Protein AF-A0A9D6YK12-F1 (afdb_monomer)

pLDDT: mean 76.56, std 19.09, range [24.64, 98.06]

Mean predicted aligned error: 16.53 Å

Foldseek 3Di:
DPPDQDEDWPDDLWDFQQPFQGQYKYKAAWVQNPAKFWQAQVQKTKDADDDVLRWDFPWWPFKAANPFDFPLQPLPTQTDDDDSDGQQVCWDWDDDPNMIITHGRHGDHTRGMIITITMIRSRDTGGNRDTPDLAQDQDPPPNVDPDRDGRDQLLCLVLVLVVLVVVCVVVVHDCPVVSVVSCVVNPVCVVSNQPFLPWFQQFPVRSNRTDDLKDKDKPVDDPQCPDQDQAQDPVGRGGKGKGKGFDPDQFMKMKIWHFRWDFCQDPLNVPFFKKKWWWAFQADFFDKDDKDKDDDAFKDKDKDFTQQDQDKWKKKKFWAAWAAQQATWIWMDRHNPPDTPDGRHGAAAPVGWDDDPRGMTMHIDHGPDGHHHGGMMIIIITGDLQADDFKWKKKWFQADPPDPCSPALVGIWTDIDTNNHNDTGMDMGGLQQTFRFQFFQFFQGNDDFDKDKDWDFPDDDDKDKGKHWDQPWDDDPNYTRGTWIKIKIAADPRIFKMKMKTWGPCVGYWCPPFFKKKKKKAKAAPPDQKDWKKKWWQAPVRWIWIDTDIGGHPDIDMDMDGQQPTHTPDDDDHGHDDITMMMIMDNGDDHNIIMMTIGRIGTDDTDGRSPRSTTGMIMTMGGDSVDRMGIMMMGTIGTDSPRPPNRPPNPSHDDDDD

Nearest PDB structures (foldseek):
  4bq2-assembly4_D  TM=6.285E-01  e=3.920E-05  Saccharophagus degradans 2-40
  4bq2-assembly1_A  TM=5.735E-01  e=1.706E-04  Saccharophagus degradans 2-40
  8qpq-assembly1_TA  TM=4.045E-01  e=2.200E-05  Haloferax tailed virus 1
  6xj9-assembly1_B  TM=3.819E-01  e=1.798E-04  Pseudoalteromonas fuliginea
  1ulp-assembly1_A  TM=3.702E-01  e=1.830E-02  Cellulomonas fimi

Solvent-accessible surface area (backbone atoms only — not comparable to full-atom values): 35768 Å² total; per-residue (Å²): 131,79,88,84,75,65,65,66,47,60,66,59,78,67,51,55,32,46,74,31,70,51,60,38,23,44,76,38,39,16,70,84,64,66,34,59,42,51,25,35,91,87,36,29,38,62,46,71,59,69,38,82,76,66,24,52,78,78,44,76,79,36,30,31,47,58,74,35,36,60,53,92,69,49,75,82,44,62,65,72,41,73,60,75,61,53,30,32,59,87,37,53,73,46,80,56,92,71,30,37,43,34,41,44,40,47,86,54,62,58,70,43,56,27,18,36,26,37,31,25,29,30,74,47,62,45,52,60,62,34,58,75,61,84,52,83,44,83,51,82,63,88,72,92,54,98,64,88,61,76,58,58,48,51,54,54,46,56,56,51,41,54,49,46,54,52,51,18,67,75,68,75,44,89,45,63,73,58,43,51,52,46,46,70,60,30,65,90,38,56,84,59,42,58,74,55,89,43,61,45,47,60,39,54,93,57,66,77,64,44,54,67,69,61,47,71,54,47,72,86,44,93,82,58,70,87,45,77,48,75,44,50,33,93,92,42,69,44,36,29,42,29,45,39,44,57,41,94,43,82,78,32,32,42,36,38,29,42,73,48,52,39,50,30,78,37,85,45,40,52,64,59,55,36,42,34,33,27,41,22,22,83,37,77,75,36,52,72,44,78,76,41,80,49,69,82,33,42,38,46,78,48,80,42,70,51,29,72,54,86,63,72,30,38,32,26,42,34,29,68,37,57,34,48,74,62,68,14,24,25,30,32,14,65,54,69,60,79,52,72,81,47,70,77,42,62,36,16,36,87,93,50,50,39,76,54,80,45,60,26,28,35,23,41,46,76,37,89,67,63,16,38,33,52,70,21,31,37,37,30,29,38,21,58,64,65,78,58,68,59,48,46,33,40,34,39,24,45,43,53,96,82,48,92,54,48,83,32,50,94,23,32,20,41,33,47,46,67,24,64,36,63,53,80,38,80,48,79,46,47,27,70,60,19,30,42,45,34,45,47,50,31,34,44,48,77,37,92,46,57,71,49,70,52,72,42,55,86,51,96,73,81,54,47,72,47,56,29,53,35,92,46,80,45,77,57,98,92,38,81,38,53,25,33,32,36,38,38,39,45,42,42,97,49,44,39,21,38,35,40,34,39,38,41,58,61,91,61,27,62,48,67,93,58,58,32,36,28,31,34,37,29,40,41,49,83,99,46,70,60,45,75,36,37,38,32,35,28,24,60,82,73,48,52,29,38,38,79,43,81,38,56,40,77,38,79,45,80,47,80,47,54,57,86,74,41,43,50,78,78,77,85,74,79,90,49,64,46,46,42,33,45,33,47,25,30,79,59,79,49,73,50,47,40,39,38,37,39,26,54,29,25,43,55,74,90,54,43,47,66,78,47,54,28,42,28,35,43,34,46,30,42,60,42,74,92,49,80,70,46,61,40,33,42,27,50,38,25,44,60,76,84,34,67,63,89,54,84,77,60,72,79,88,79,80,87,89,126

Secondary structure (DSSP, 8-state):
------B--TT-S--B-SSSSPEEEEEEEGGGGT-EEEBPTTSEEEEPSPPGGGPEEEEEEEEEETTPBPPSS-TTPPP-BS----TTTT-EEEEETTEEEEEPSS---TT-EEEEEEEEEEEEE--TT-BS--S-B-----SSSS----B--HHHHHHHHHHHHHHHHHHT---HHHHHHHHHHHGGGGGGGS--SSEE---HHHHTT----EEEEETT-TT--S-----EETTEEEEEEEEEE---STT-EEEEEEEEEEETTSTTGGG--EEEEEEE-----BPEEEEEEESS---EEEEES-B--SS-EEEEEEEEE-BSTTTSEEEEESSTTSS-SEEEEEPP-TTS-EE-STT-EEEEE--SS-SB-TT-EEEEEES--S----EEEEEEE---TT-S-TTSGGGEEEEEEETT--S-EEEEEEGGG-EESTTEEE-SSS--PPEEEEEEESS----EEEEEE----EEETTEEES--EEEEEE--TTEEEEEEEEE--TTT---TT--EEEEEEEEE-TT-SEEEEEEEEE-TTS-EEEEEEEEETTS-EEEEEEGGGPEESSSSPPP-SS--EEEEEE-SS--SEEEEEEEEEEESS--BGGG-SEEEEEEEEEE--S-S-EEEEEEEEEE-S--S-S-TTSPP------

Structure (mmCIF, N/CA/C/O backbone):
data_AF-A0A9D6YK12-F1
#
_entry.id   AF-A0A9D6YK12-F1
#
loop_
_atom_site.group_PDB
_atom_site.id
_atom_site.type_symbol
_atom_site.label_atom_id
_atom_site.label_alt_id
_atom_site.label_comp_id
_atom_site.label_asym_id
_atom_site.label_entity_id
_atom_site.label_seq_id
_atom_site.pdbx_PDB_ins_code
_atom_site.Cartn_x
_atom_site.Cartn_y
_atom_site.Cartn_z
_atom_site.occupancy
_atom_site.B_iso_or_equiv
_atom_site.auth_seq_id
_atom_site.auth_comp_id
_atom_site.auth_asym_id
_atom_site.auth_atom_id
_atom_site.pdbx_PDB_model_num
ATOM 1 N N . MET A 1 1 ? -0.469 12.431 16.548 1.00 29.58 1 MET A N 1
ATOM 2 C CA . MET A 1 1 ? -1.567 11.568 17.033 1.00 29.58 1 MET A CA 1
ATOM 3 C C . MET A 1 1 ? -1.994 12.020 18.420 1.00 29.58 1 MET A C 1
ATOM 5 O O . MET A 1 1 ? -1.176 12.006 19.334 1.00 29.58 1 MET A O 1
ATOM 9 N N . ALA A 1 2 ? -3.231 12.498 18.579 1.00 24.64 2 ALA A N 1
ATOM 10 C CA . ALA A 1 2 ? -3.793 12.741 19.907 1.00 24.64 2 ALA A CA 1
ATOM 11 C C . ALA A 1 2 ? -3.896 11.399 20.652 1.00 24.64 2 ALA A C 1
ATOM 13 O O . ALA A 1 2 ? -4.091 10.366 20.019 1.00 24.64 2 ALA A O 1
ATOM 14 N N . ARG A 1 3 ? -3.715 11.398 21.976 1.00 31.45 3 ARG A N 1
ATOM 15 C CA . ARG A 1 3 ? -3.809 10.194 22.817 1.00 31.45 3 ARG A CA 1
ATOM 16 C C . ARG A 1 3 ? -5.212 9.589 22.694 1.00 31.45 3 ARG A C 1
ATOM 18 O O . ARG A 1 3 ? -6.118 10.011 23.404 1.00 31.45 3 ARG A O 1
ATOM 25 N N . ILE A 1 4 ? -5.382 8.631 21.786 1.00 36.81 4 ILE A N 1
ATOM 26 C CA . ILE A 1 4 ? -6.613 7.857 21.637 1.00 36.81 4 ILE A CA 1
ATOM 27 C C . ILE A 1 4 ? -6.776 7.040 22.921 1.00 36.81 4 ILE A C 1
ATOM 29 O O . ILE A 1 4 ? -5.951 6.185 23.241 1.00 36.81 4 ILE A O 1
ATOM 33 N N . GLN A 1 5 ? -7.807 7.363 23.694 1.00 36.50 5 GLN A N 1
ATOM 34 C CA . GLN A 1 5 ? -8.308 6.538 24.783 1.00 36.50 5 GLN A CA 1
ATOM 35 C C . GLN A 1 5 ? -9.713 6.074 24.362 1.00 36.50 5 GLN A C 1
ATOM 37 O O . GLN A 1 5 ? -10.472 6.851 23.795 1.00 36.50 5 GLN A O 1
ATOM 42 N N . TRP A 1 6 ? -9.985 4.789 24.557 1.00 42.12 6 TRP A N 1
ATOM 43 C CA . TRP A 1 6 ? -10.970 3.967 23.848 1.00 42.12 6 TRP A CA 1
ATOM 44 C C . TRP A 1 6 ? -12.419 4.179 24.307 1.00 42.12 6 TRP A C 1
ATOM 46 O O . TRP A 1 6 ? -12.655 4.403 25.493 1.00 42.12 6 TRP A O 1
ATOM 56 N N . ALA A 1 7 ? -13.387 4.027 23.393 1.00 34.97 7 ALA A N 1
ATOM 57 C CA . ALA A 1 7 ? -14.826 4.108 23.673 1.00 34.97 7 ALA A CA 1
ATOM 58 C C . ALA A 1 7 ? -15.528 2.758 23.454 1.00 34.97 7 ALA A C 1
ATOM 60 O O . ALA A 1 7 ? -15.208 2.037 22.509 1.00 34.97 7 ALA A O 1
ATOM 61 N N . ARG A 1 8 ? -16.505 2.426 24.313 1.00 38.97 8 ARG A N 1
ATOM 62 C CA . ARG A 1 8 ? -17.417 1.290 24.108 1.00 38.97 8 ARG A CA 1
ATOM 63 C C . ARG A 1 8 ? -18.300 1.594 22.892 1.00 38.97 8 ARG A C 1
ATOM 65 O O . ARG A 1 8 ? -19.131 2.494 22.963 1.00 38.97 8 ARG A O 1
ATOM 72 N N . ALA A 1 9 ? -18.145 0.854 21.797 1.00 32.97 9 ALA A N 1
ATOM 73 C CA . ALA A 1 9 ? -19.077 0.918 20.673 1.00 32.97 9 ALA A CA 1
ATOM 74 C C . ALA A 1 9 ? -20.147 -0.176 20.839 1.00 32.97 9 ALA A C 1
ATOM 76 O O . ALA A 1 9 ? -19.844 -1.361 20.986 1.00 32.97 9 ALA A O 1
ATOM 77 N N . SER A 1 10 ? -21.407 0.239 20.891 1.00 32.28 10 SER A N 1
ATOM 78 C CA . SER A 1 10 ? -22.558 -0.557 21.308 1.00 32.28 10 SER A CA 1
ATOM 79 C C . SER A 1 10 ? -23.075 -1.500 20.224 1.00 32.28 10 SER A C 1
ATOM 81 O O . SER A 1 10 ? -24.170 -1.285 19.727 1.00 32.28 10 SER A O 1
ATOM 83 N N . GLN A 1 11 ? -22.349 -2.566 19.874 1.00 31.11 11 GLN A N 1
ATOM 84 C CA . GLN A 1 11 ? -22.971 -3.682 19.138 1.00 31.11 11 GLN A CA 1
ATOM 85 C C . GLN A 1 11 ? -22.209 -5.009 19.096 1.00 31.11 11 GLN A C 1
ATOM 87 O O . GLN A 1 11 ? -22.703 -5.965 18.502 1.00 31.11 11 GLN A O 1
ATOM 92 N N . PHE A 1 12 ? -21.068 -5.132 19.770 1.00 32.78 12 PHE A N 1
ATOM 93 C CA . PHE A 1 12 ? -20.567 -6.468 20.062 1.00 32.78 12 PHE A CA 1
ATOM 94 C C . PHE A 1 12 ? -21.344 -7.030 21.253 1.00 32.78 12 PHE A C 1
ATOM 96 O O . PHE A 1 12 ? -21.359 -6.435 22.332 1.00 32.78 12 PHE A O 1
ATOM 103 N N . ASN A 1 13 ? -21.930 -8.219 21.080 1.00 37.03 13 ASN A N 1
ATOM 104 C CA . ASN A 1 13 ? -22.461 -9.040 22.181 1.00 37.03 13 ASN A CA 1
ATOM 105 C C . ASN A 1 13 ? -21.385 -9.359 23.249 1.00 37.03 13 ASN A C 1
ATOM 107 O O . ASN A 1 13 ? -21.700 -9.887 24.314 1.00 37.03 13 ASN A O 1
ATOM 111 N N . TRP A 1 14 ? -20.133 -8.963 22.995 1.00 43.56 14 TRP A N 1
ATOM 112 C CA . TRP A 1 14 ? -18.979 -9.048 23.871 1.00 43.56 14 TRP A CA 1
ATOM 113 C C . TRP A 1 14 ? -18.119 -7.785 23.747 1.00 43.56 14 TRP A C 1
ATOM 115 O O . TRP A 1 14 ? -17.421 -7.604 22.756 1.00 43.56 14 TRP A O 1
ATOM 125 N N . VAL A 1 15 ? -18.135 -6.900 24.742 1.00 46.38 15 VAL A N 1
ATOM 126 C CA . VAL A 1 15 ? -17.105 -5.855 24.837 1.00 46.38 15 VAL A CA 1
ATOM 127 C C . VAL A 1 15 ? -16.047 -6.373 25.806 1.00 46.38 15 VAL A C 1
ATOM 129 O O . VAL A 1 15 ? -16.381 -6.660 26.953 1.00 46.38 15 VAL A O 1
ATOM 132 N N . PHE A 1 16 ? -14.804 -6.535 25.361 1.00 45.59 16 PHE A N 1
ATOM 133 C CA . PHE A 1 16 ? -13.657 -6.805 26.234 1.00 45.59 16 PHE A CA 1
ATOM 134 C C . PHE A 1 16 ? -12.919 -5.495 26.497 1.00 45.59 16 PHE A C 1
ATOM 136 O O . PHE A 1 16 ? -12.827 -4.641 25.611 1.00 45.59 16 PHE A O 1
ATOM 143 N N . ASP A 1 17 ? -12.376 -5.320 27.701 1.00 47.84 17 ASP A N 1
ATOM 144 C CA . ASP A 1 17 ? -11.367 -4.279 27.905 1.00 47.84 17 ASP A CA 1
ATOM 145 C C . ASP A 1 17 ? -10.024 -4.782 27.376 1.00 47.84 17 ASP A C 1
ATOM 147 O O . ASP A 1 17 ? -9.232 -5.403 28.084 1.00 47.84 17 ASP A O 1
ATOM 151 N N . ASN A 1 18 ? -9.774 -4.523 26.096 1.00 47.06 18 ASN A N 1
ATOM 152 C CA . ASN A 1 18 ? -8.549 -4.935 25.421 1.00 47.06 18 ASN A CA 1
ATOM 153 C C . ASN A 1 18 ? -7.291 -4.217 25.927 1.00 47.06 18 ASN A C 1
ATOM 155 O O . ASN A 1 18 ? -6.197 -4.628 25.568 1.00 47.06 18 ASN A O 1
ATOM 159 N N . MET A 1 19 ? -7.416 -3.176 26.756 1.00 44.97 19 MET A N 1
ATOM 160 C CA . MET A 1 19 ? -6.285 -2.404 27.283 1.00 44.97 19 MET A CA 1
ATOM 161 C C . MET A 1 19 ? -5.972 -2.762 28.734 1.00 44.97 19 MET A C 1
ATOM 163 O O . MET A 1 19 ? -4.806 -2.804 29.126 1.00 44.97 19 MET A O 1
ATOM 167 N N . GLY A 1 20 ? -7.011 -3.037 29.523 1.00 44.72 20 GLY A N 1
ATOM 168 C CA . GLY A 1 20 ? -6.938 -3.294 30.952 1.00 44.72 20 GLY A CA 1
ATOM 169 C C . GLY A 1 20 ? -6.571 -2.065 31.772 1.00 44.72 20 GLY A C 1
ATOM 170 O O . GLY A 1 20 ? -5.570 -1.387 31.545 1.00 44.72 20 GLY A O 1
ATOM 171 N N . GLY A 1 21 ? -7.380 -1.768 32.783 1.00 49.62 21 GLY A N 1
ATOM 172 C CA . GLY A 1 21 ? -7.169 -0.650 33.701 1.00 49.62 21 GLY A CA 1
ATOM 173 C C . GLY A 1 21 ? -7.408 0.730 33.076 1.00 49.62 21 GLY A C 1
ATOM 174 O O . GLY A 1 21 ? -7.301 1.739 33.789 1.00 49.62 21 GLY A O 1
ATOM 175 N N . ALA A 1 22 ? -7.755 0.785 31.785 1.00 53.00 22 ALA A N 1
ATOM 176 C CA . ALA A 1 22 ? -8.178 1.993 31.097 1.00 53.00 22 ALA A CA 1
ATOM 177 C C . ALA A 1 22 ? -9.596 2.373 31.565 1.00 53.00 22 ALA A C 1
ATOM 179 O O . ALA A 1 22 ? -10.474 1.514 31.623 1.00 53.00 22 ALA A O 1
ATOM 180 N N . PRO A 1 23 ? -9.850 3.643 31.931 1.00 54.91 23 PRO A N 1
ATOM 181 C CA . PRO A 1 23 ? -11.208 4.084 32.217 1.00 54.91 23 PRO A CA 1
ATOM 182 C C . PRO A 1 23 ? -12.066 3.966 30.955 1.00 54.91 23 PRO A C 1
ATOM 184 O O . PRO A 1 23 ? -11.736 4.546 29.920 1.00 54.91 23 PRO A O 1
ATOM 187 N N . LEU A 1 24 ? -13.162 3.222 31.056 1.00 55.78 24 LEU A N 1
ATOM 188 C CA . LEU A 1 24 ? -14.095 2.986 29.961 1.00 55.78 24 LEU A CA 1
ATOM 189 C C . LEU A 1 24 ? -14.798 4.284 29.573 1.00 55.78 24 LEU A C 1
ATOM 191 O O . LEU A 1 24 ? -15.174 5.053 30.459 1.00 55.78 24 LEU A O 1
ATOM 195 N N . GLN A 1 25 ? -15.013 4.512 28.276 1.00 58.50 25 GLN A N 1
ATOM 196 C CA . GLN A 1 25 ? -15.675 5.718 27.772 1.00 58.50 25 GLN A CA 1
ATOM 197 C C . GLN A 1 25 ? -16.979 5.409 27.050 1.00 58.50 25 GLN A C 1
ATOM 199 O O . GLN A 1 25 ? -17.134 4.337 26.461 1.00 58.50 25 GLN A O 1
ATOM 204 N N . GLU A 1 26 ? -17.885 6.378 27.058 1.00 62.81 26 GLU A N 1
ATOM 205 C CA . GLU A 1 26 ? -19.175 6.317 26.383 1.00 62.81 26 GLU A CA 1
ATOM 206 C C . GLU A 1 26 ? -19.390 7.572 25.535 1.00 62.81 26 GLU A C 1
ATOM 208 O O . GLU A 1 26 ? -18.975 8.674 25.907 1.00 62.81 26 GLU A O 1
ATOM 213 N N . ALA A 1 27 ? -19.992 7.370 24.362 1.00 63.69 27 ALA A N 1
ATOM 214 C CA . ALA A 1 27 ? -20.261 8.418 23.394 1.00 63.69 27 ALA A CA 1
ATOM 215 C C . ALA A 1 27 ? -21.690 8.937 23.524 1.00 63.69 27 ALA A C 1
ATOM 217 O O . ALA A 1 27 ? -22.638 8.163 23.631 1.00 63.69 27 ALA A O 1
ATOM 218 N N . VAL A 1 28 ? -21.837 10.256 23.454 1.00 73.88 28 VAL A N 1
ATOM 219 C CA . VAL A 1 28 ? -23.120 10.953 23.535 1.00 73.88 28 VAL A CA 1
ATOM 220 C C . VAL A 1 28 ? -23.333 11.724 22.238 1.00 73.88 28 VAL A C 1
ATOM 222 O O . VAL A 1 28 ? -22.513 12.572 21.893 1.00 73.88 28 VAL A O 1
ATOM 225 N N . ALA A 1 29 ? -24.403 11.414 21.503 1.00 72.62 29 ALA A N 1
ATOM 226 C CA . ALA A 1 29 ? -24.634 11.872 20.132 1.00 72.62 29 ALA A CA 1
ATOM 227 C C . ALA A 1 29 ? -25.850 12.810 20.022 1.00 72.62 29 ALA A C 1
ATOM 229 O O . ALA A 1 29 ? -26.904 12.435 19.506 1.00 72.62 29 ALA A O 1
ATOM 230 N N . GLY A 1 30 ? -25.714 14.039 20.525 1.00 81.19 30 GLY A N 1
ATOM 231 C CA . GLY A 1 30 ? -26.694 15.111 20.333 1.00 81.19 30 GLY A CA 1
ATOM 232 C C . GLY A 1 30 ? -28.115 14.741 20.762 1.00 81.19 30 GLY A C 1
ATOM 233 O O . GLY A 1 30 ? -28.326 14.074 21.780 1.00 81.19 30 GLY A O 1
ATOM 234 N N . ASN A 1 31 ? -29.102 15.153 19.960 1.00 78.62 31 ASN A N 1
ATOM 235 C CA . ASN A 1 31 ? -30.530 14.937 20.237 1.00 78.62 31 ASN A CA 1
ATOM 236 C C . ASN A 1 31 ? -30.894 13.466 20.466 1.00 78.62 31 ASN A C 1
ATOM 238 O O . ASN A 1 31 ? -31.799 13.161 21.239 1.00 78.62 31 ASN A O 1
ATOM 242 N N . TRP A 1 32 ? -30.194 12.550 19.803 1.00 65.00 32 TRP A N 1
ATOM 243 C CA . TRP A 1 32 ? -30.478 11.120 19.866 1.00 65.00 32 TRP A CA 1
ATOM 244 C C . TRP A 1 32 ? -30.169 10.512 21.227 1.00 65.00 32 TRP A C 1
ATOM 246 O O . TRP A 1 32 ? -30.885 9.630 21.695 1.00 65.00 32 TRP A O 1
ATOM 256 N N . SER A 1 33 ? -29.128 11.023 21.878 1.00 63.38 33 SER A N 1
ATOM 257 C CA . SER A 1 33 ? -28.775 10.671 23.251 1.00 63.38 33 SER A CA 1
ATOM 258 C C . SER A 1 33 ? -29.434 11.600 24.278 1.00 63.38 33 SER A C 1
ATOM 260 O O . SER A 1 33 ? -29.091 11.543 25.455 1.00 63.38 33 SER A O 1
ATOM 262 N N . GLY A 1 34 ? -30.352 12.479 23.850 1.00 76.44 34 GLY A N 1
ATOM 263 C CA . GLY A 1 34 ? -30.977 13.495 24.703 1.00 76.44 34 GLY A CA 1
ATOM 264 C C . GLY A 1 34 ? -30.015 14.590 25.179 1.00 76.44 34 GLY A C 1
ATOM 265 O O . GLY A 1 34 ? -30.321 15.304 26.131 1.00 76.44 34 GLY A O 1
ATOM 266 N N . ALA A 1 35 ? -28.850 14.728 24.543 1.00 84.06 35 ALA A N 1
ATOM 267 C CA . ALA A 1 35 ? -27.808 15.664 24.937 1.00 84.06 35 ALA A CA 1
ATOM 268 C C . ALA A 1 35 ? -28.025 17.033 24.300 1.00 84.06 35 ALA A C 1
ATOM 270 O O . ALA A 1 35 ? -27.365 17.421 23.333 1.00 84.06 35 ALA A O 1
ATOM 271 N N . THR A 1 36 ? -28.980 17.756 24.868 1.00 90.12 36 THR A N 1
ATOM 272 C CA . THR A 1 36 ? -29.317 19.130 24.501 1.00 90.12 36 THR A CA 1
ATOM 273 C C . THR A 1 36 ? -29.036 20.074 25.655 1.00 90.12 36 THR A C 1
ATOM 275 O O . THR A 1 36 ? -29.279 19.723 26.808 1.00 90.12 36 THR A O 1
ATOM 278 N N . ALA A 1 37 ? -28.591 21.285 25.347 1.00 92.44 37 ALA A N 1
ATOM 279 C CA . ALA A 1 37 ? -28.349 22.333 26.328 1.00 92.44 37 ALA A CA 1
ATOM 280 C C . ALA A 1 37 ? -28.780 23.702 25.793 1.00 92.44 37 ALA A C 1
ATOM 282 O O . ALA A 1 37 ? -29.033 23.881 24.601 1.00 92.44 37 ALA A O 1
ATOM 283 N N . LEU A 1 38 ? -28.855 24.679 26.691 1.00 95.75 38 LEU A N 1
ATOM 284 C CA . LEU A 1 38 ? -28.997 26.086 26.335 1.00 95.75 38 LEU A CA 1
ATOM 285 C C . LEU A 1 38 ? -27.644 26.775 26.496 1.00 95.75 38 LEU A C 1
ATOM 287 O O . LEU A 1 38 ? -26.885 26.452 27.407 1.00 95.75 38 LEU A O 1
ATOM 291 N N . VAL A 1 39 ? -27.356 27.734 25.620 1.00 95.81 39 VAL A N 1
ATOM 292 C CA . VAL A 1 39 ? -26.191 28.611 25.780 1.00 95.81 39 VAL A CA 1
ATOM 293 C C . VAL A 1 39 ? -26.413 29.530 26.984 1.00 95.81 39 VAL A C 1
ATOM 295 O O . VAL A 1 39 ? -27.423 30.234 27.065 1.00 95.81 39 VAL A O 1
ATOM 298 N N . ASP A 1 40 ? -25.461 29.534 27.908 1.00 94.00 40 ASP A N 1
ATOM 299 C CA . ASP A 1 40 ? -25.462 30.330 29.129 1.00 94.00 40 ASP A CA 1
ATOM 300 C C . ASP A 1 40 ? -25.305 31.834 28.833 1.00 94.00 40 ASP A C 1
ATOM 302 O O . ASP A 1 40 ? -24.919 32.262 27.742 1.00 94.00 40 ASP A O 1
ATOM 306 N N . ALA A 1 41 ? -25.592 32.676 29.830 1.00 91.25 41 ALA A N 1
ATOM 307 C CA . ALA A 1 41 ? -25.510 34.135 29.694 1.00 91.25 41 ALA A CA 1
ATOM 308 C C . ALA A 1 41 ? -24.098 34.650 29.346 1.00 91.25 41 ALA A C 1
ATOM 310 O O . ALA A 1 41 ? -23.963 35.736 28.783 1.00 91.25 41 ALA A O 1
ATOM 311 N N . ASP A 1 42 ? -23.056 33.887 29.677 1.00 89.88 42 ASP A N 1
ATOM 312 C CA . ASP A 1 42 ? -21.657 34.182 29.359 1.00 89.88 42 ASP A CA 1
ATOM 313 C C . ASP A 1 42 ? -21.188 33.549 28.032 1.00 89.88 42 ASP A C 1
ATOM 315 O O . ASP A 1 42 ? -19.999 33.606 27.714 1.00 89.88 42 ASP A O 1
ATOM 319 N N . GLY A 1 43 ? -22.108 32.978 27.245 1.00 88.00 43 GLY A N 1
ATOM 320 C CA . GLY A 1 43 ? -21.832 32.381 25.936 1.00 88.00 43 GLY A CA 1
ATOM 321 C C . GLY A 1 43 ? -21.233 30.973 25.997 1.00 88.00 43 GLY A C 1
ATOM 322 O O . GLY A 1 43 ? -20.729 30.480 24.985 1.00 88.00 43 GLY A O 1
ATOM 323 N N . ARG A 1 44 ? -21.245 30.332 27.170 1.00 94.00 44 ARG A N 1
ATOM 324 C CA . ARG A 1 44 ? -20.766 28.959 27.368 1.00 94.00 44 ARG A CA 1
ATOM 325 C C . ARG A 1 44 ? -21.903 27.949 27.305 1.00 94.00 44 ARG A C 1
ATOM 327 O O . ARG A 1 44 ? -23.070 28.313 27.253 1.00 94.00 44 ARG A O 1
ATOM 334 N N . VAL A 1 45 ? -21.548 26.671 27.277 1.00 94.56 45 VAL A N 1
ATOM 335 C CA . VAL A 1 45 ? -22.504 25.570 27.361 1.00 94.56 45 VAL A CA 1
ATOM 336 C C . VAL A 1 45 ? -22.087 24.635 28.479 1.00 94.56 45 VAL A C 1
ATOM 338 O O . VAL A 1 45 ? -20.927 24.228 28.554 1.00 94.56 45 VAL A O 1
ATOM 341 N N . THR A 1 46 ? -23.037 24.282 29.332 1.00 91.25 46 THR A N 1
ATOM 342 C CA . THR A 1 46 ? -22.800 23.413 30.480 1.00 91.25 46 THR A CA 1
ATOM 343 C C . THR A 1 46 ? -23.365 22.018 30.222 1.00 91.25 46 THR A C 1
ATOM 345 O O . THR A 1 46 ? -24.514 21.867 29.815 1.00 91.25 46 THR A O 1
ATOM 348 N N . ILE A 1 47 ? -22.550 20.989 30.461 1.00 88.25 47 ILE A N 1
ATOM 349 C CA . ILE A 1 47 ? -22.998 19.600 30.601 1.00 88.25 47 ILE A CA 1
ATOM 350 C C . ILE A 1 47 ? -23.153 19.330 32.095 1.00 88.25 47 ILE A C 1
ATOM 352 O O . ILE A 1 47 ? -22.168 19.354 32.846 1.00 88.25 47 ILE A O 1
ATOM 356 N N . ASP A 1 48 ? -24.391 19.083 32.513 1.00 78.56 48 ASP A N 1
ATOM 357 C CA . ASP A 1 48 ? -24.738 18.821 33.905 1.00 78.56 48 ASP A CA 1
ATOM 358 C C . ASP A 1 48 ? -24.397 17.393 34.343 1.00 78.56 48 ASP A C 1
ATOM 360 O O . ASP A 1 48 ? -24.463 16.431 33.580 1.00 78.56 48 ASP A O 1
ATOM 364 N N . SER A 1 49 ? -24.045 17.256 35.621 1.00 66.31 49 SER A N 1
ATOM 365 C CA . SER A 1 49 ? -23.728 15.977 36.253 1.00 66.31 49 SER A CA 1
ATOM 366 C C . SER A 1 49 ? -24.903 15.268 36.923 1.00 66.31 49 SER A C 1
ATOM 368 O O . SER A 1 49 ? -25.793 15.943 37.445 1.00 66.31 49 SER A O 1
ATOM 370 N N . PRO A 1 50 ? -24.776 13.946 37.146 1.00 58.44 50 PRO A N 1
ATOM 371 C CA . PRO A 1 50 ? -23.731 13.088 36.588 1.00 58.44 50 PRO A CA 1
ATOM 372 C C . PRO A 1 50 ? -24.036 12.766 35.123 1.00 58.44 50 PRO A C 1
ATOM 374 O O . PRO A 1 50 ? -25.186 12.497 34.782 1.00 58.44 50 PRO A O 1
ATOM 377 N N . ASN A 1 51 ? -22.996 12.703 34.282 1.00 64.06 51 ASN A N 1
ATOM 378 C CA . ASN A 1 51 ? -23.110 11.923 33.048 1.00 64.06 51 ASN A CA 1
ATOM 379 C C . ASN A 1 51 ? -23.581 10.506 33.423 1.00 64.06 51 ASN A C 1
ATOM 381 O O . ASN A 1 51 ? -23.247 10.050 34.527 1.00 64.06 51 ASN A O 1
ATOM 385 N N . PRO A 1 52 ? -24.339 9.798 32.571 1.00 53.94 52 PRO A N 1
ATOM 386 C CA . PRO A 1 52 ? -24.773 8.441 32.887 1.00 53.94 52 PRO A CA 1
ATOM 387 C C . PRO A 1 52 ? -23.583 7.585 33.375 1.00 53.94 52 PRO A C 1
ATOM 389 O O . PRO A 1 52 ? -22.500 7.616 32.803 1.00 53.94 52 PRO A O 1
ATOM 392 N N . GLY A 1 53 ? -23.719 6.922 34.528 1.00 51.81 53 GLY A N 1
ATOM 393 C CA . GLY A 1 53 ? -22.614 6.176 35.161 1.00 51.81 53 GLY A CA 1
ATOM 394 C C . GLY A 1 53 ? -21.619 6.986 36.020 1.00 51.81 53 GLY A C 1
ATOM 395 O O . GLY A 1 53 ? -20.765 6.382 36.656 1.00 51.81 53 GLY A O 1
ATOM 396 N N . GLY A 1 54 ? -21.744 8.315 36.135 1.00 61.44 54 GLY A N 1
ATOM 397 C CA . GLY A 1 54 ? -20.914 9.149 37.028 1.00 61.44 54 GLY A CA 1
ATOM 398 C C . GLY A 1 54 ? -19.650 9.741 36.393 1.00 61.44 54 GLY A C 1
ATOM 399 O O . GLY A 1 54 ? -18.727 10.129 37.109 1.00 61.44 54 GLY A O 1
ATOM 400 N N . GLY A 1 55 ? -19.594 9.792 35.062 1.00 66.75 55 GLY A N 1
ATOM 401 C CA . GLY A 1 55 ? -18.355 10.001 34.323 1.00 66.75 55 GLY A CA 1
ATOM 402 C C . GLY A 1 55 ? -17.907 11.436 34.005 1.00 66.75 55 GLY A C 1
ATOM 403 O O . GLY A 1 55 ? -18.719 12.359 33.970 1.00 66.75 55 GLY A O 1
ATOM 404 N N . GLN A 1 56 ? -16.609 11.624 33.719 1.00 77.25 56 GLN A N 1
ATOM 405 C CA . GLN A 1 56 ? -15.994 12.917 33.340 1.00 77.25 56 GLN A CA 1
ATOM 406 C C . GLN A 1 56 ? -15.798 13.048 31.827 1.00 77.25 56 GLN A C 1
ATOM 408 O O . GLN A 1 56 ? -15.328 12.105 31.198 1.00 77.25 56 GLN A O 1
ATOM 413 N N . VAL A 1 57 ? -16.073 14.214 31.236 1.00 80.81 57 VAL A N 1
ATOM 414 C CA . VAL A 1 57 ? -15.900 14.430 29.788 1.00 80.81 57 VAL A CA 1
ATOM 415 C C . VAL A 1 57 ? -14.413 14.409 29.422 1.00 80.81 57 VAL A C 1
ATOM 417 O O . VAL A 1 57 ? -13.608 15.126 30.018 1.00 80.81 57 VAL A O 1
ATOM 420 N N . CYS A 1 58 ? -14.041 13.589 28.440 1.00 72.50 58 CYS A N 1
ATOM 421 C CA . CYS A 1 58 ? -12.667 13.454 27.938 1.00 72.50 58 CYS A CA 1
ATOM 422 C C . CYS A 1 58 ? -12.496 13.929 26.489 1.00 72.50 58 CYS A C 1
ATOM 424 O O . CYS A 1 58 ? -11.367 14.131 26.036 1.00 72.50 58 CYS A O 1
ATOM 426 N N . LEU A 1 59 ? -13.593 14.141 25.760 1.00 77.94 59 LEU A N 1
ATOM 427 C CA . LEU A 1 59 ? -13.581 14.710 24.417 1.00 77.94 59 LEU A CA 1
ATOM 428 C C . LEU A 1 59 ? -14.888 15.459 24.169 1.00 77.94 59 LEU A C 1
ATOM 430 O O . LEU A 1 59 ? -15.955 14.920 24.429 1.00 77.94 59 LEU A O 1
ATOM 434 N N . VAL A 1 60 ? -14.818 16.648 23.578 1.00 80.50 60 VAL A N 1
ATOM 435 C CA . VAL A 1 60 ? -15.970 17.292 22.937 1.00 80.50 60 VAL A CA 1
ATOM 436 C C . VAL A 1 60 ? -15.712 17.261 21.436 1.00 80.50 60 VAL A C 1
ATOM 438 O O . VAL A 1 60 ? -14.718 17.818 20.972 1.00 80.50 60 VAL A O 1
ATOM 441 N N . ARG A 1 61 ? -16.571 16.569 20.681 1.00 82.31 61 ARG A N 1
ATOM 442 C CA . ARG A 1 61 ? -16.523 16.553 19.213 1.00 82.31 61 ARG A CA 1
ATOM 443 C C . ARG A 1 61 ? -17.046 17.877 18.669 1.00 82.31 61 ARG A C 1
ATOM 445 O O . ARG A 1 61 ? -16.422 18.487 17.802 1.00 82.31 61 ARG A O 1
ATOM 452 N N . GLY A 1 62 ? -18.193 18.319 19.171 1.00 83.75 62 GLY A N 1
ATOM 453 C CA . GLY A 1 62 ? -18.795 19.540 18.673 1.00 83.75 62 GLY A CA 1
ATOM 454 C C . GLY A 1 62 ? -20.082 19.953 19.359 1.00 83.75 62 GLY A C 1
ATOM 455 O O . GLY A 1 62 ? -20.666 19.209 20.153 1.00 83.75 62 GLY A O 1
ATOM 456 N N . VAL A 1 63 ? -20.492 21.172 19.020 1.00 93.38 63 VAL A N 1
ATOM 457 C CA . VAL A 1 63 ? -21.735 21.808 19.452 1.00 93.38 63 VAL A CA 1
ATOM 458 C C . VAL A 1 63 ? -22.412 22.373 18.211 1.00 93.38 63 VAL A C 1
ATOM 460 O O . VAL A 1 63 ? -21.817 23.184 17.502 1.00 93.38 63 VAL A O 1
ATOM 463 N N . TRP A 1 64 ? -23.650 21.958 17.965 1.00 95.69 64 TRP A N 1
ATOM 464 C CA . TRP A 1 64 ? -24.468 22.420 16.841 1.00 95.69 64 TRP A CA 1
ATOM 465 C C . TRP A 1 64 ? -25.806 22.943 17.341 1.00 95.69 64 TRP A C 1
ATOM 467 O O . TRP A 1 64 ? -26.213 22.638 18.464 1.00 95.69 64 TRP A O 1
ATOM 477 N N . LEU A 1 65 ? -26.518 23.705 16.512 1.00 95.00 65 LEU A N 1
ATOM 478 C CA . LEU A 1 65 ? -27.897 24.067 16.824 1.00 95.00 65 LEU A CA 1
ATOM 479 C C . LEU A 1 65 ? -28.760 22.803 16.906 1.00 95.00 65 LEU A C 1
ATOM 481 O O . LEU A 1 65 ? -28.523 21.806 16.226 1.00 95.00 65 LEU A O 1
ATOM 485 N N . THR A 1 66 ? -29.779 22.833 17.759 1.00 93.44 66 THR A N 1
ATOM 486 C CA . THR A 1 66 ? -30.656 21.662 17.984 1.00 93.44 66 THR A CA 1
ATOM 487 C C . THR A 1 66 ? -31.417 21.253 16.718 1.00 93.44 66 THR A C 1
ATOM 489 O O . THR A 1 66 ? -31.784 20.094 16.558 1.00 93.44 66 THR A O 1
ATOM 492 N N . GLU A 1 67 ? -31.642 22.202 15.810 1.00 90.38 67 GLU A N 1
ATOM 493 C CA . GLU A 1 67 ? -32.305 22.008 14.516 1.00 90.38 67 GLU A CA 1
ATOM 494 C C . GLU A 1 67 ? -31.402 21.416 13.428 1.00 90.38 67 GLU A C 1
ATOM 496 O O . GLU A 1 67 ? -31.910 20.984 12.393 1.00 90.38 67 GLU A O 1
ATOM 501 N N . THR A 1 68 ? -30.085 21.366 13.651 1.00 88.81 68 THR A N 1
ATOM 502 C CA . THR A 1 68 ? -29.150 20.707 12.739 1.00 88.81 68 THR A CA 1
ATOM 503 C C . THR A 1 68 ? -29.487 19.221 12.66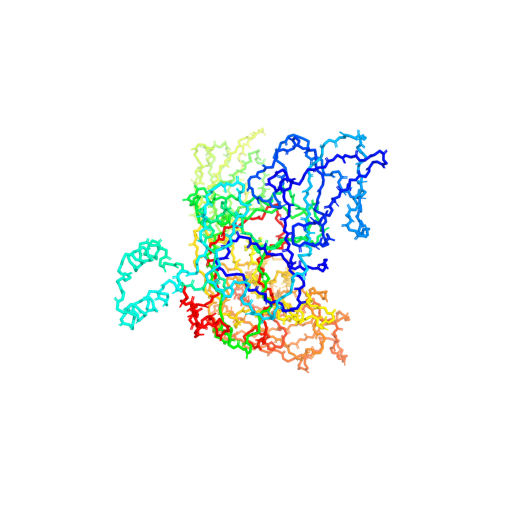7 1.00 88.81 68 THR A C 1
ATOM 505 O O . THR A 1 68 ? -29.475 18.507 13.674 1.00 88.81 68 THR A O 1
ATOM 508 N N . ALA A 1 69 ? -29.817 18.744 11.472 1.00 81.62 69 ALA A N 1
ATOM 509 C CA . ALA A 1 69 ? -30.161 17.352 11.257 1.00 81.62 69 ALA A CA 1
ATOM 510 C C . ALA A 1 69 ? -28.888 16.547 11.016 1.00 81.62 69 ALA A C 1
ATOM 512 O O . ALA A 1 69 ? -28.090 16.881 10.139 1.00 81.62 69 ALA A O 1
ATOM 513 N N . PHE A 1 70 ? -28.739 15.462 11.763 1.00 74.56 70 PHE A N 1
ATOM 514 C CA . PHE A 1 70 ? -27.671 14.496 11.565 1.00 74.56 70 PHE A CA 1
ATOM 515 C C . PHE A 1 70 ? -28.215 13.247 10.872 1.00 74.56 70 PHE A C 1
ATOM 517 O O . PHE A 1 70 ? -29.378 12.882 11.098 1.00 74.56 70 PHE A O 1
ATOM 524 N N . PRO A 1 71 ? -27.394 12.587 10.039 1.00 57.09 71 PRO A N 1
ATOM 525 C CA . PRO A 1 71 ? -27.696 11.256 9.582 1.00 57.09 71 PRO A CA 1
ATOM 526 C C . PRO A 1 71 ? -27.731 10.335 10.783 1.00 57.09 71 PRO A C 1
ATOM 528 O O . PRO A 1 71 ? -27.235 10.614 11.876 1.00 57.09 71 PRO A O 1
ATOM 531 N N . TRP A 1 72 ? -28.289 9.172 10.531 1.00 47.09 72 TRP A N 1
ATOM 532 C CA . TRP A 1 72 ? -28.486 8.168 11.545 1.00 47.09 72 TRP A CA 1
ATOM 533 C C . TRP A 1 72 ? -27.195 7.429 11.978 1.00 47.09 72 TRP A C 1
ATOM 535 O O . TRP A 1 72 ? -27.226 6.493 12.772 1.00 47.09 72 TRP A O 1
ATOM 545 N N . GLU A 1 73 ? -26.055 7.881 11.455 1.00 46.62 73 GLU A N 1
ATOM 546 C CA . GLU A 1 73 ? -24.719 7.273 11.471 1.00 46.62 73 GLU A CA 1
ATOM 547 C C . GLU A 1 73 ? -23.958 7.468 12.802 1.00 46.62 73 GLU A C 1
ATOM 549 O O . GLU A 1 73 ? -22.772 7.159 12.919 1.00 46.62 73 GLU A O 1
ATOM 554 N N . GLY A 1 74 ? -24.633 7.962 13.845 1.00 52.22 74 GLY A N 1
ATOM 555 C CA . GLY A 1 74 ? -24.113 7.993 15.213 1.00 52.22 74 GLY A CA 1
ATOM 556 C C . GLY A 1 74 ? -23.159 9.153 15.527 1.00 52.22 74 GLY A C 1
ATOM 557 O O . GLY A 1 74 ? -23.284 10.261 15.015 1.00 52.22 74 GLY A O 1
ATOM 558 N N . PHE A 1 75 ? -22.222 8.923 16.454 1.00 57.03 75 PHE A N 1
ATOM 559 C CA . PHE A 1 75 ? -21.422 9.983 17.087 1.00 57.03 75 PHE A CA 1
ATOM 560 C C . PHE A 1 75 ? -20.533 10.781 16.119 1.00 57.03 75 PHE A C 1
ATOM 562 O O . PHE A 1 75 ? -20.331 11.979 16.323 1.00 57.03 75 PHE A O 1
ATOM 569 N N . TRP A 1 76 ? -20.007 10.132 15.077 1.00 58.97 76 TRP A N 1
ATOM 570 C CA . TRP A 1 76 ? -19.080 10.734 14.110 1.00 58.97 76 TRP A CA 1
ATOM 571 C C . TRP A 1 76 ? -19.755 11.245 12.833 1.00 58.97 76 TRP A C 1
ATOM 573 O O . TRP A 1 76 ? -19.063 11.774 11.970 1.00 58.97 76 TRP A O 1
ATOM 583 N N . ALA A 1 77 ? -21.080 11.125 12.739 1.00 59.38 77 ALA A N 1
ATOM 584 C CA . ALA A 1 77 ? -21.875 11.550 11.597 1.00 59.38 77 ALA A CA 1
ATOM 585 C C . ALA A 1 77 ? -21.738 13.058 11.343 1.00 59.38 77 ALA A C 1
ATOM 587 O O . ALA A 1 77 ? -21.889 13.858 12.276 1.00 59.38 77 ALA A O 1
ATOM 588 N N . ASP A 1 78 ? -21.451 13.465 10.111 1.00 70.75 78 ASP A N 1
ATOM 589 C CA . ASP A 1 78 ? -21.425 14.881 9.737 1.00 70.75 78 ASP A CA 1
ATOM 590 C C . ASP A 1 78 ? -22.852 15.413 9.550 1.00 70.75 78 ASP A C 1
ATOM 592 O O . ASP A 1 78 ? -23.746 14.648 9.194 1.00 70.75 78 ASP A O 1
ATOM 596 N N . PRO A 1 79 ? -23.127 16.691 9.858 1.00 78.06 79 PRO A N 1
ATOM 597 C CA . PRO A 1 79 ? -24.481 17.226 9.761 1.00 78.06 79 PRO A CA 1
ATOM 598 C C . PRO A 1 79 ? -24.968 17.218 8.302 1.00 78.06 79 PRO A C 1
ATOM 600 O O . PRO A 1 79 ? -24.261 17.664 7.404 1.00 78.06 79 PRO A O 1
ATOM 603 N N . LEU A 1 80 ? -26.195 16.744 8.069 1.00 76.06 80 LEU A N 1
ATOM 604 C CA . LEU A 1 80 ? -26.804 16.652 6.733 1.00 76.06 80 LEU A CA 1
ATOM 605 C C . LEU A 1 80 ? -27.469 17.953 6.291 1.00 76.06 80 LEU A C 1
ATOM 607 O O . LEU A 1 80 ? -27.466 18.293 5.111 1.00 76.06 80 LEU A O 1
ATOM 611 N N . SER A 1 81 ? -28.159 18.630 7.209 1.00 76.81 81 SER A N 1
ATOM 612 C CA . SER A 1 81 ? -28.962 19.809 6.872 1.00 76.81 81 SER A CA 1
ATOM 613 C C . SER A 1 81 ? -29.222 20.704 8.085 1.00 76.81 81 SER A C 1
ATOM 615 O O . SER A 1 81 ? -28.961 20.319 9.225 1.00 76.81 81 SER A O 1
ATOM 617 N N . GLY A 1 82 ? -29.738 21.908 7.832 1.00 89.00 82 GLY A N 1
ATOM 618 C CA . GLY A 1 82 ? -29.857 22.969 8.835 1.00 89.00 82 GLY A CA 1
ATOM 619 C C . GLY A 1 82 ? -28.585 23.815 8.894 1.00 89.00 82 GLY A C 1
ATOM 620 O O . GLY A 1 82 ? -27.941 24.032 7.867 1.00 89.00 82 GLY A O 1
ATOM 621 N N . ASP A 1 83 ? -28.227 24.297 10.083 1.00 89.81 83 ASP A N 1
ATOM 622 C CA . ASP A 1 83 ? -26.956 24.993 10.291 1.00 89.81 83 ASP A CA 1
ATOM 623 C C . ASP A 1 83 ? -25.823 23.984 10.508 1.00 89.81 83 ASP A C 1
ATOM 625 O O . ASP A 1 83 ? -25.763 23.292 11.527 1.00 89.81 83 ASP A O 1
ATOM 629 N N . LEU A 1 84 ? -24.923 23.891 9.532 1.00 88.75 84 LEU A N 1
ATOM 630 C CA . LEU A 1 84 ? -23.816 22.932 9.539 1.00 88.75 84 LEU A CA 1
ATOM 631 C C . LEU A 1 84 ? -22.628 23.398 10.404 1.00 88.75 84 LEU A C 1
ATOM 633 O O . LEU A 1 84 ? -21.643 22.673 10.558 1.00 88.75 84 LEU A O 1
ATOM 637 N N . THR A 1 85 ? -22.702 24.598 10.986 1.00 87.69 85 THR A N 1
ATOM 638 C CA . THR A 1 85 ? -21.619 25.199 11.768 1.00 87.69 85 THR A CA 1
ATOM 639 C C . THR A 1 85 ? -21.381 24.438 13.072 1.00 87.69 85 THR A C 1
ATOM 641 O O . THR A 1 85 ? -22.252 24.369 13.937 1.00 87.69 85 THR A O 1
ATOM 644 N N . ASN A 1 86 ? -20.162 23.923 13.262 1.00 90.81 86 ASN A N 1
ATOM 645 C CA . ASN A 1 86 ? -19.714 23.422 14.562 1.00 90.81 86 ASN A CA 1
ATOM 646 C C . ASN A 1 86 ? -19.218 24.592 15.427 1.00 90.81 86 ASN A C 1
ATOM 648 O O . ASN A 1 86 ? -18.071 25.030 15.312 1.00 90.81 86 ASN A O 1
ATOM 652 N N . TYR A 1 87 ? -20.060 25.073 16.336 1.00 93.69 87 TYR A N 1
ATOM 653 C CA . TYR A 1 87 ? -19.782 26.226 17.199 1.00 93.69 87 TYR A CA 1
ATOM 654 C C . TYR A 1 87 ? -18.677 25.980 18.232 1.00 93.69 87 TYR A C 1
ATOM 656 O O . TYR A 1 87 ? -18.154 26.926 18.824 1.00 93.69 87 TYR A O 1
ATOM 664 N N . TYR A 1 88 ? -18.277 24.726 18.434 1.00 93.50 88 TYR A N 1
ATOM 665 C CA . TYR A 1 88 ? -17.144 24.373 19.283 1.00 93.50 88 TYR A CA 1
ATOM 666 C C . TYR A 1 88 ? -15.787 24.495 18.575 1.00 93.50 88 TYR A C 1
ATOM 668 O O . TYR A 1 88 ? -14.764 24.546 19.253 1.00 93.50 88 TYR A O 1
ATOM 676 N N . LEU A 1 89 ? -15.728 24.556 17.240 1.00 82.50 89 LEU A N 1
ATOM 677 C CA . LEU A 1 89 ? -14.453 24.629 16.520 1.00 82.50 89 LEU A CA 1
ATOM 678 C C . LEU A 1 89 ? -13.659 25.882 16.937 1.00 82.50 89 LEU A C 1
ATOM 680 O O . LEU A 1 89 ? -14.164 26.997 16.851 1.00 82.50 89 LEU A O 1
ATOM 684 N N . GLY A 1 90 ? -12.421 25.695 17.409 1.00 72.38 90 GLY A N 1
ATOM 685 C CA . GLY A 1 90 ? -11.595 26.765 17.997 1.00 72.38 90 GLY A CA 1
ATOM 686 C C . GLY A 1 90 ? -11.919 27.103 19.463 1.00 72.38 90 GLY A C 1
ATOM 687 O O . GLY A 1 90 ? -11.292 27.989 20.039 1.00 72.38 90 GLY A O 1
ATOM 688 N N . GLY A 1 91 ? -12.881 26.403 20.065 1.00 87.69 91 GLY A N 1
ATOM 689 C CA . GLY A 1 91 ? -13.270 26.495 21.468 1.00 87.69 91 GLY A CA 1
ATOM 690 C C . GLY A 1 91 ? -12.432 25.614 22.401 1.00 87.69 91 GLY A C 1
ATOM 691 O O . GLY A 1 91 ? -11.371 25.100 22.046 1.00 87.69 91 GLY A O 1
ATOM 692 N N . SER A 1 92 ? -12.907 25.454 23.635 1.00 87.88 92 SER A N 1
ATOM 693 C CA . SER A 1 92 ? -12.260 24.634 24.673 1.00 87.88 92 SER A CA 1
ATOM 694 C C . SER A 1 92 ? -13.281 24.107 25.679 1.00 87.88 92 SER A C 1
ATOM 696 O O . SER A 1 92 ? -14.406 24.599 25.729 1.00 87.88 92 SER A O 1
ATOM 698 N N . TYR A 1 93 ? -12.916 23.123 26.499 1.00 91.25 93 TYR A N 1
ATOM 699 C CA . TYR A 1 93 ? -13.763 22.664 27.601 1.00 91.25 93 TYR A CA 1
ATOM 700 C C . TYR A 1 93 ? -12.951 22.430 28.877 1.00 91.25 93 TYR A C 1
ATOM 702 O O . TYR A 1 93 ? -11.741 22.199 28.827 1.00 91.25 93 TYR A O 1
ATOM 710 N N . ALA A 1 94 ? -13.624 22.485 30.025 1.00 88.00 94 ALA A N 1
ATOM 711 C CA . ALA A 1 94 ? -13.048 22.185 31.329 1.00 88.00 94 ALA A CA 1
ATOM 712 C C . ALA A 1 94 ? -14.041 21.408 32.200 1.00 88.00 94 ALA A C 1
ATOM 714 O O . ALA A 1 94 ? -15.196 21.806 32.349 1.00 88.00 94 ALA A O 1
ATOM 715 N N . ASN A 1 95 ? -13.571 20.328 32.825 1.00 84.25 95 ASN A N 1
ATOM 716 C CA . ASN A 1 95 ? -14.305 19.652 33.894 1.00 84.25 95 ASN A CA 1
ATOM 717 C C . ASN A 1 95 ? -14.154 20.476 35.186 1.00 84.25 95 ASN A C 1
ATOM 719 O O . ASN A 1 95 ? -13.043 20.608 35.703 1.00 84.25 95 ASN A O 1
ATOM 723 N N . LEU A 1 96 ? -15.246 21.044 35.701 1.00 84.12 96 LEU A N 1
ATOM 724 C CA . LEU A 1 96 ? -15.272 21.877 36.906 1.00 84.12 96 LEU A CA 1
ATOM 725 C C . LEU A 1 96 ? -16.190 21.258 37.962 1.00 84.12 96 LEU A C 1
ATOM 727 O O . LEU A 1 96 ? -17.413 21.392 37.923 1.00 84.12 96 LEU A O 1
ATOM 731 N N . GLY A 1 97 ? -15.582 20.596 38.948 1.00 77.75 97 GLY A N 1
ATOM 732 C CA . GLY A 1 97 ? -16.332 19.848 39.952 1.00 77.75 97 GLY A CA 1
ATOM 733 C C . GLY A 1 97 ? -17.085 18.703 39.285 1.00 77.75 97 GLY A C 1
ATOM 734 O O . GLY A 1 97 ? -16.453 17.796 38.746 1.00 77.75 97 GLY A O 1
ATOM 735 N N . ASN A 1 98 ? -18.416 18.764 39.309 1.00 74.94 98 ASN A N 1
ATOM 736 C CA . ASN A 1 98 ? -19.238 17.746 38.669 1.00 74.94 98 ASN A CA 1
ATOM 737 C C . ASN A 1 98 ? -19.629 18.121 37.225 1.00 74.94 98 ASN A C 1
ATOM 739 O O . ASN A 1 98 ? -19.851 17.227 36.421 1.00 74.94 98 ASN A O 1
ATOM 743 N N . SER A 1 99 ? -19.652 19.400 36.849 1.00 84.38 99 SER A N 1
ATOM 744 C CA . SER A 1 99 ? -20.104 19.821 35.515 1.00 84.38 99 SER A CA 1
ATOM 745 C C . SER A 1 99 ? -18.949 19.934 34.519 1.00 84.38 99 SER A C 1
ATOM 747 O O . SER A 1 99 ? -17.801 20.179 34.897 1.00 84.38 99 SER A O 1
ATOM 749 N N . THR A 1 100 ? -19.248 19.813 33.226 1.00 89.31 100 THR A N 1
ATOM 750 C CA . THR A 1 100 ? -18.301 20.187 32.162 1.00 89.31 100 THR A CA 1
ATOM 751 C C . THR A 1 100 ? -18.739 21.494 31.536 1.00 89.31 100 THR A C 1
ATOM 753 O O . THR A 1 100 ? -19.868 21.609 31.071 1.00 89.31 100 THR A O 1
ATOM 756 N N . ILE A 1 101 ? -17.840 22.471 31.503 1.00 92.56 101 ILE A N 1
ATOM 757 C CA . ILE A 1 101 ? -18.087 23.772 30.893 1.00 92.56 101 ILE A CA 1
ATOM 758 C C . ILE A 1 101 ? -17.390 23.824 29.540 1.00 92.56 101 ILE A C 1
ATOM 760 O O . ILE A 1 101 ? -16.169 23.692 29.461 1.00 92.56 101 ILE A O 1
ATOM 764 N N . ILE A 1 102 ? -18.161 24.051 28.484 1.00 94.06 102 ILE A N 1
ATOM 765 C CA . ILE A 1 102 ? -17.699 24.208 27.109 1.00 94.06 102 ILE A CA 1
ATOM 766 C C . ILE A 1 102 ? -17.704 25.697 26.766 1.00 94.06 102 ILE A C 1
ATOM 768 O O . ILE A 1 102 ? -18.722 26.378 26.859 1.00 94.06 102 ILE A O 1
ATOM 772 N N . THR A 1 103 ? -16.555 26.212 26.345 1.00 94.38 103 THR A N 1
ATOM 773 C CA . THR A 1 103 ? -16.422 27.537 25.736 1.00 94.38 103 THR A CA 1
ATOM 774 C C . THR A 1 103 ? -16.473 27.378 24.222 1.00 94.38 103 THR A C 1
ATOM 776 O O . THR A 1 103 ? -15.625 26.696 23.644 1.00 94.38 103 THR A O 1
ATOM 779 N N . LEU A 1 104 ? -17.465 28.000 23.588 1.00 94.25 104 LEU A N 1
ATOM 780 C CA . LEU A 1 104 ? -17.644 27.966 22.138 1.00 94.25 104 LEU A CA 1
ATOM 781 C C . LEU A 1 104 ? -16.534 28.760 21.434 1.00 94.25 104 LEU A C 1
ATOM 783 O O . LEU A 1 104 ? -16.100 29.800 21.928 1.00 94.25 104 LEU A O 1
ATOM 787 N N . GLY A 1 105 ? -16.080 28.273 20.280 1.00 87.06 105 GLY A N 1
ATOM 788 C CA . GLY A 1 105 ? -15.139 29.003 19.428 1.00 87.06 105 GLY A CA 1
ATOM 789 C C . GLY A 1 105 ? -15.838 30.055 18.567 1.00 87.06 105 GLY A C 1
ATOM 790 O O . GLY A 1 105 ? -15.280 31.121 18.313 1.00 87.06 105 GLY A O 1
ATOM 791 N N . THR A 1 106 ? -17.094 29.795 18.189 1.00 92.31 106 THR A N 1
ATOM 792 C CA . THR A 1 106 ? -17.980 30.779 17.553 1.00 92.31 106 THR A CA 1
ATOM 793 C C . THR A 1 106 ? -19.078 31.187 18.542 1.00 92.31 106 THR A C 1
ATOM 795 O O . THR A 1 106 ? -19.813 30.313 19.004 1.00 92.31 106 THR A O 1
ATOM 798 N N . PRO A 1 107 ? -19.212 32.480 18.899 1.00 92.69 107 PRO A N 1
ATOM 799 C CA . PRO A 1 107 ? -20.202 32.921 19.879 1.00 92.69 107 PRO A CA 1
ATOM 800 C C . PRO A 1 107 ? -21.646 32.663 19.438 1.00 92.69 107 PRO A C 1
ATOM 802 O O . PRO A 1 107 ? -22.011 32.940 18.296 1.00 92.69 107 PRO A O 1
ATOM 805 N N . LEU A 1 108 ? -22.479 32.227 20.384 1.00 95.88 108 LEU A N 1
ATOM 806 C CA . LEU A 1 108 ? -23.931 32.127 20.236 1.00 95.88 108 LEU A CA 1
ATOM 807 C C . LEU A 1 108 ? -24.643 33.000 21.283 1.00 95.88 108 LEU A C 1
ATOM 809 O O . LEU A 1 108 ? -24.122 33.171 22.388 1.00 95.88 108 LEU A O 1
ATOM 813 N N . PRO A 1 109 ? -25.832 33.555 20.976 1.00 95.81 109 PRO A N 1
ATOM 814 C CA . PRO A 1 109 ? -26.636 34.272 21.960 1.00 95.81 109 PRO A CA 1
ATOM 815 C C . PRO A 1 109 ? -27.059 33.377 23.130 1.00 95.81 109 PRO A C 1
ATOM 817 O O . PRO A 1 109 ? -27.325 32.187 22.952 1.00 95.81 109 PRO A O 1
ATOM 820 N N . ALA A 1 110 ? -27.211 33.970 24.312 1.00 95.69 110 ALA A N 1
ATOM 821 C CA . ALA A 1 110 ? -27.767 33.276 25.470 1.00 95.69 110 ALA A CA 1
ATOM 822 C C . ALA A 1 110 ? -29.174 32.721 25.177 1.00 95.69 110 ALA A C 1
ATOM 824 O O . ALA A 1 110 ? -29.971 33.356 24.481 1.00 95.69 110 ALA A O 1
ATOM 825 N N . ASN A 1 111 ? -29.497 31.571 25.767 1.00 95.38 111 ASN A N 1
ATOM 826 C CA . ASN A 1 111 ? -30.714 30.780 25.549 1.00 95.38 111 ASN A CA 1
ATOM 827 C C . ASN A 1 111 ? -30.856 30.177 24.142 1.00 95.38 111 ASN A C 1
ATOM 829 O O . ASN A 1 111 ? -31.937 29.699 23.797 1.00 95.38 111 ASN A O 1
ATOM 833 N N . THR A 1 112 ? -29.795 30.167 23.331 1.00 97.25 112 THR A N 1
ATOM 834 C CA . THR A 1 112 ? -29.812 29.426 22.062 1.00 97.25 112 THR A CA 1
ATOM 835 C C . THR A 1 112 ? -29.780 27.921 22.356 1.00 97.25 112 THR A C 1
ATOM 837 O O . THR A 1 112 ? -28.891 27.483 23.091 1.00 97.25 112 THR A O 1
ATOM 840 N N . PRO A 1 113 ? -30.719 27.118 21.824 1.00 96.06 113 PRO A N 1
ATOM 841 C CA . PRO A 1 113 ? -30.745 25.679 22.048 1.00 96.06 113 PRO A CA 1
ATOM 842 C C . PRO A 1 113 ? -29.735 24.963 21.152 1.00 96.06 113 PRO A C 1
ATOM 844 O O . PRO A 1 113 ? -29.789 25.040 19.921 1.00 96.06 113 PRO A O 1
ATOM 847 N N . VAL A 1 114 ? -28.856 24.185 21.771 1.00 96.19 114 VAL A N 1
ATOM 848 C CA . VAL A 1 114 ? -27.799 23.423 21.104 1.00 96.19 114 VAL A CA 1
ATOM 849 C C . VAL A 1 114 ? -27.876 21.937 21.441 1.00 96.19 114 VAL A C 1
ATOM 851 O O . VAL A 1 114 ? -28.361 21.546 22.502 1.00 96.19 114 VAL A O 1
ATOM 854 N N . GLN A 1 115 ? -27.341 21.108 20.553 1.00 93.38 115 GLN A N 1
ATOM 855 C CA . GLN A 1 115 ? -27.105 19.686 20.776 1.00 93.38 115 GLN A CA 1
ATOM 856 C C . GLN A 1 115 ? -25.602 19.401 20.868 1.00 93.38 115 GLN A C 1
ATOM 858 O O . GLN A 1 115 ? -24.787 20.053 20.205 1.00 93.38 115 GLN A O 1
ATOM 863 N N . LEU A 1 116 ? -25.235 18.441 21.715 1.00 90.88 116 LEU A N 1
ATOM 864 C CA . LEU A 1 116 ? -23.860 18.215 22.156 1.00 90.88 116 LEU A CA 1
ATOM 865 C C . LEU A 1 116 ? -23.363 16.832 21.754 1.00 90.88 116 LEU A C 1
ATOM 867 O O . LEU A 1 116 ? -24.016 15.827 22.026 1.00 90.88 116 LEU A O 1
ATOM 871 N N . PHE A 1 117 ? -22.165 16.785 21.176 1.00 86.12 117 PHE A N 1
ATOM 872 C CA . PHE A 1 117 ? -21.471 15.535 20.885 1.00 86.12 117 PHE A CA 1
ATOM 873 C C . PHE A 1 117 ? -20.182 15.476 21.702 1.00 86.12 117 PHE A C 1
ATOM 875 O O . PHE A 1 117 ? -19.237 16.226 21.442 1.00 86.12 117 PHE A O 1
ATOM 882 N N . TYR A 1 118 ? -20.131 14.593 22.697 1.00 78.94 118 TYR A N 1
ATOM 883 C CA . TYR A 1 118 ? -18.967 14.397 23.562 1.00 78.94 118 TYR A CA 1
ATOM 884 C C . TYR A 1 118 ? -18.745 12.928 23.971 1.00 78.94 118 TYR A C 1
ATOM 886 O O . TYR A 1 118 ? -19.654 12.103 23.901 1.00 78.94 118 TYR A O 1
ATOM 894 N N . LEU A 1 119 ? -17.521 12.612 24.403 1.00 71.19 119 LEU A N 1
ATOM 895 C CA . LEU A 1 119 ? -17.163 11.363 25.078 1.00 71.19 119 LEU A CA 1
ATOM 896 C C . LEU A 1 119 ? -16.929 11.637 26.562 1.00 71.19 119 LEU A C 1
ATOM 898 O O . LEU A 1 119 ? -16.295 12.638 26.916 1.00 71.19 119 LEU A O 1
ATOM 902 N N . TYR A 1 120 ? -17.371 10.729 27.427 1.00 69.94 120 TYR A N 1
ATOM 903 C CA . TYR A 1 120 ? -17.049 10.772 28.852 1.00 69.94 120 TYR A CA 1
ATOM 904 C C . TYR A 1 120 ? -16.497 9.442 29.364 1.00 69.94 120 TYR A C 1
ATOM 906 O O . TYR A 1 120 ? -16.894 8.372 28.919 1.00 69.94 120 TYR A O 1
ATOM 914 N N . LEU A 1 121 ? -15.591 9.518 30.338 1.00 66.12 121 LEU A N 1
ATOM 915 C CA . LEU A 1 121 ? -15.056 8.400 31.107 1.00 66.12 121 LEU A CA 1
ATOM 916 C C . LEU A 1 121 ? -16.118 7.939 32.099 1.00 66.12 121 LEU A C 1
ATOM 918 O O . LEU A 1 121 ? -16.340 8.633 33.077 1.00 66.12 121 LEU A O 1
ATOM 922 N N . THR A 1 122 ? -16.722 6.774 31.909 1.00 63.06 122 THR A N 1
ATOM 923 C CA . THR A 1 122 ? -17.754 6.179 32.786 1.00 63.06 122 THR A CA 1
ATOM 924 C C . THR A 1 122 ? -17.314 5.987 34.246 1.00 63.06 122 THR A C 1
ATOM 926 O O . THR A 1 122 ? -18.149 5.764 35.111 1.00 63.06 122 THR A O 1
ATOM 929 N N . GLY A 1 123 ? -16.010 6.040 34.538 1.00 61.19 123 GLY A N 1
ATOM 930 C CA . GLY A 1 123 ? -15.449 5.723 35.857 1.00 61.19 123 GLY A CA 1
ATOM 931 C C . GLY A 1 123 ? -15.267 4.221 36.103 1.00 61.19 123 GLY A C 1
ATOM 932 O O . GLY A 1 123 ? -14.549 3.840 37.029 1.00 61.19 123 GLY A O 1
ATOM 933 N N . GLU A 1 124 ? -15.837 3.371 35.245 1.00 58.81 124 GLU A N 1
ATOM 934 C CA . GLU A 1 124 ? -15.584 1.934 35.230 1.00 58.81 124 GLU A CA 1
ATOM 935 C C . GLU A 1 124 ? -14.184 1.643 34.666 1.00 58.81 124 GLU A C 1
ATOM 937 O O . GLU A 1 124 ? -13.709 2.297 33.734 1.00 58.81 124 GLU A O 1
ATOM 942 N N . LYS A 1 125 ? -13.525 0.632 35.229 1.00 55.56 125 LYS A N 1
ATOM 943 C CA . LYS A 1 125 ? -12.303 0.011 34.707 1.00 55.56 125 LYS A CA 1
ATOM 944 C C . LYS A 1 125 ? -12.520 -1.492 34.725 1.00 55.56 125 LYS A C 1
ATOM 946 O O . LYS A 1 125 ? -13.149 -1.980 35.663 1.00 55.56 125 LYS A O 1
ATOM 951 N N . ALA A 1 126 ? -11.965 -2.205 33.760 1.00 51.34 126 ALA A N 1
ATOM 952 C CA . ALA A 1 126 ? -11.921 -3.658 33.796 1.00 51.34 126 ALA A CA 1
ATOM 953 C C . ALA A 1 126 ? -10.471 -4.137 33.681 1.00 51.34 126 ALA A C 1
ATOM 955 O O . ALA A 1 126 ? -9.566 -3.362 33.364 1.00 51.34 126 ALA A O 1
ATOM 956 N N . ALA A 1 127 ? -10.203 -5.386 34.038 1.00 53.53 127 ALA A N 1
ATOM 957 C CA . ALA A 1 127 ? -8.901 -5.987 33.790 1.00 53.53 127 ALA A CA 1
ATOM 958 C C . ALA A 1 127 ? -8.707 -6.240 32.285 1.00 53.53 127 ALA A C 1
ATOM 960 O O . ALA A 1 127 ? -9.669 -6.342 31.526 1.00 53.53 127 ALA A O 1
ATOM 961 N N . LYS A 1 128 ? -7.445 -6.332 31.842 1.00 49.50 128 LYS A N 1
ATOM 962 C CA . LYS A 1 128 ? -7.130 -6.607 30.433 1.00 49.50 128 LYS A CA 1
ATOM 963 C C . LYS A 1 128 ? -7.757 -7.949 30.037 1.00 49.50 128 LYS A C 1
ATOM 965 O O . LYS A 1 128 ? -7.530 -8.934 30.734 1.00 49.50 128 LYS A O 1
ATOM 970 N N . TYR A 1 129 ? -8.529 -7.965 28.952 1.00 50.62 129 TYR A N 1
ATOM 971 C CA . TYR A 1 129 ? -9.317 -9.102 28.451 1.00 50.62 129 TYR A CA 1
ATOM 972 C C . TYR A 1 129 ? -10.459 -9.569 29.362 1.00 50.62 129 TYR A C 1
ATOM 974 O O . TYR A 1 129 ? -11.031 -10.636 29.142 1.00 50.62 129 TYR A O 1
ATOM 982 N N . GLU A 1 130 ? -10.832 -8.778 30.370 1.00 50.28 130 GLU A N 1
ATOM 983 C CA . GLU A 1 130 ? -12.038 -9.048 31.142 1.00 50.28 130 GLU A CA 1
ATOM 984 C C . GLU A 1 130 ? -13.266 -8.750 30.276 1.00 50.28 130 GLU A C 1
ATOM 986 O O . GLU A 1 130 ? -13.397 -7.669 29.687 1.00 50.28 130 GLU A O 1
ATOM 991 N N . SER A 1 131 ? -14.178 -9.719 30.193 1.00 48.97 131 SER A N 1
ATOM 992 C CA . SER A 1 131 ? -15.476 -9.504 29.570 1.00 48.97 131 SER A CA 1
ATOM 993 C C . SER A 1 131 ? -16.239 -8.432 30.347 1.00 48.97 131 SER A C 1
ATOM 995 O O . SER A 1 131 ? -16.507 -8.554 31.537 1.00 48.97 131 SER A O 1
ATOM 997 N N . LEU A 1 132 ? -16.668 -7.369 29.673 1.00 48.50 132 LEU A N 1
ATOM 998 C CA . LEU A 1 132 ? -17.483 -6.321 30.300 1.00 48.50 132 LEU A CA 1
ATOM 999 C C . LEU A 1 132 ? -18.928 -6.792 30.570 1.00 48.50 132 LEU A C 1
ATOM 1001 O O . LEU A 1 132 ? -19.695 -6.110 31.256 1.00 48.50 132 LEU A O 1
ATOM 1005 N N . ASN A 1 133 ? -19.269 -7.985 30.069 1.00 45.94 133 ASN A N 1
ATOM 1006 C CA . ASN A 1 133 ? -20.514 -8.712 30.285 1.00 45.94 133 ASN A CA 1
ATOM 1007 C C . ASN A 1 133 ? -20.202 -10.112 30.849 1.00 45.94 133 ASN A C 1
ATOM 1009 O O . ASN A 1 133 ? -20.220 -11.103 30.131 1.00 45.94 133 ASN A O 1
ATOM 1013 N N . ASN A 1 134 ? -19.905 -10.201 32.148 1.00 38.03 134 ASN A N 1
ATOM 1014 C CA . ASN A 1 134 ? -19.536 -11.461 32.822 1.00 38.03 134 ASN A CA 1
ATOM 1015 C C . ASN A 1 134 ? -20.707 -12.446 33.052 1.00 38.03 134 ASN A C 1
ATOM 1017 O O . ASN A 1 134 ? -20.536 -13.465 33.712 1.00 38.03 134 ASN A O 1
ATOM 1021 N N . TYR A 1 135 ? -21.904 -12.144 32.548 1.00 35.81 135 TYR A N 1
ATOM 1022 C CA . TYR A 1 135 ? -23.133 -12.927 32.709 1.00 35.81 135 TYR A CA 1
ATOM 1023 C C . TYR A 1 135 ? -24.021 -12.709 31.475 1.00 35.81 135 TYR A C 1
ATOM 1025 O O . TYR A 1 135 ? -23.849 -11.681 30.815 1.00 35.81 135 TYR A O 1
ATOM 1033 N N . PRO A 1 136 ? -25.025 -13.566 31.188 1.00 36.66 136 PRO A N 1
ATOM 1034 C CA . PRO A 1 136 ? -26.200 -13.099 30.458 1.00 36.66 136 PRO A CA 1
ATOM 1035 C C . PRO A 1 136 ? -26.714 -11.849 31.179 1.00 36.66 136 PRO A C 1
ATOM 1037 O O . PRO A 1 136 ? -27.266 -11.926 32.279 1.00 36.66 136 PRO A O 1
ATOM 1040 N N . CYS A 1 137 ? -26.425 -10.676 30.622 1.00 33.72 137 CYS A N 1
ATOM 1041 C CA . CYS A 1 137 ? -26.754 -9.423 31.265 1.00 33.72 137 CYS A CA 1
ATOM 1042 C C . CYS A 1 137 ? -28.142 -9.029 30.770 1.00 33.72 137 CYS A C 1
ATOM 1044 O O . CYS A 1 137 ? -28.359 -8.722 29.601 1.00 33.72 137 CYS A O 1
ATOM 1046 N N . ILE A 1 138 ? -29.115 -9.052 31.677 1.00 32.66 138 ILE A N 1
ATOM 1047 C CA . ILE A 1 138 ? -30.374 -8.346 31.462 1.00 32.66 138 ILE A CA 1
ATOM 1048 C C . ILE A 1 138 ? -30.089 -6.889 31.825 1.00 32.66 138 ILE A C 1
ATOM 1050 O O . ILE A 1 138 ? -30.393 -6.436 32.929 1.00 32.66 138 ILE A O 1
ATOM 1054 N N . ARG A 1 139 ? -29.414 -6.155 30.938 1.00 31.84 139 ARG A N 1
ATOM 1055 C CA . ARG A 1 139 ? -29.339 -4.697 31.058 1.00 31.84 139 ARG A CA 1
ATOM 1056 C C . ARG A 1 139 ? -30.565 -4.109 30.377 1.00 31.84 139 ARG A C 1
ATOM 1058 O O . ARG A 1 139 ? -30.981 -4.558 29.315 1.00 31.84 139 ARG A O 1
ATOM 1065 N N . ARG A 1 140 ? -31.136 -3.061 30.971 1.00 29.12 140 ARG A N 1
ATOM 1066 C CA . ARG A 1 140 ? -31.974 -2.142 30.199 1.00 29.12 140 ARG A CA 1
ATOM 1067 C C . ARG A 1 140 ? -31.063 -1.528 29.144 1.00 29.12 140 ARG A C 1
ATOM 1069 O O . ARG A 1 140 ? -30.246 -0.675 29.482 1.00 29.12 140 ARG A O 1
ATOM 1076 N N . ALA A 1 141 ? -31.194 -1.948 27.893 1.00 31.55 141 ALA A N 1
ATOM 1077 C CA . ALA A 1 141 ? -30.730 -1.123 26.797 1.00 31.55 141 ALA A CA 1
ATOM 1078 C C . ALA A 1 141 ? -31.510 0.193 26.922 1.00 31.55 141 ALA A C 1
ATOM 1080 O O . ALA A 1 141 ? -32.734 0.202 26.805 1.00 31.55 141 ALA A O 1
ATOM 1081 N N . TYR A 1 142 ? -30.842 1.296 27.262 1.00 30.73 142 TYR A N 1
ATOM 1082 C CA . TYR A 1 142 ? -31.486 2.605 27.385 1.00 30.73 142 TYR A CA 1
ATOM 1083 C C . TYR A 1 142 ? -31.767 3.148 25.970 1.00 30.73 142 TYR A C 1
ATOM 1085 O O . TYR A 1 142 ? -31.228 4.159 25.546 1.00 30.73 142 TYR A O 1
ATOM 1093 N N . ARG A 1 143 ? -32.589 2.427 25.196 1.00 36.31 143 ARG A N 1
ATOM 1094 C CA . ARG A 1 143 ? -32.975 2.734 23.807 1.00 36.31 143 ARG A CA 1
ATOM 1095 C C . ARG A 1 143 ? -34.242 3.590 23.720 1.00 36.31 143 ARG A C 1
ATOM 1097 O O . ARG A 1 143 ? -34.886 3.628 22.678 1.00 36.31 143 ARG A O 1
ATOM 1104 N N . ALA A 1 144 ? -34.627 4.245 24.819 1.00 30.52 144 ALA A N 1
ATOM 1105 C CA . ALA A 1 144 ? -35.843 5.060 24.921 1.00 30.52 144 ALA A CA 1
ATOM 1106 C C . ALA A 1 144 ? -37.141 4.351 24.457 1.00 30.52 144 ALA A C 1
ATOM 1108 O O . ALA A 1 144 ? -38.126 5.006 24.118 1.00 30.52 144 ALA A O 1
ATOM 1109 N N . ARG A 1 145 ? -37.161 3.013 24.465 1.00 31.20 145 ARG A N 1
ATOM 1110 C CA . ARG A 1 145 ? -38.328 2.177 24.177 1.00 31.20 145 ARG A CA 1
ATOM 1111 C C . ARG A 1 145 ? -38.606 1.259 25.363 1.00 31.20 145 ARG A C 1
ATOM 1113 O O . ARG A 1 145 ? -37.688 0.797 26.034 1.00 31.20 145 ARG A O 1
ATOM 1120 N N . ASP A 1 146 ? -39.886 0.996 25.602 1.00 29.36 146 ASP A N 1
ATOM 1121 C CA . ASP A 1 146 ? -40.376 0.053 26.615 1.00 29.36 146 ASP A CA 1
ATOM 1122 C C . ASP A 1 146 ? -40.190 -1.429 26.199 1.00 29.36 146 ASP A C 1
ATOM 1124 O O . ASP A 1 146 ? -40.862 -2.314 26.730 1.00 29.36 146 ASP A O 1
ATOM 1128 N N . ASP A 1 147 ? -39.301 -1.736 25.244 1.00 33.34 147 ASP A N 1
ATOM 1129 C CA . ASP A 1 147 ? -38.989 -3.099 24.819 1.00 33.34 147 ASP A CA 1
ATOM 1130 C C . ASP A 1 147 ? -37.762 -3.655 25.562 1.00 33.34 147 ASP A C 1
ATOM 1132 O O . ASP A 1 147 ? -36.642 -3.156 25.497 1.00 33.34 147 ASP A O 1
ATOM 1136 N N . TYR A 1 148 ? -37.975 -4.737 26.310 1.00 29.77 148 TYR A N 1
ATOM 1137 C CA . TYR A 1 148 ? -36.893 -5.498 26.926 1.00 29.77 148 TYR A CA 1
ATOM 1138 C C . TYR A 1 148 ? -36.112 -6.238 25.828 1.00 29.77 148 TYR A C 1
ATOM 1140 O O . TYR A 1 148 ? -36.537 -7.302 25.381 1.00 29.77 148 TYR A O 1
ATOM 1148 N N . THR A 1 149 ? -34.979 -5.703 25.374 1.00 32.16 149 THR A N 1
ATOM 1149 C CA . THR A 1 149 ? -34.021 -6.465 24.555 1.00 32.16 149 THR A CA 1
ATOM 1150 C C . THR A 1 149 ? -33.001 -7.161 25.452 1.00 32.16 149 THR A C 1
ATOM 1152 O O . THR A 1 149 ? -32.377 -6.517 26.293 1.00 32.16 149 THR A O 1
ATOM 1155 N N . TYR A 1 150 ? -32.864 -8.478 25.285 1.00 38.50 150 TYR A N 1
ATOM 1156 C CA . TYR A 1 150 ? -31.907 -9.319 26.003 1.00 38.50 150 TYR A CA 1
ATOM 1157 C C . TYR A 1 150 ? -30.636 -9.487 25.165 1.00 38.50 150 TYR A C 1
ATOM 1159 O O . TYR A 1 150 ? -30.724 -9.970 24.035 1.00 38.50 150 TYR A O 1
ATOM 1167 N N . ASP A 1 151 ? -29.478 -9.140 25.722 1.00 39.62 151 ASP A N 1
ATOM 1168 C CA . ASP A 1 151 ? -28.190 -9.328 25.055 1.00 39.62 151 ASP A CA 1
ATOM 1169 C C . ASP A 1 151 ? -27.562 -10.642 25.554 1.00 39.62 151 ASP A C 1
ATOM 1171 O O . ASP A 1 151 ? -27.116 -10.750 26.701 1.00 39.62 151 ASP A O 1
ATOM 1175 N N . PHE A 1 152 ? -27.579 -11.669 24.700 1.00 42.19 152 PHE A N 1
ATOM 1176 C CA . PHE A 1 152 ? -26.887 -12.938 24.927 1.00 42.19 152 PHE A CA 1
ATOM 1177 C C . PHE A 1 152 ? -25.769 -13.099 23.908 1.00 42.19 152 PHE A C 1
ATOM 1179 O O . PHE A 1 152 ? -25.924 -12.781 22.729 1.00 42.19 152 PHE A O 1
ATOM 1186 N N . ALA A 1 153 ? -24.679 -13.698 24.351 1.00 48.38 153 ALA A N 1
ATOM 1187 C CA . ALA A 1 153 ? -23.728 -14.300 23.449 1.00 48.38 153 ALA A CA 1
ATOM 1188 C C . ALA A 1 153 ? -24.295 -15.577 22.827 1.00 48.38 153 ALA A C 1
ATOM 1190 O O . ALA A 1 153 ? -24.749 -16.464 23.554 1.00 48.38 153 ALA A O 1
ATOM 1191 N N . VAL A 1 154 ? -24.306 -15.656 21.495 1.00 50.97 154 VAL A N 1
ATOM 1192 C CA . VAL A 1 154 ? -25.030 -16.708 20.765 1.00 50.97 154 VAL A CA 1
ATOM 1193 C C . VAL A 1 154 ? -24.445 -18.096 21.038 1.00 50.97 154 VAL A C 1
ATOM 1195 O O . VAL A 1 154 ? -25.193 -19.046 21.241 1.00 50.97 154 VAL A O 1
ATOM 1198 N N . ASP A 1 155 ? -23.124 -18.214 21.135 1.00 52.19 155 ASP A N 1
ATOM 1199 C CA . ASP A 1 155 ? -22.410 -19.442 21.503 1.00 52.19 155 ASP A CA 1
ATOM 1200 C C . ASP A 1 155 ? -22.768 -19.934 22.920 1.00 52.19 155 ASP A C 1
ATOM 1202 O O . ASP A 1 155 ? -22.957 -21.131 23.145 1.00 52.19 155 ASP A O 1
ATOM 1206 N N . ARG A 1 156 ? -22.976 -19.017 23.874 1.00 58.62 156 ARG A N 1
ATOM 1207 C CA . ARG A 1 156 ? -23.319 -19.350 25.271 1.00 58.62 156 ARG A CA 1
ATOM 1208 C C . ARG A 1 156 ? -24.774 -19.737 25.488 1.00 58.62 156 ARG A C 1
ATOM 1210 O O . ARG A 1 156 ? -25.111 -20.251 26.558 1.00 58.62 156 ARG A O 1
ATOM 1217 N N . ILE A 1 157 ? -25.635 -19.549 24.488 1.00 64.88 157 ILE A N 1
ATOM 1218 C CA . ILE A 1 157 ? -27.002 -20.081 24.518 1.00 64.88 157 ILE A CA 1
ATOM 1219 C C . ILE A 1 157 ? -26.961 -21.611 24.632 1.00 64.88 157 ILE A C 1
ATOM 1221 O O . ILE A 1 157 ? -27.740 -22.185 25.393 1.00 64.88 157 ILE A O 1
ATOM 1225 N N . LEU A 1 158 ? -26.010 -22.269 23.962 1.00 69.44 158 LEU A N 1
ATOM 1226 C CA . LEU A 1 158 ? -25.850 -23.723 24.027 1.00 69.44 158 LEU A CA 1
ATOM 1227 C C . LEU A 1 158 ? -25.411 -24.187 25.423 1.00 69.44 158 LEU A C 1
ATOM 1229 O O . LEU A 1 158 ? -25.992 -25.131 25.961 1.00 69.44 158 LEU A O 1
ATOM 1233 N N . ASP A 1 159 ? -24.464 -23.484 26.051 1.00 63.59 159 ASP A N 1
ATOM 1234 C CA . ASP A 1 159 ? -24.049 -23.750 27.437 1.00 63.59 159 ASP A CA 1
ATOM 1235 C C . ASP A 1 159 ? -25.241 -23.626 28.401 1.00 63.59 159 ASP A C 1
ATOM 1237 O O . ASP A 1 159 ? -25.503 -24.518 29.213 1.00 63.59 159 ASP A O 1
ATOM 1241 N N . LEU A 1 160 ? -26.021 -22.546 28.275 1.00 69.88 160 LEU A N 1
ATOM 1242 C CA . LEU A 1 160 ? -27.230 -22.302 29.064 1.00 69.88 160 LEU A CA 1
ATOM 1243 C C . LEU A 1 160 ? -28.275 -23.415 28.881 1.00 69.88 160 LEU A C 1
ATOM 1245 O O . LEU A 1 160 ? -28.878 -23.865 29.859 1.00 69.88 160 LEU A O 1
ATOM 1249 N N . MET A 1 161 ? -28.469 -23.889 27.650 1.00 76.31 161 MET A N 1
ATOM 1250 C CA . MET A 1 161 ? -29.360 -25.010 27.356 1.00 76.31 161 MET A CA 1
ATOM 1251 C C . MET A 1 161 ? -28.890 -26.304 28.036 1.00 76.31 161 MET A C 1
ATOM 1253 O O . MET A 1 161 ? -29.696 -27.009 28.648 1.00 76.31 161 MET A O 1
ATOM 1257 N N . VAL A 1 162 ? -27.588 -26.606 28.001 1.00 74.38 162 VAL A N 1
ATOM 1258 C CA . VAL A 1 162 ? -27.018 -27.772 28.697 1.00 74.38 162 VAL A CA 1
ATOM 1259 C C . VAL A 1 162 ? -27.246 -27.665 30.207 1.00 74.38 162 VAL A C 1
ATOM 1261 O O . VAL A 1 162 ? -27.707 -28.626 30.828 1.00 74.38 162 VAL A O 1
ATOM 1264 N N . PHE A 1 163 ? -27.007 -26.498 30.806 1.00 70.19 163 PHE A N 1
ATOM 1265 C CA . PHE A 1 163 ? -27.218 -26.297 32.241 1.00 70.19 163 PHE A CA 1
ATOM 1266 C C . PHE A 1 163 ? -28.686 -26.399 32.656 1.00 70.19 163 PHE A C 1
ATOM 1268 O O . PHE A 1 163 ? -28.984 -27.077 33.639 1.00 70.19 163 PHE A O 1
ATOM 1275 N N . LEU A 1 164 ? -29.618 -25.799 31.909 1.00 76.19 164 LEU A N 1
ATOM 1276 C CA . LEU A 1 164 ? -31.056 -25.930 32.177 1.00 76.19 164 LEU A CA 1
ATOM 1277 C C . LEU A 1 164 ? -31.517 -27.385 32.077 1.00 76.19 164 LEU A C 1
ATOM 1279 O O . LEU A 1 164 ? -32.302 -27.844 32.907 1.00 76.19 164 LEU A O 1
ATOM 1283 N N . HIS A 1 165 ? -30.993 -28.140 31.110 1.00 79.38 165 HIS A N 1
ATOM 1284 C CA . HIS A 1 165 ? -31.276 -29.567 31.001 1.00 79.38 165 HIS A CA 1
ATOM 1285 C C . HIS A 1 165 ? -30.811 -30.343 32.244 1.00 79.38 165 HIS A C 1
ATOM 1287 O O . HIS A 1 165 ? -31.567 -31.150 32.793 1.00 79.38 165 HIS A O 1
ATOM 1293 N N . LEU A 1 166 ? -29.583 -30.092 32.708 1.00 77.56 166 LEU A N 1
ATOM 1294 C CA . LEU A 1 166 ? -29.016 -30.745 33.892 1.00 77.56 166 LEU A CA 1
ATOM 1295 C C . LEU A 1 166 ? -29.756 -30.348 35.179 1.00 77.56 166 LEU A C 1
ATOM 1297 O O . LEU A 1 166 ? -30.135 -31.224 35.956 1.00 77.56 166 LEU A O 1
ATOM 1301 N N . ALA A 1 167 ? -30.048 -29.060 35.366 1.00 72.06 167 ALA A N 1
ATOM 1302 C CA . ALA A 1 167 ? -30.793 -28.554 36.517 1.00 72.06 167 ALA A CA 1
ATOM 1303 C C . ALA A 1 167 ? -32.229 -29.100 36.566 1.00 72.06 167 ALA A C 1
ATOM 1305 O O . ALA A 1 167 ? -32.729 -29.436 37.638 1.00 72.06 167 ALA A O 1
ATOM 1306 N N . GLY A 1 168 ? -32.891 -29.237 35.412 1.00 80.19 168 GLY A N 1
ATOM 1307 C CA . GLY A 1 168 ? -34.221 -29.843 35.322 1.00 80.19 168 GLY A CA 1
ATOM 1308 C C . GLY A 1 168 ? -34.230 -31.293 35.801 1.00 80.19 168 GLY A C 1
ATOM 1309 O O . GLY A 1 168 ? -35.115 -31.686 36.563 1.00 80.19 168 GLY A O 1
ATOM 1310 N N . ARG A 1 169 ? -33.199 -32.069 35.437 1.00 80.81 169 ARG A N 1
ATOM 1311 C CA . ARG A 1 169 ? -33.016 -33.445 35.928 1.00 80.81 169 ARG A CA 1
ATOM 1312 C C . ARG A 1 169 ? -32.792 -33.501 37.434 1.00 80.81 169 ARG A C 1
ATOM 1314 O O . ARG A 1 169 ? -33.388 -34.347 38.092 1.00 80.81 169 ARG A O 1
ATOM 1321 N N . GLU A 1 170 ? -31.948 -32.624 37.968 1.00 80.88 170 GLU A N 1
ATOM 1322 C CA . GLU A 1 170 ? -31.616 -32.605 39.396 1.00 80.88 170 GLU A CA 1
ATOM 1323 C C . GLU A 1 170 ? -32.806 -32.166 40.263 1.00 80.88 170 GLU A C 1
ATOM 1325 O O . GLU A 1 170 ? -33.072 -32.753 41.309 1.00 80.88 170 GLU A O 1
ATOM 1330 N N . GLN A 1 171 ? -33.563 -31.167 39.806 1.00 82.75 171 GLN A N 1
ATOM 1331 C CA . GLN A 1 171 ? -34.668 -30.569 40.561 1.00 82.75 171 GLN A CA 1
ATOM 1332 C C . GLN A 1 171 ? -36.036 -31.201 40.259 1.00 82.75 171 GLN A C 1
ATOM 1334 O O . GLN A 1 171 ? -37.036 -30.799 40.856 1.00 82.75 171 GLN A O 1
ATOM 1339 N N . GLY A 1 172 ? -36.113 -32.148 39.317 1.00 85.69 172 GLY A N 1
ATOM 1340 C CA . GLY A 1 172 ? -37.378 -32.730 38.859 1.00 85.69 172 GLY A CA 1
ATOM 1341 C C . GLY A 1 172 ? -38.314 -31.706 38.205 1.00 85.69 172 GLY A C 1
ATOM 1342 O O . GLY A 1 172 ? -39.532 -31.812 38.340 1.00 85.69 172 GLY A O 1
ATOM 1343 N N . ARG A 1 173 ? -37.755 -30.690 37.538 1.00 84.88 173 ARG A N 1
ATOM 1344 C CA . ARG A 1 173 ? -38.498 -29.615 36.864 1.00 84.88 173 ARG A CA 1
ATOM 1345 C C . ARG A 1 173 ? -38.396 -29.756 35.350 1.00 84.88 173 ARG A C 1
ATOM 1347 O O . ARG A 1 173 ? -37.349 -30.124 34.824 1.00 84.88 173 ARG A O 1
ATOM 1354 N N . ASP A 1 174 ? -39.481 -29.424 34.657 1.00 84.62 174 ASP A N 1
ATOM 1355 C CA . ASP A 1 174 ? -39.500 -29.393 33.197 1.00 84.62 174 ASP A CA 1
ATOM 1356 C C . ASP A 1 174 ? -39.102 -28.007 32.678 1.00 84.62 174 ASP A C 1
ATOM 1358 O O . ASP A 1 174 ? -39.855 -27.039 32.795 1.00 84.62 174 ASP A O 1
ATOM 1362 N N . TYR A 1 175 ? -37.903 -27.926 32.104 1.00 85.38 175 TYR A N 1
ATOM 1363 C CA . TYR A 1 175 ? -37.388 -26.726 31.449 1.00 85.38 175 TYR A CA 1
ATOM 1364 C C . TYR A 1 175 ? -37.467 -26.799 29.910 1.00 85.38 175 TYR A C 1
ATOM 1366 O O . TYR A 1 175 ? -36.924 -25.920 29.243 1.00 85.38 175 TYR A O 1
ATOM 1374 N N . GLN A 1 176 ? -38.163 -27.782 29.316 1.00 82.12 176 GLN A N 1
ATOM 1375 C CA . GLN A 1 176 ? -38.326 -27.900 27.854 1.00 82.12 176 GLN A CA 1
ATOM 1376 C C . GLN A 1 176 ? -38.822 -26.614 27.164 1.00 82.12 176 GLN A C 1
ATOM 1378 O O . GLN A 1 176 ? -38.240 -26.248 26.145 1.00 82.12 176 GLN A O 1
ATOM 1383 N N . PRO A 1 177 ? -39.801 -25.856 27.704 1.00 82.81 177 PRO A N 1
ATOM 1384 C CA . PRO A 1 177 ? -40.228 -24.600 27.079 1.00 82.81 177 PRO A CA 1
ATOM 1385 C C . PRO A 1 177 ? -39.120 -23.538 27.013 1.00 82.81 177 PRO A C 1
ATOM 1387 O O . PRO A 1 177 ? -39.053 -22.769 26.059 1.00 82.81 177 PRO A O 1
ATOM 1390 N N . MET A 1 178 ? -38.233 -23.503 28.013 1.00 77.94 178 MET A N 1
ATOM 1391 C CA . MET A 1 178 ? -37.103 -22.569 28.057 1.00 77.94 178 MET A CA 1
ATOM 1392 C C . MET A 1 178 ? -35.990 -23.012 27.109 1.00 77.94 178 MET A C 1
ATOM 1394 O O . MET A 1 178 ? -35.403 -22.176 26.434 1.00 77.94 178 MET A O 1
ATOM 1398 N N . LEU A 1 179 ? -35.740 -24.321 27.003 1.00 78.06 179 LEU A N 1
ATOM 1399 C CA . LEU A 1 179 ? -34.812 -24.881 26.017 1.00 78.06 179 LEU A CA 1
ATOM 1400 C C . LEU A 1 179 ? -35.270 -24.593 24.584 1.00 78.06 179 LEU A C 1
ATOM 1402 O O . LEU A 1 179 ? -34.452 -24.185 23.767 1.00 78.06 179 LEU A O 1
ATOM 1406 N N . GLN A 1 180 ? -36.566 -24.745 24.297 1.00 80.12 180 GLN A N 1
ATOM 1407 C CA . GLN A 1 180 ? -37.144 -24.414 22.994 1.00 80.12 180 GLN A CA 1
ATOM 1408 C C . GLN A 1 180 ? -37.004 -22.919 22.685 1.00 80.12 180 GLN A C 1
ATOM 1410 O O . GLN A 1 180 ? -36.541 -22.563 21.609 1.00 80.12 180 GLN A O 1
ATOM 1415 N N . PHE A 1 181 ? -37.319 -22.045 23.647 1.00 77.44 181 PHE A N 1
ATOM 1416 C CA . PHE A 1 181 ? -37.125 -20.600 23.499 1.00 77.44 181 PHE A CA 1
ATOM 1417 C C . PHE A 1 181 ? -35.668 -20.236 23.178 1.00 77.44 181 PHE A C 1
ATOM 1419 O O . PHE A 1 181 ? -35.409 -19.425 22.292 1.00 77.44 181 PHE A O 1
ATOM 1426 N N . LEU A 1 182 ? -34.714 -20.844 23.885 1.00 72.81 182 LEU A N 1
ATOM 1427 C CA . LEU A 1 182 ? -33.289 -20.623 23.655 1.00 72.81 182 LEU A CA 1
ATOM 1428 C C . LEU A 1 182 ? -32.841 -21.154 22.291 1.00 72.81 182 LEU A C 1
ATOM 1430 O O . LEU A 1 182 ? -32.085 -20.478 21.605 1.00 72.81 182 LEU A O 1
ATOM 1434 N N . TRP A 1 183 ? -33.349 -22.308 21.860 1.00 78.56 183 TRP A N 1
ATOM 1435 C CA . TRP A 1 183 ? -33.074 -22.852 20.532 1.00 78.56 183 TRP A CA 1
ATOM 1436 C C . TRP A 1 183 ? -33.621 -21.964 19.409 1.00 78.56 183 TRP A C 1
ATOM 1438 O O . TRP A 1 183 ? -32.907 -21.658 18.456 1.00 78.56 183 TRP A O 1
ATOM 1448 N N . ASP A 1 184 ? -34.852 -21.475 19.553 1.00 74.56 184 ASP A N 1
ATOM 1449 C CA . ASP A 1 184 ? -35.482 -20.560 18.595 1.00 74.56 184 ASP A CA 1
ATOM 1450 C C . ASP A 1 184 ? -34.779 -19.188 18.569 1.00 74.56 184 ASP A C 1
ATOM 1452 O O . ASP A 1 184 ? -34.796 -18.484 17.556 1.00 74.56 184 ASP A O 1
ATOM 1456 N N . ALA A 1 185 ? -34.113 -18.810 19.666 1.00 59.94 185 ALA A N 1
ATOM 1457 C CA . ALA A 1 185 ? -33.222 -17.656 19.717 1.00 59.94 185 ALA A CA 1
ATOM 1458 C C . ALA A 1 185 ? -31.838 -17.942 19.098 1.00 59.94 185 ALA A C 1
ATOM 1460 O O . ALA A 1 185 ? -31.264 -17.054 18.467 1.00 59.94 185 ALA A O 1
ATOM 1461 N N . PHE A 1 186 ? -31.310 -19.155 19.244 1.00 63.09 186 PHE A N 1
ATOM 1462 C CA . PHE A 1 186 ? -30.006 -19.570 18.725 1.00 63.09 186 PHE A CA 1
ATOM 1463 C C . PHE A 1 186 ? -30.006 -19.748 17.205 1.00 63.09 186 PHE A C 1
ATOM 1465 O O . PHE A 1 186 ? -29.197 -19.129 16.523 1.00 63.09 186 PHE A O 1
ATOM 1472 N N . TYR A 1 187 ? -30.917 -20.566 16.673 1.00 67.94 187 TYR A N 1
ATOM 1473 C CA . TYR A 1 187 ? -30.851 -21.082 15.301 1.00 67.94 187 TYR A CA 1
ATOM 1474 C C . TYR A 1 187 ? -30.743 -19.991 14.219 1.00 67.94 187 TYR A C 1
ATOM 1476 O O . TYR A 1 187 ? -29.868 -20.092 13.365 1.00 67.94 187 TYR A O 1
ATOM 1484 N N . PRO A 1 188 ? -31.509 -18.882 14.271 1.00 52.72 188 PRO A N 1
ATOM 1485 C CA . PRO A 1 188 ? -31.375 -17.805 13.285 1.00 52.72 188 PRO A CA 1
ATOM 1486 C C . PRO A 1 188 ? -30.066 -17.005 13.389 1.00 52.72 188 PRO A C 1
ATOM 1488 O O . PRO A 1 188 ? -29.865 -16.069 12.621 1.00 52.72 188 PRO A O 1
ATOM 1491 N N . ARG A 1 189 ? -29.232 -17.281 14.397 1.00 51.31 189 ARG A N 1
ATOM 1492 C CA . ARG A 1 189 ? -28.032 -16.516 14.755 1.00 51.31 189 ARG A CA 1
ATOM 1493 C C . ARG A 1 189 ? -26.773 -17.383 14.777 1.00 51.31 189 ARG A C 1
ATOM 1495 O O . ARG A 1 189 ? -25.732 -16.861 15.155 1.00 51.31 189 ARG A O 1
ATOM 1502 N N . GLU A 1 190 ? -26.843 -18.656 14.382 1.00 53.16 190 GLU A N 1
ATOM 1503 C CA . GLU A 1 190 ? -25.745 -19.628 14.529 1.00 53.16 190 GLU A CA 1
ATOM 1504 C C . GLU A 1 190 ? -24.429 -19.187 13.863 1.00 53.16 190 GLU A C 1
ATOM 1506 O O . GLU A 1 190 ? -23.348 -19.430 14.388 1.00 53.16 190 GLU A O 1
ATOM 1511 N N . GLU A 1 191 ? -24.500 -18.428 12.769 1.00 44.53 191 GLU A N 1
ATOM 1512 C CA . GLU A 1 191 ? -23.326 -17.837 12.108 1.00 44.53 191 GLU A CA 1
ATOM 1513 C C . GLU A 1 191 ? -22.578 -16.830 13.006 1.00 44.53 191 GLU A C 1
ATOM 1515 O O . GLU A 1 191 ? -21.396 -16.567 12.820 1.00 44.53 191 GLU A O 1
ATOM 1520 N N . SER A 1 192 ? -23.248 -16.291 14.028 1.00 43.81 192 SER A N 1
ATOM 1521 C CA . SER A 1 192 ? -22.675 -15.389 15.038 1.00 43.81 192 SER A CA 1
ATOM 1522 C C . SER A 1 192 ? -22.107 -16.128 16.260 1.00 43.81 192 SER A C 1
ATOM 1524 O O . SER A 1 192 ? -21.741 -15.479 17.240 1.00 43.81 192 SER A O 1
ATOM 1526 N N . CYS A 1 193 ? -22.060 -17.468 16.241 1.00 46.16 193 CYS A N 1
ATOM 1527 C CA . CYS A 1 193 ? -21.378 -18.281 17.257 1.00 46.16 193 CYS A CA 1
ATOM 1528 C C . CYS A 1 193 ? -19.862 -18.262 17.111 1.00 46.16 193 CYS A C 1
ATOM 1530 O O . CYS A 1 193 ? -19.148 -18.563 18.066 1.00 46.16 193 CYS A O 1
ATOM 1532 N N . VAL A 1 194 ? -19.371 -17.942 15.917 1.00 42.16 194 VAL A N 1
ATOM 1533 C CA . VAL A 1 194 ? -17.948 -17.744 15.699 1.00 42.16 194 VAL A CA 1
ATOM 1534 C C . VAL A 1 194 ? -17.588 -16.389 16.285 1.00 42.16 194 VAL A C 1
ATOM 1536 O O . VAL A 1 194 ? -18.131 -15.373 15.856 1.00 42.16 194 VAL A O 1
ATOM 1539 N N . SER A 1 195 ? -16.717 -16.383 17.297 1.00 41.69 195 SER A N 1
ATOM 1540 C CA . SER A 1 195 ? -16.220 -15.143 17.886 1.00 41.69 195 SER A CA 1
ATOM 1541 C C . SER A 1 195 ? -15.509 -14.346 16.799 1.00 41.69 195 SER A C 1
ATOM 1543 O O . SER A 1 195 ? -14.468 -14.801 16.319 1.00 41.69 195 SER A O 1
ATOM 1545 N N . PRO A 1 196 ? -16.006 -13.167 16.402 1.00 45.09 196 PRO A N 1
ATOM 1546 C CA . PRO A 1 196 ? -15.209 -12.284 15.584 1.00 45.09 196 PRO A CA 1
ATOM 1547 C C . PRO A 1 196 ? -14.139 -11.708 16.516 1.00 45.09 196 PRO A C 1
ATOM 1549 O O . PRO A 1 196 ? -14.383 -10.692 17.162 1.00 45.09 196 PRO A O 1
ATOM 1552 N N . LEU A 1 197 ? -12.972 -12.360 16.645 1.00 54.34 197 LEU A N 1
ATOM 1553 C CA . LEU A 1 197 ? -11.820 -11.729 17.307 1.00 54.34 197 LEU A CA 1
ATOM 1554 C C . LEU A 1 197 ? -11.626 -10.346 16.654 1.00 54.34 197 LEU A C 1
ATOM 1556 O O . LEU A 1 197 ? -11.612 -9.337 17.352 1.00 54.34 197 LEU A O 1
ATOM 1560 N N . ILE A 1 198 ? -11.659 -10.313 15.315 1.00 59.22 198 ILE A N 1
ATOM 1561 C CA . ILE A 1 198 ? -12.223 -9.249 14.467 1.00 59.22 198 ILE A CA 1
ATOM 1562 C C . ILE A 1 198 ? -12.854 -9.971 13.272 1.00 59.22 198 ILE A C 1
ATOM 1564 O O . ILE A 1 198 ? -12.169 -10.767 12.637 1.00 59.22 198 ILE A O 1
ATOM 1568 N N . TYR A 1 199 ? -14.123 -9.721 12.967 1.00 62.38 199 TYR A N 1
ATOM 1569 C CA . TYR A 1 199 ? -14.737 -10.046 11.677 1.00 62.38 199 TYR A CA 1
ATOM 1570 C C . TYR A 1 199 ? -15.832 -9.018 11.400 1.00 62.38 199 TYR A C 1
ATOM 1572 O O . TYR A 1 199 ? -16.745 -8.848 12.214 1.00 62.38 199 TYR A O 1
ATOM 1580 N N . ASP A 1 200 ? -15.710 -8.326 10.274 1.00 62.28 200 ASP A N 1
ATOM 1581 C CA . ASP A 1 200 ? -16.649 -7.316 9.805 1.00 62.28 200 ASP A CA 1
ATOM 1582 C C . ASP A 1 200 ? -16.962 -7.558 8.323 1.00 62.28 200 ASP A C 1
ATOM 1584 O O . ASP A 1 200 ? -16.090 -7.453 7.461 1.00 62.28 200 ASP A O 1
ATOM 1588 N N . SER A 1 201 ? -18.212 -7.928 8.045 1.00 60.50 201 SER A N 1
ATOM 1589 C CA . SER A 1 201 ? -18.776 -8.106 6.697 1.00 60.50 201 SER A CA 1
ATOM 1590 C C . SER A 1 201 ? -19.615 -6.908 6.246 1.00 60.50 201 SER A C 1
ATOM 1592 O O . SER A 1 201 ? -20.431 -7.009 5.333 1.00 60.50 201 SER A O 1
ATOM 1594 N N . PHE A 1 202 ? -19.515 -5.802 6.988 1.00 61.31 202 PHE A N 1
ATOM 1595 C CA . PHE A 1 202 ? -20.210 -4.543 6.761 1.00 61.31 202 PHE A CA 1
ATOM 1596 C C . PHE A 1 202 ? -21.724 -4.678 6.479 1.00 61.31 202 PHE A C 1
ATOM 1598 O O . PHE A 1 202 ? -22.321 -3.862 5.772 1.00 61.31 202 PHE A O 1
ATOM 1605 N N . GLU A 1 203 ? -22.382 -5.698 7.054 1.00 53.22 203 GLU A N 1
ATOM 1606 C CA . GLU A 1 203 ? -23.788 -5.974 6.760 1.00 53.22 203 GLU A CA 1
ATOM 1607 C C . GLU A 1 203 ? -24.755 -4.913 7.318 1.00 53.22 203 GLU A C 1
ATOM 1609 O O . GLU A 1 203 ? -24.793 -4.625 8.516 1.00 53.22 203 GLU A O 1
ATOM 1614 N N . ARG A 1 204 ? -25.620 -4.370 6.446 1.00 41.34 204 ARG A N 1
ATOM 1615 C CA . ARG A 1 204 ? -26.516 -3.219 6.721 1.00 41.34 204 ARG A CA 1
ATOM 1616 C C . ARG A 1 204 ? -27.461 -3.380 7.926 1.00 41.34 204 ARG A C 1
ATOM 1618 O O . ARG A 1 204 ? -27.876 -2.377 8.493 1.00 41.34 204 ARG A O 1
ATOM 1625 N N . GLN A 1 205 ? -27.808 -4.614 8.312 1.00 38.66 205 GLN A N 1
ATOM 1626 C CA . GLN A 1 205 ? -28.632 -4.919 9.503 1.00 38.66 205 GLN A CA 1
ATOM 1627 C C . GLN A 1 205 ? -27.842 -4.900 10.830 1.00 38.66 205 GLN A C 1
ATOM 1629 O O . GLN A 1 205 ? -28.393 -5.255 11.875 1.00 38.66 205 GLN A O 1
ATOM 1634 N N . ARG A 1 206 ? -26.546 -4.563 10.772 1.00 38.41 206 ARG A N 1
ATOM 1635 C CA . ARG A 1 206 ? -25.645 -4.343 11.918 1.00 38.41 206 ARG A CA 1
ATOM 1636 C C . ARG A 1 206 ? -25.071 -2.918 11.937 1.00 38.41 206 ARG A C 1
ATOM 1638 O O . ARG A 1 206 ? -24.671 -2.408 12.978 1.00 38.41 206 ARG A O 1
ATOM 1645 N N . TRP A 1 207 ? -25.084 -2.223 10.801 1.00 37.78 207 TRP A N 1
ATOM 1646 C CA . TRP A 1 207 ? -24.739 -0.796 10.691 1.00 37.78 207 TRP A CA 1
ATOM 1647 C C . TRP A 1 207 ? -25.738 0.116 11.421 1.00 37.78 207 TRP A C 1
ATOM 1649 O O . TRP A 1 207 ? -25.429 1.244 11.802 1.00 37.78 207 TRP A O 1
ATOM 1659 N N . ASP A 1 208 ? -26.939 -0.403 11.655 1.00 31.33 208 ASP A N 1
ATOM 1660 C CA . ASP A 1 208 ? -28.153 0.303 12.027 1.00 31.33 208 ASP A CA 1
ATOM 1661 C C . ASP A 1 208 ? -28.348 0.555 13.525 1.00 31.33 208 ASP A C 1
ATOM 1663 O O . ASP A 1 208 ? -29.301 1.225 13.935 1.00 31.33 208 ASP A O 1
ATOM 1667 N N . ARG A 1 209 ? -27.454 0.023 14.366 1.00 32.84 209 ARG A N 1
ATOM 1668 C CA . ARG A 1 209 ? -27.586 0.085 15.835 1.00 32.84 209 ARG A CA 1
ATOM 1669 C C . ARG A 1 209 ? -26.317 0.554 16.550 1.00 32.84 209 ARG A C 1
ATOM 1671 O O . ARG A 1 209 ? -26.166 0.312 17.743 1.00 32.84 209 ARG A O 1
ATOM 1678 N N . GLY A 1 210 ? -25.414 1.221 15.827 1.00 33.97 210 GLY A N 1
ATOM 1679 C CA . GLY A 1 210 ? -24.216 1.866 16.364 1.00 33.97 210 GLY A CA 1
ATOM 1680 C C . GLY A 1 210 ? -23.117 0.911 16.827 1.00 33.97 210 GLY A C 1
ATOM 1681 O O . GLY A 1 210 ? -23.032 0.591 18.004 1.00 33.97 210 GLY A O 1
ATOM 1682 N N . ALA A 1 211 ? -22.197 0.538 15.945 1.00 36.12 211 ALA A N 1
ATOM 1683 C CA . ALA A 1 211 ? -20.845 0.201 16.376 1.00 36.12 211 ALA A CA 1
ATOM 1684 C C . ALA A 1 211 ? -19.849 0.504 15.271 1.00 36.12 211 ALA A C 1
ATOM 1686 O O . ALA A 1 211 ? -19.798 -0.216 14.288 1.00 36.12 211 ALA A O 1
ATOM 1687 N N . TYR A 1 212 ? -18.993 1.497 15.490 1.00 47.22 212 TYR A N 1
ATOM 1688 C CA . TYR A 1 212 ? -17.676 1.464 14.871 1.00 47.22 212 TYR A CA 1
ATOM 1689 C C . TYR A 1 212 ? -16.627 1.600 15.966 1.00 47.22 212 TYR A C 1
ATOM 1691 O O . TYR A 1 212 ? -16.526 2.629 16.633 1.00 47.22 212 TYR A O 1
ATOM 1699 N N . LEU A 1 213 ? -15.853 0.526 16.129 1.00 45.75 213 LEU A N 1
ATOM 1700 C CA . LEU A 1 213 ? -14.468 0.564 16.603 1.00 45.75 213 LEU A CA 1
ATOM 1701 C C . LEU A 1 213 ? -13.506 0.887 15.439 1.00 45.75 213 LEU A C 1
ATOM 1703 O O . LEU A 1 213 ? -12.295 0.768 15.603 1.00 45.75 213 LEU A O 1
ATOM 1707 N N . LEU A 1 214 ? -14.038 1.269 14.266 1.00 53.75 214 LEU A N 1
ATOM 1708 C CA . LEU A 1 214 ? -13.245 1.761 13.150 1.00 53.75 214 LEU A CA 1
ATOM 1709 C C . LEU A 1 214 ? -12.839 3.209 13.443 1.00 53.75 214 LEU A C 1
ATOM 1711 O O . LEU A 1 214 ? -13.637 4.144 13.354 1.00 53.75 214 LEU A O 1
ATOM 1715 N N . TYR A 1 215 ? -11.587 3.386 13.835 1.00 61.34 215 TYR A N 1
ATOM 1716 C CA . TYR A 1 215 ? -10.955 4.690 13.940 1.00 61.34 215 TYR A CA 1
ATOM 1717 C C . TYR A 1 215 ? -10.618 5.183 12.545 1.00 61.34 215 TYR A C 1
ATOM 1719 O O . TYR A 1 215 ? -10.307 4.382 11.671 1.00 61.34 215 TYR A O 1
ATOM 1727 N N . ARG A 1 216 ? -10.654 6.496 12.340 1.00 66.56 216 ARG A N 1
ATOM 1728 C CA . ARG A 1 216 ? -10.180 7.113 11.105 1.00 66.56 216 ARG A CA 1
ATOM 1729 C C . ARG A 1 216 ? -9.420 8.390 11.397 1.00 66.56 216 ARG A C 1
ATOM 1731 O O . ARG A 1 216 ? -9.663 9.051 12.410 1.00 66.56 216 ARG A O 1
ATOM 1738 N N . GLY A 1 217 ? -8.536 8.759 10.489 1.00 64.62 217 GLY A N 1
ATOM 1739 C CA . GLY A 1 217 ? -7.789 9.998 10.584 1.00 64.62 217 GLY A CA 1
ATOM 1740 C C . GLY A 1 217 ? -7.054 10.334 9.300 1.00 64.62 217 GLY A C 1
ATOM 1741 O O . GLY A 1 217 ? -7.095 9.601 8.316 1.00 64.62 217 GLY A O 1
ATOM 1742 N N . VAL A 1 218 ? -6.381 11.477 9.340 1.00 68.81 218 VAL A N 1
ATOM 1743 C CA . VAL A 1 218 ? -5.573 12.016 8.245 1.00 68.81 218 VAL A CA 1
ATOM 1744 C C . VAL A 1 218 ? -4.287 12.616 8.807 1.00 68.81 218 VAL A C 1
ATOM 1746 O O . VAL A 1 218 ? -4.243 13.024 9.973 1.00 68.81 218 VAL A O 1
ATOM 1749 N N . THR A 1 219 ? -3.227 12.673 8.005 1.00 66.56 219 THR A N 1
ATOM 1750 C CA . THR A 1 219 ? -1.911 13.172 8.445 1.00 66.56 219 THR A CA 1
ATOM 1751 C C . THR A 1 219 ? -1.902 14.664 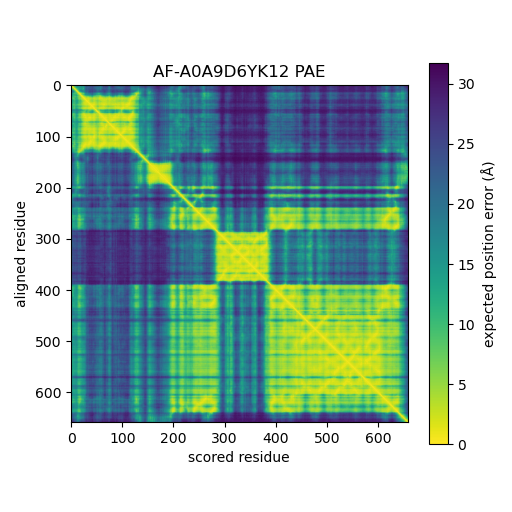8.794 1.00 66.56 219 THR A C 1
ATOM 1753 O O . THR A 1 219 ? -1.163 15.053 9.699 1.00 66.56 219 THR A O 1
ATOM 1756 N N . THR A 1 220 ? -2.740 15.492 8.160 1.00 58.16 220 THR A N 1
ATOM 1757 C CA . THR A 1 220 ? -2.763 16.962 8.336 1.00 58.16 220 THR A CA 1
ATOM 1758 C C . THR A 1 220 ? -3.894 17.501 9.227 1.00 58.16 220 THR A C 1
ATOM 1760 O O . THR A 1 220 ? -3.941 18.699 9.505 1.00 58.16 220 THR A O 1
ATOM 1763 N N . GLY A 1 221 ? -4.744 16.631 9.786 1.00 50.47 221 GLY A N 1
ATOM 1764 C CA . GLY A 1 221 ? -5.808 16.992 10.738 1.00 50.47 221 GLY A CA 1
ATOM 1765 C C . GLY A 1 221 ? -7.210 17.171 10.129 1.00 50.47 221 GLY A C 1
ATOM 1766 O O . GLY A 1 221 ? -7.413 17.041 8.930 1.00 50.47 221 GLY A O 1
ATOM 1767 N N . ASN A 1 222 ? -8.198 17.448 10.990 1.00 43.47 222 ASN A N 1
ATOM 1768 C CA . ASN A 1 222 ? -9.647 17.252 10.767 1.00 43.47 222 ASN A CA 1
ATOM 1769 C C . ASN A 1 222 ? -10.304 17.967 9.560 1.00 43.47 222 ASN A C 1
ATOM 1771 O O . ASN A 1 222 ? -11.489 17.756 9.330 1.00 43.47 222 ASN A O 1
ATOM 1775 N N . SER A 1 223 ? -9.591 18.811 8.813 1.00 41.62 223 SER A N 1
ATOM 1776 C CA . SER A 1 223 ? -10.112 19.566 7.663 1.00 41.62 223 SER A CA 1
ATOM 1777 C C . SER A 1 223 ? -9.947 18.870 6.302 1.00 41.62 223 SER A C 1
ATOM 1779 O O . SER A 1 223 ? -10.343 19.451 5.298 1.00 41.62 223 SER A O 1
ATOM 1781 N N . ALA A 1 224 ? -9.369 17.662 6.247 1.00 38.00 224 ALA A N 1
ATOM 1782 C CA . ALA A 1 224 ? -9.121 16.932 4.991 1.00 38.00 224 ALA A CA 1
ATOM 1783 C C . ALA A 1 224 ? -10.174 15.857 4.646 1.00 38.00 224 ALA A C 1
ATOM 1785 O O . ALA A 1 224 ? -10.006 15.117 3.685 1.00 38.00 224 ALA A O 1
ATOM 1786 N N . PHE A 1 225 ? -11.270 15.761 5.401 1.00 43.06 225 PHE A N 1
ATOM 1787 C CA . PHE A 1 225 ? -12.427 14.972 4.977 1.00 43.06 225 PHE A CA 1
ATOM 1788 C C . PHE A 1 225 ? -13.361 15.877 4.174 1.00 43.06 225 PHE A C 1
ATOM 1790 O O . PHE A 1 225 ? -14.198 16.557 4.762 1.00 43.06 225 PHE A O 1
ATOM 1797 N N . GLN A 1 226 ? -13.197 15.933 2.850 1.00 35.41 226 GLN A N 1
ATOM 1798 C CA . GLN A 1 226 ? -14.266 16.468 1.998 1.00 35.41 226 GLN A CA 1
ATOM 1799 C C . GLN A 1 226 ? -15.312 15.396 1.679 1.00 35.41 226 GLN A C 1
ATOM 1801 O O . GLN A 1 226 ? -16.470 15.762 1.508 1.00 35.41 226 GLN A O 1
ATOM 1806 N N . ASP A 1 227 ? -14.943 14.102 1.696 1.00 40.16 227 ASP A N 1
ATOM 1807 C CA . ASP A 1 227 ? -15.902 13.026 1.429 1.00 40.16 227 ASP A CA 1
ATOM 1808 C C . ASP A 1 227 ? -15.483 11.641 1.977 1.00 40.16 227 ASP A C 1
ATOM 1810 O O . ASP A 1 227 ? -15.114 10.758 1.219 1.00 40.16 227 ASP A O 1
ATOM 1814 N N . PHE A 1 228 ? -15.520 11.403 3.302 1.00 45.00 228 PHE A N 1
ATOM 1815 C CA . PHE A 1 228 ? -15.480 10.017 3.824 1.00 45.00 228 PHE A CA 1
ATOM 1816 C C . PHE A 1 228 ? -16.891 9.440 3.761 1.00 45.00 228 PHE A C 1
ATOM 1818 O O . PHE A 1 228 ? -17.577 9.296 4.779 1.00 45.00 228 PHE A O 1
ATOM 1825 N N . GLN A 1 229 ? -17.338 9.184 2.541 1.00 48.97 229 GLN A N 1
ATOM 1826 C CA . GLN A 1 229 ? -18.612 8.550 2.281 1.00 48.97 229 GLN A CA 1
ATOM 1827 C C . GLN A 1 229 ? -18.463 7.058 2.485 1.00 48.97 229 GLN A C 1
ATOM 1829 O O . GLN A 1 229 ? -17.726 6.390 1.766 1.00 48.97 229 GLN A O 1
ATOM 1834 N N . ILE A 1 230 ? -19.179 6.551 3.482 1.00 48.69 230 ILE A N 1
ATOM 1835 C CA . ILE A 1 230 ? -19.432 5.128 3.568 1.00 48.69 230 ILE A CA 1
ATOM 1836 C C . ILE A 1 230 ? -20.754 4.863 2.875 1.00 48.69 230 ILE A C 1
ATOM 1838 O O . ILE A 1 230 ? -21.826 4.947 3.478 1.00 48.69 230 ILE A O 1
ATOM 1842 N N . GLU A 1 231 ? -20.664 4.543 1.595 1.00 51.06 231 GLU A N 1
ATOM 1843 C CA . GLU A 1 231 ? -21.822 4.130 0.827 1.00 51.06 231 GLU A CA 1
ATOM 1844 C C . GLU A 1 231 ? -21.787 2.621 0.591 1.00 51.06 231 GLU A C 1
ATOM 1846 O O . GLU A 1 231 ? -20.721 2.038 0.381 1.00 51.06 231 GLU A O 1
ATOM 1851 N N . PRO A 1 232 ? -22.945 1.949 0.620 1.00 50.84 232 PRO A N 1
ATOM 1852 C CA . PRO A 1 232 ? -23.016 0.587 0.140 1.00 50.8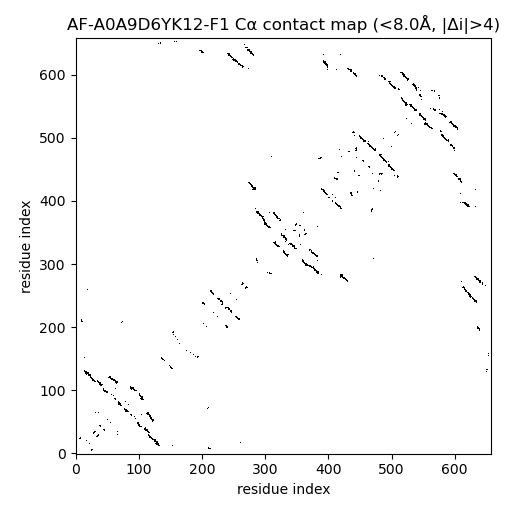4 232 PRO A CA 1
ATOM 1853 C C . PRO A 1 232 ? -22.609 0.544 -1.334 1.00 50.84 232 PRO A C 1
ATOM 1855 O O . PRO A 1 232 ? -23.092 1.362 -2.118 1.00 50.84 232 PRO A O 1
ATOM 1858 N N . GLY A 1 233 ? -21.782 -0.429 -1.723 1.00 49.69 233 GLY A N 1
ATOM 1859 C CA . GLY A 1 233 ? -21.467 -0.654 -3.134 1.00 49.69 233 GLY A CA 1
ATOM 1860 C C . GLY A 1 233 ? -22.747 -0.702 -3.977 1.00 49.69 233 GLY A C 1
ATOM 1861 O O . GLY A 1 233 ? -23.712 -1.373 -3.602 1.00 49.69 233 GLY A O 1
ATOM 1862 N N . VAL A 1 234 ? -22.768 0.014 -5.105 1.00 51.91 234 VAL A N 1
ATOM 1863 C CA . VAL A 1 234 ? -23.968 0.185 -5.952 1.00 51.91 234 VAL A CA 1
ATOM 1864 C C . VAL A 1 234 ? -24.556 -1.170 -6.383 1.00 51.91 234 VAL A C 1
ATOM 1866 O O . VAL A 1 234 ? -25.776 -1.322 -6.466 1.00 51.91 234 VAL A O 1
ATOM 1869 N N . ASP A 1 235 ? -23.687 -2.173 -6.546 1.00 50.78 235 ASP A N 1
ATOM 1870 C CA . ASP A 1 235 ? -24.025 -3.542 -6.953 1.00 50.78 235 ASP A CA 1
ATOM 1871 C C . ASP A 1 235 ? -24.190 -4.531 -5.778 1.00 50.78 235 ASP A C 1
ATOM 1873 O O . ASP A 1 235 ? -24.721 -5.627 -5.961 1.00 50.78 235 ASP A O 1
ATOM 1877 N N . SER A 1 236 ? -23.764 -4.156 -4.564 1.00 53.53 236 SER A N 1
ATOM 1878 C CA . SER A 1 236 ? -23.840 -4.974 -3.340 1.00 53.53 236 SER A CA 1
ATOM 1879 C C . SER A 1 236 ? -24.201 -4.104 -2.125 1.00 53.53 236 SER A C 1
ATOM 1881 O O . SER A 1 236 ? -23.392 -3.886 -1.215 1.00 53.53 236 SER A O 1
ATOM 1883 N N . PRO A 1 237 ? -25.442 -3.578 -2.073 1.00 49.06 237 PRO A N 1
ATOM 1884 C CA . PRO A 1 237 ? -25.809 -2.468 -1.198 1.00 49.06 237 PRO A CA 1
ATOM 1885 C C . PRO A 1 237 ? -25.961 -2.841 0.285 1.00 49.06 237 PRO A C 1
ATOM 1887 O O . PRO A 1 237 ? -26.577 -2.102 1.062 1.00 49.06 237 PRO A O 1
ATOM 1890 N N . THR A 1 238 ? -25.461 -4.007 0.683 1.00 51.34 238 THR A N 1
ATOM 1891 C CA . THR A 1 238 ? -25.542 -4.517 2.047 1.00 51.34 238 THR A CA 1
ATOM 1892 C C . THR A 1 238 ? -24.260 -5.176 2.534 1.00 51.34 238 THR A C 1
ATOM 1894 O O . THR A 1 238 ? -24.360 -5.768 3.595 1.00 51.34 238 THR A O 1
ATOM 1897 N N . ARG A 1 239 ? -23.130 -5.164 1.806 1.00 62.66 239 ARG A N 1
ATOM 1898 C CA . ARG A 1 239 ? -21.925 -5.923 2.216 1.00 62.66 239 ARG A CA 1
ATOM 1899 C C . ARG A 1 239 ? -20.578 -5.221 2.035 1.00 62.66 239 ARG A C 1
ATOM 1901 O O . ARG A 1 239 ? -19.618 -5.624 2.658 1.00 62.66 239 ARG A O 1
ATOM 1908 N N . GLU A 1 240 ? -20.476 -4.159 1.242 1.00 70.19 240 GLU A N 1
ATOM 1909 C CA . GLU A 1 240 ? -19.169 -3.538 0.969 1.00 70.19 240 GLU A CA 1
ATOM 1910 C C . GLU A 1 240 ? -19.070 -2.129 1.555 1.00 70.19 240 GLU A C 1
ATOM 1912 O O . GLU A 1 240 ? -19.959 -1.299 1.346 1.00 70.19 240 GLU A O 1
ATOM 1917 N N . LEU A 1 241 ? -17.957 -1.855 2.234 1.00 73.62 241 LEU A N 1
ATOM 1918 C CA . LEU A 1 241 ? -17.535 -0.537 2.690 1.00 73.62 241 LEU A CA 1
ATOM 1919 C C . LEU A 1 241 ? -16.855 0.202 1.530 1.00 73.62 241 LEU A C 1
ATOM 1921 O O . LEU A 1 241 ? -15.691 -0.068 1.234 1.00 73.62 241 LEU A O 1
ATOM 1925 N N . HIS A 1 242 ? -17.560 1.131 0.879 1.00 77.56 242 HIS A N 1
ATOM 1926 C CA . HIS A 1 242 ? -16.940 2.095 -0.036 1.00 77.56 242 HIS A CA 1
ATOM 1927 C C . HIS A 1 242 ? -16.170 3.148 0.775 1.00 77.56 242 HIS A C 1
ATOM 1929 O O . HIS A 1 242 ? -16.697 3.683 1.748 1.00 77.56 242 HIS A O 1
ATOM 1935 N N . ILE A 1 243 ? -14.922 3.420 0.402 1.00 76.69 243 ILE A N 1
ATOM 1936 C CA . ILE A 1 243 ? -14.051 4.419 1.019 1.00 76.69 243 ILE A CA 1
ATOM 1937 C C . ILE A 1 243 ? -13.570 5.335 -0.095 1.00 76.69 243 ILE A C 1
ATOM 1939 O O . ILE A 1 243 ? -12.784 4.897 -0.929 1.00 76.69 243 ILE A O 1
ATOM 1943 N N . GLN A 1 244 ? -13.995 6.595 -0.072 1.00 76.62 244 GLN A N 1
ATOM 1944 C CA . GLN A 1 244 ? -13.517 7.641 -0.973 1.00 76.62 244 GLN A CA 1
ATOM 1945 C C . GLN A 1 244 ? -12.739 8.698 -0.179 1.00 76.62 244 GLN A C 1
ATOM 1947 O O . GLN A 1 244 ? -13.042 8.963 0.986 1.00 76.62 244 GLN A O 1
ATOM 1952 N N . VAL A 1 245 ? -11.672 9.245 -0.764 1.00 74.06 245 VAL A N 1
ATOM 1953 C CA . VAL A 1 245 ? -10.816 10.265 -0.147 1.00 74.06 245 VAL A CA 1
ATOM 1954 C C . VAL A 1 245 ? -10.249 11.196 -1.222 1.00 74.06 245 VAL A C 1
ATOM 1956 O O . VAL A 1 245 ? -9.776 10.732 -2.259 1.00 74.06 245 VAL A O 1
ATOM 1959 N N . ASP A 1 246 ? -10.230 12.497 -0.925 1.00 75.06 246 ASP A N 1
ATOM 1960 C CA . ASP A 1 246 ? -9.460 13.516 -1.648 1.00 75.06 246 ASP A CA 1
ATOM 1961 C C . ASP A 1 246 ? -8.176 13.838 -0.859 1.00 75.06 246 ASP A C 1
ATOM 1963 O O . ASP A 1 246 ? -8.229 14.247 0.307 1.00 75.06 246 ASP A O 1
ATOM 1967 N N . LEU A 1 247 ? -7.013 13.608 -1.475 1.00 75.25 247 LEU A N 1
ATOM 1968 C CA . LEU A 1 247 ? -5.700 13.916 -0.909 1.00 75.25 247 LEU A CA 1
ATOM 1969 C C . LEU A 1 247 ? -5.065 15.025 -1.768 1.00 75.25 247 LEU A C 1
ATOM 1971 O O . LEU A 1 247 ? -4.599 14.735 -2.867 1.00 75.25 247 LEU A O 1
ATOM 1975 N N . PRO A 1 248 ? -4.993 16.283 -1.293 1.00 67.19 248 PRO A N 1
ATOM 1976 C CA . PRO A 1 248 ? -4.571 17.411 -2.127 1.00 67.19 248 PRO A CA 1
ATOM 1977 C C . PRO A 1 248 ? -3.048 17.572 -2.244 1.00 67.19 248 PRO A C 1
ATOM 1979 O O . PRO A 1 248 ? -2.569 18.272 -3.141 1.00 67.19 248 PRO A O 1
ATOM 1982 N N . THR A 1 249 ? -2.262 16.994 -1.327 1.00 73.38 249 THR A N 1
ATOM 1983 C CA . THR A 1 249 ? -0.796 17.106 -1.342 1.00 73.38 249 THR A CA 1
ATOM 1984 C C . THR A 1 249 ? -0.095 15.768 -1.151 1.00 73.38 249 THR A C 1
ATOM 1986 O O . THR A 1 249 ? -0.593 14.859 -0.493 1.00 73.38 249 THR A O 1
ATOM 1989 N N . THR A 1 250 ? 1.143 15.666 -1.639 1.00 69.75 250 THR A N 1
ATOM 1990 C CA . THR A 1 250 ? 1.971 14.447 -1.557 1.00 69.75 250 THR A CA 1
ATOM 1991 C C . THR A 1 250 ? 2.350 14.018 -0.134 1.00 69.75 250 THR A C 1
ATOM 1993 O O . THR A 1 250 ? 2.950 12.958 0.045 1.00 69.75 250 THR A O 1
ATOM 1996 N N . GLN A 1 251 ? 2.049 14.832 0.881 1.00 72.75 251 GLN A N 1
ATOM 1997 C CA . GLN A 1 251 ? 2.269 14.513 2.296 1.00 72.75 251 GLN A CA 1
ATOM 1998 C C . GLN A 1 251 ? 0.996 14.016 2.993 1.00 72.75 251 GLN A C 1
ATOM 2000 O O . GLN A 1 251 ? 1.058 13.550 4.138 1.00 72.75 251 GLN A O 1
ATOM 2005 N N . ASP A 1 252 ? -0.148 14.095 2.316 1.00 75.31 252 ASP A N 1
ATOM 2006 C CA . ASP A 1 252 ? -1.421 13.673 2.867 1.00 75.31 252 ASP A CA 1
ATOM 2007 C C . ASP A 1 252 ? -1.590 12.154 2.774 1.00 75.31 252 ASP A C 1
ATOM 2009 O O . ASP A 1 252 ? -1.212 11.491 1.802 1.00 75.31 252 ASP A O 1
ATOM 2013 N N . ALA A 1 253 ? -2.157 11.589 3.830 1.00 78.81 253 ALA A N 1
ATOM 2014 C CA . ALA A 1 253 ? -2.670 10.236 3.842 1.00 78.81 253 ALA A CA 1
ATOM 2015 C C . ALA A 1 253 ? -3.920 10.192 4.711 1.00 78.81 253 ALA A C 1
ATOM 2017 O O . ALA A 1 253 ? -3.968 10.845 5.758 1.00 78.81 253 ALA A O 1
ATOM 2018 N N . ALA A 1 254 ? -4.882 9.378 4.301 1.00 79.12 254 ALA A N 1
ATOM 2019 C CA . ALA A 1 254 ? -6.034 9.001 5.099 1.00 79.12 254 ALA A CA 1
ATOM 2020 C C . ALA A 1 254 ? -5.888 7.555 5.555 1.00 79.12 254 ALA A C 1
ATOM 2022 O O . ALA A 1 254 ? -5.246 6.737 4.897 1.00 79.12 254 ALA A O 1
ATOM 2023 N N . TRP A 1 255 ? -6.471 7.237 6.698 1.00 79.12 255 TRP A N 1
ATOM 2024 C CA . TRP A 1 255 ? -6.485 5.880 7.213 1.00 79.12 255 TRP A CA 1
ATOM 2025 C C . TRP A 1 255 ? -7.774 5.612 7.971 1.00 79.12 255 TRP A C 1
ATOM 2027 O O . TRP A 1 255 ? -8.360 6.518 8.572 1.00 79.12 255 TRP A O 1
ATOM 2037 N N . CYS A 1 256 ? -8.191 4.353 7.962 1.00 74.12 256 CYS A N 1
ATOM 2038 C CA . CYS A 1 256 ? -9.188 3.816 8.872 1.00 74.12 256 CYS A CA 1
ATOM 2039 C C . CYS A 1 256 ? -8.708 2.477 9.439 1.00 74.12 256 CYS A C 1
ATOM 2041 O O . CYS A 1 256 ? -7.848 1.838 8.848 1.00 74.12 256 CYS A O 1
ATOM 2043 N N . GLY A 1 257 ? -9.192 2.040 10.595 1.00 74.38 257 GLY A N 1
ATOM 2044 C CA . GLY A 1 257 ? -8.659 0.822 11.196 1.00 74.38 257 GLY A CA 1
ATOM 2045 C C . GLY A 1 257 ? -9.230 0.454 12.551 1.00 74.38 257 GLY A C 1
ATOM 2046 O O . GLY A 1 257 ? -9.993 1.202 13.154 1.00 74.38 257 GLY A O 1
ATOM 2047 N N . TYR A 1 258 ? -8.818 -0.706 13.041 1.00 71.38 258 TYR A N 1
ATOM 2048 C CA . TYR A 1 258 ? -9.243 -1.291 14.302 1.00 71.38 258 TYR A CA 1
ATOM 2049 C C . TYR A 1 258 ? -8.103 -1.244 15.291 1.00 71.38 258 TYR A C 1
ATOM 2051 O O . TYR A 1 258 ? -7.012 -1.750 15.023 1.00 71.38 258 TYR A O 1
ATOM 2059 N N . GLY A 1 259 ? -8.367 -0.683 16.461 1.00 68.00 259 GLY A N 1
ATOM 2060 C CA . GLY A 1 259 ? -7.435 -0.773 17.566 1.00 68.00 259 GLY A CA 1
ATOM 2061 C C . GLY A 1 259 ? -7.703 -2.005 18.440 1.00 68.00 259 GLY A C 1
ATOM 2062 O O . GLY A 1 259 ? -8.851 -2.323 18.742 1.00 68.00 259 GLY A O 1
ATOM 2063 N N . LEU A 1 260 ? -6.630 -2.696 18.828 1.00 72.38 260 LEU A N 1
ATOM 2064 C CA . LEU A 1 260 ? -6.676 -4.074 19.320 1.00 72.38 260 LEU A CA 1
ATOM 2065 C C . LEU A 1 260 ? -5.898 -4.287 20.622 1.00 72.38 260 LEU A C 1
ATOM 2067 O O . LEU A 1 260 ? -6.445 -4.870 21.542 1.00 72.38 260 LEU A O 1
ATOM 2071 N N . ASP A 1 261 ? -4.659 -3.802 20.732 1.00 71.25 261 ASP A N 1
ATOM 2072 C CA . ASP A 1 261 ? -3.741 -4.026 21.877 1.00 71.25 261 ASP A CA 1
ATOM 2073 C C . ASP A 1 261 ? -3.689 -5.472 22.429 1.00 71.25 261 ASP A C 1
ATOM 2075 O O . ASP A 1 261 ? -3.590 -5.709 23.639 1.00 71.25 261 ASP A O 1
ATOM 2079 N N . TRP A 1 262 ? -3.706 -6.464 21.542 1.00 76.88 262 TRP A N 1
ATOM 2080 C CA . TRP A 1 262 ? -3.649 -7.881 21.896 1.00 76.88 262 TRP A CA 1
ATOM 2081 C C . TRP A 1 262 ? -2.235 -8.379 22.124 1.00 76.88 262 TRP A C 1
ATOM 2083 O O . TRP A 1 262 ? -1.305 -8.009 21.421 1.00 76.88 262 TRP A O 1
ATOM 2093 N N . SER A 1 263 ? -2.075 -9.286 23.077 1.00 78.69 263 SER A N 1
ATOM 2094 C CA . SER A 1 263 ? -0.830 -10.004 23.330 1.00 78.69 263 SER A CA 1
ATOM 2095 C C . SER A 1 263 ? -0.828 -11.296 22.527 1.00 78.69 263 SER A C 1
ATOM 2097 O O . SER A 1 263 ? -1.425 -12.270 22.968 1.00 78.69 263 SER A O 1
ATOM 2099 N N . LEU A 1 264 ? -0.105 -11.326 21.410 1.00 82.81 264 LEU A N 1
ATOM 2100 C CA . LEU A 1 264 ? 0.068 -12.519 20.572 1.00 82.81 264 LEU A CA 1
ATOM 2101 C C . LEU A 1 264 ? 0.926 -13.600 21.247 1.00 82.81 264 LEU A C 1
ATOM 2103 O O . LEU A 1 264 ? 0.984 -14.728 20.795 1.00 82.81 264 LEU A O 1
ATOM 2107 N N . ALA A 1 265 ? 1.601 -13.287 22.353 1.00 82.94 265 ALA A N 1
ATOM 2108 C CA . ALA A 1 265 ? 2.324 -14.291 23.137 1.00 82.94 265 ALA A CA 1
ATOM 2109 C C . ALA A 1 265 ? 1.432 -15.058 24.137 1.00 82.94 265 ALA A C 1
ATOM 2111 O O . ALA A 1 265 ? 1.944 -15.859 24.919 1.00 82.94 265 ALA A O 1
ATOM 2112 N N . ALA A 1 266 ? 0.130 -14.761 24.194 1.00 73.38 266 ALA A N 1
ATOM 2113 C CA . ALA A 1 266 ? -0.779 -15.332 25.179 1.00 73.38 266 ALA A CA 1
ATOM 2114 C C . ALA A 1 266 ? -2.097 -15.773 24.536 1.00 73.38 266 ALA A C 1
ATOM 2116 O O . ALA A 1 266 ? -2.708 -15.023 23.776 1.00 73.38 266 ALA A O 1
ATOM 2117 N N . SER A 1 267 ? -2.563 -16.958 24.930 1.00 64.44 267 SER A N 1
ATOM 2118 C CA . SER A 1 267 ? -3.903 -17.446 24.602 1.00 64.44 267 SER A CA 1
ATOM 2119 C C . SER A 1 267 ? -4.986 -16.417 24.987 1.00 64.44 267 SER A C 1
ATOM 2121 O O . SER A 1 267 ? -4.875 -15.772 26.041 1.00 64.44 267 SER A O 1
ATOM 2123 N N . PRO A 1 268 ? -6.018 -16.229 24.141 1.00 61.28 268 PRO A N 1
ATOM 2124 C CA . PRO A 1 268 ? -6.317 -17.005 22.928 1.00 61.28 268 PRO A CA 1
ATOM 2125 C C . PRO A 1 268 ? -5.687 -16.436 21.642 1.00 61.28 268 PRO A C 1
ATOM 2127 O O . PRO A 1 268 ? -5.975 -16.911 20.551 1.00 61.28 268 PRO A O 1
ATOM 2130 N N . PHE A 1 269 ? -4.862 -15.389 21.730 1.00 72.88 269 PHE A N 1
ATOM 2131 C CA . PHE A 1 269 ? -4.380 -14.657 20.552 1.00 72.88 269 PHE A CA 1
ATOM 2132 C C . PHE A 1 269 ? -3.070 -15.206 19.974 1.00 72.88 269 PHE A C 1
ATOM 2134 O O . PHE A 1 269 ? -2.584 -14.690 18.973 1.00 72.88 269 PHE A O 1
ATOM 2141 N N . ASP A 1 270 ? -2.496 -16.237 20.589 1.00 75.81 270 ASP A N 1
ATOM 2142 C CA . ASP A 1 270 ? -1.250 -16.881 20.166 1.00 75.81 270 ASP A CA 1
ATOM 2143 C C . ASP A 1 270 ? -1.370 -17.707 18.883 1.00 75.81 270 ASP A C 1
ATOM 2145 O O . ASP A 1 270 ? -0.359 -18.005 18.249 1.00 75.81 270 ASP A O 1
ATOM 2149 N N . ALA A 1 271 ? -2.597 -18.008 18.459 1.00 77.00 271 ALA A N 1
ATOM 2150 C CA . ALA A 1 271 ? -2.891 -18.630 17.171 1.00 77.00 271 ALA A CA 1
ATOM 2151 C C . ALA A 1 271 ? -3.183 -17.623 16.035 1.00 77.00 271 ALA A C 1
ATOM 2153 O O . ALA A 1 271 ? -3.362 -18.037 14.890 1.00 77.00 271 ALA A O 1
ATOM 2154 N N . VAL A 1 272 ? -3.255 -16.313 16.316 1.00 80.69 272 VAL A N 1
ATOM 2155 C CA . VAL A 1 272 ? -3.558 -15.294 15.295 1.00 80.69 272 VAL A CA 1
ATOM 2156 C C . VAL A 1 272 ? -2.308 -14.994 14.468 1.00 80.69 272 VAL A C 1
ATOM 2158 O O . VAL A 1 272 ? -1.367 -14.371 14.955 1.00 80.69 272 VAL A O 1
ATOM 2161 N N . ASP A 1 273 ? -2.325 -15.402 13.199 1.00 87.44 273 ASP A N 1
ATOM 2162 C CA . ASP A 1 273 ? -1.163 -15.344 12.301 1.00 87.44 273 ASP A CA 1
ATOM 2163 C C . ASP A 1 273 ? -1.450 -14.736 10.915 1.00 87.44 273 ASP A C 1
ATOM 2165 O O . ASP A 1 273 ? -0.545 -14.634 10.081 1.00 87.44 273 ASP A O 1
ATOM 2169 N N . ARG A 1 274 ? -2.703 -14.366 10.630 1.00 88.81 274 ARG A N 1
ATOM 2170 C CA . ARG A 1 274 ? -3.122 -13.861 9.317 1.00 88.81 274 ARG A CA 1
ATOM 2171 C C . ARG A 1 274 ? -4.354 -12.969 9.379 1.00 88.81 274 ARG A C 1
ATOM 2173 O O . ARG A 1 274 ? -5.206 -13.108 10.260 1.00 88.81 274 ARG A O 1
ATOM 2180 N N . LEU A 1 275 ? -4.454 -12.115 8.370 1.00 89.00 275 LEU A N 1
ATOM 2181 C CA . LEU A 1 275 ? -5.587 -11.259 8.052 1.00 89.00 275 LEU A CA 1
ATOM 2182 C C . LEU A 1 275 ? -6.272 -11.752 6.777 1.00 89.00 275 LEU A C 1
ATOM 2184 O O . LEU A 1 275 ? -5.618 -11.985 5.765 1.00 89.00 275 LEU A O 1
ATOM 2188 N N . GLN A 1 276 ? -7.591 -11.855 6.812 1.00 88.12 276 GLN A N 1
ATOM 2189 C CA . GLN A 1 276 ? -8.447 -12.089 5.660 1.00 88.12 276 GLN A CA 1
ATOM 2190 C C . GLN A 1 276 ? -9.236 -10.817 5.356 1.00 88.12 276 GLN A C 1
ATOM 2192 O O . GLN A 1 276 ? -9.675 -10.119 6.269 1.00 88.12 276 GLN A O 1
ATOM 2197 N N . LEU A 1 277 ? -9.375 -10.488 4.077 1.00 88.25 277 LEU A N 1
ATOM 2198 C CA . LEU A 1 277 ? -10.253 -9.416 3.620 1.00 88.25 277 LEU A CA 1
ATOM 2199 C C . LEU A 1 277 ? -10.665 -9.635 2.168 1.00 88.25 277 LEU A C 1
ATOM 2201 O O . LEU A 1 277 ? -9.994 -10.335 1.411 1.00 88.25 277 LEU A O 1
ATOM 2205 N N . LYS A 1 278 ? -11.732 -8.971 1.754 1.00 88.56 278 LYS A N 1
ATOM 2206 C CA . LYS A 1 278 ? -12.113 -8.789 0.360 1.00 88.56 278 LYS A CA 1
ATOM 2207 C C . LYS A 1 278 ? -11.902 -7.339 -0.041 1.00 88.56 278 LYS A C 1
ATOM 2209 O O . LYS A 1 278 ? -12.240 -6.428 0.709 1.00 88.56 278 LYS A O 1
ATOM 2214 N N . LEU A 1 279 ? -11.336 -7.128 -1.222 1.00 89.69 279 LEU A N 1
ATOM 2215 C CA . LEU A 1 279 ? -11.039 -5.803 -1.748 1.00 89.69 279 LEU A CA 1
ATOM 2216 C C . LEU A 1 279 ? -11.463 -5.706 -3.210 1.00 89.69 279 LEU A C 1
ATOM 2218 O O . LEU A 1 279 ? -11.219 -6.618 -4.002 1.00 89.69 279 LEU A O 1
ATOM 2222 N N . ARG A 1 280 ? -12.044 -4.566 -3.566 1.00 86.75 280 ARG A N 1
ATOM 2223 C CA . ARG A 1 280 ? -12.239 -4.111 -4.941 1.00 86.75 280 ARG A CA 1
ATOM 2224 C C . ARG A 1 280 ? -11.651 -2.709 -5.073 1.00 86.75 280 ARG A C 1
ATOM 2226 O O . ARG A 1 280 ? -11.856 -1.861 -4.206 1.00 86.75 280 ARG A O 1
ATOM 2233 N N . GLY A 1 281 ? -10.909 -2.479 -6.146 1.00 81.69 281 GLY A N 1
ATOM 2234 C CA . GLY A 1 281 ? -10.476 -1.156 -6.582 1.00 81.69 281 GLY A CA 1
ATOM 2235 C C . GLY A 1 281 ? -11.369 -0.622 -7.711 1.00 81.69 281 GLY A C 1
ATOM 2236 O O . GLY A 1 281 ? -12.246 -1.335 -8.200 1.00 81.69 281 GLY A O 1
ATOM 2237 N N . PRO A 1 282 ? -11.144 0.618 -8.165 1.00 72.06 282 PRO A N 1
ATOM 2238 C CA . PRO A 1 282 ? -11.887 1.231 -9.267 1.00 72.06 282 PRO A CA 1
ATOM 2239 C C . PRO A 1 282 ? -11.641 0.544 -10.622 1.00 72.06 282 PRO A C 1
ATOM 2241 O O . PRO A 1 282 ? -12.374 0.793 -11.577 1.00 72.06 282 PRO A O 1
ATOM 2244 N N . GLY A 1 283 ? -10.640 -0.341 -10.712 1.00 62.62 283 GLY A N 1
ATOM 2245 C CA . GLY A 1 283 ? -10.225 -0.984 -11.953 1.00 62.62 283 GLY A CA 1
ATOM 2246 C C . GLY A 1 283 ? -9.312 -0.083 -12.788 1.00 62.62 283 GLY A C 1
ATOM 2247 O O . GLY A 1 283 ? -9.498 1.130 -12.877 1.00 62.62 283 GLY A O 1
ATOM 2248 N N . GLY A 1 284 ? -8.293 -0.679 -13.409 1.00 55.81 284 GLY A N 1
ATOM 2249 C CA . GLY A 1 284 ? -7.374 0.038 -14.291 1.00 55.81 284 GLY A CA 1
ATOM 2250 C C . GLY A 1 284 ? -7.972 0.233 -15.685 1.00 55.81 284 GLY A C 1
ATOM 2251 O O . GLY A 1 284 ? -8.258 -0.741 -16.379 1.00 55.81 284 GLY A O 1
ATOM 2252 N N . GLY A 1 285 ? -8.127 1.483 -16.124 1.00 52.97 285 GLY A N 1
ATOM 2253 C CA . GLY A 1 285 ? -8.281 1.821 -17.540 1.00 52.97 285 GLY A CA 1
ATOM 2254 C C . GLY A 1 285 ? -6.968 2.396 -18.058 1.00 52.97 285 GLY A C 1
ATOM 2255 O O . GLY A 1 285 ? -6.589 3.496 -17.652 1.00 52.97 285 GLY A O 1
ATOM 2256 N N . TRP A 1 286 ? -6.254 1.678 -18.930 1.00 57.56 286 TRP A N 1
ATOM 2257 C CA . TRP A 1 286 ? -4.999 2.187 -19.484 1.00 57.56 286 TRP A CA 1
ATOM 2258 C C . TRP A 1 286 ? -5.283 3.299 -20.487 1.00 57.56 286 TRP A C 1
ATOM 2260 O O . TRP A 1 286 ? -6.036 3.124 -21.453 1.00 57.56 286 TRP A O 1
ATOM 2270 N N . ARG A 1 287 ? -4.647 4.450 -20.270 1.00 60.91 287 ARG A N 1
ATOM 2271 C CA . ARG A 1 287 ? -4.835 5.639 -21.098 1.00 60.91 287 ARG A CA 1
ATOM 2272 C C . ARG A 1 287 ? -3.733 5.768 -22.144 1.00 60.91 287 ARG A C 1
ATOM 2274 O O . ARG A 1 287 ? -2.658 5.182 -22.052 1.00 60.91 287 ARG A O 1
ATOM 2281 N N . VAL A 1 288 ? -4.057 6.515 -23.191 1.00 66.31 288 VAL A N 1
ATOM 2282 C CA . VAL A 1 288 ? -3.124 6.941 -24.234 1.00 66.31 288 VAL A CA 1
ATOM 2283 C C . VAL A 1 288 ? -2.566 8.309 -23.854 1.00 66.31 288 VAL A C 1
ATOM 2285 O O . VAL A 1 288 ? -3.336 9.191 -23.474 1.00 66.31 288 VAL A O 1
ATOM 2288 N N . HIS A 1 289 ? -1.260 8.527 -24.017 1.00 66.06 289 HIS A N 1
ATOM 2289 C CA . HIS A 1 289 ? -0.616 9.788 -23.640 1.00 66.06 289 HIS A CA 1
ATOM 2290 C C . HIS A 1 289 ? 0.404 10.297 -24.678 1.00 66.06 289 HIS A C 1
ATOM 2292 O O . HIS A 1 289 ? 0.761 9.615 -25.645 1.00 66.06 289 HIS A O 1
ATOM 2298 N N . ASN A 1 290 ? 0.874 11.539 -24.482 1.00 71.75 290 ASN A N 1
ATOM 2299 C CA . ASN A 1 290 ? 1.910 12.208 -25.289 1.00 71.75 290 ASN A CA 1
ATOM 2300 C C . ASN A 1 290 ? 1.635 12.252 -26.804 1.00 71.75 290 ASN A C 1
ATOM 2302 O O . ASN A 1 290 ? 2.555 12.163 -27.625 1.00 71.75 290 ASN A O 1
ATOM 2306 N N . LEU A 1 291 ? 0.368 12.433 -27.182 1.00 83.00 291 LEU A N 1
ATOM 2307 C CA . LEU A 1 291 ? -0.021 12.609 -28.574 1.00 83.00 291 LEU A CA 1
ATOM 2308 C C . LEU A 1 291 ? 0.625 13.860 -29.181 1.00 83.00 291 LEU A C 1
ATOM 2310 O O . LEU A 1 291 ? 0.292 14.990 -28.837 1.00 83.00 291 LEU A O 1
ATOM 2314 N N . THR A 1 292 ? 1.536 13.644 -30.124 1.00 85.19 292 THR A N 1
ATOM 2315 C CA . THR A 1 292 ? 2.316 14.686 -30.790 1.00 85.19 292 THR A CA 1
ATOM 2316 C C . THR A 1 292 ? 2.144 14.581 -32.295 1.00 85.19 292 THR A C 1
ATOM 2318 O O . THR A 1 292 ? 2.330 13.507 -32.865 1.00 85.19 292 THR A O 1
ATOM 2321 N N . LYS A 1 293 ? 1.845 15.706 -32.945 1.00 92.75 293 LYS A N 1
ATOM 2322 C CA . LYS A 1 293 ? 1.781 15.829 -34.404 1.00 92.75 293 LYS A CA 1
ATOM 2323 C C . LYS A 1 293 ? 3.079 16.411 -34.958 1.00 92.75 293 LYS A C 1
ATOM 2325 O O . LYS A 1 293 ? 3.585 17.399 -34.434 1.00 92.75 293 LYS A O 1
ATOM 2330 N N . VAL A 1 294 ? 3.549 15.863 -36.072 1.00 90.25 294 VAL A N 1
ATOM 2331 C CA . VAL A 1 294 ? 4.621 16.426 -36.896 1.00 90.25 294 VAL A CA 1
ATOM 2332 C C . VAL A 1 294 ? 4.148 16.430 -38.344 1.00 90.25 294 VAL A C 1
ATOM 2334 O O . VAL A 1 294 ? 3.878 15.379 -38.917 1.00 90.25 294 VAL A O 1
ATOM 2337 N N . GLY A 1 295 ? 4.009 17.613 -38.936 1.00 91.50 295 GLY A N 1
ATOM 2338 C CA . GLY A 1 295 ? 3.427 17.746 -40.268 1.00 91.50 295 GLY A CA 1
ATOM 2339 C C . GLY A 1 295 ? 2.868 19.135 -40.546 1.00 91.50 295 GLY A C 1
ATOM 2340 O O . GLY A 1 295 ? 2.895 20.008 -39.678 1.00 91.50 295 GLY A O 1
ATOM 2341 N N . SER A 1 296 ? 2.367 19.328 -41.763 1.00 92.00 296 SER A N 1
ATOM 2342 C CA . SER A 1 296 ? 1.877 20.613 -42.281 1.00 92.00 296 SER A CA 1
ATOM 2343 C C . SER A 1 296 ? 0.376 20.656 -42.573 1.00 92.00 296 SER A C 1
ATOM 2345 O O . SER A 1 296 ? -0.150 21.754 -42.751 1.00 92.00 296 SER A O 1
ATOM 2347 N N . GLY A 1 297 ? -0.319 19.512 -42.605 1.00 94.19 297 GLY A N 1
ATOM 2348 C CA . GLY A 1 297 ? -1.777 19.479 -42.736 1.00 94.19 297 GLY A CA 1
ATOM 2349 C C . GLY A 1 297 ? -2.475 20.166 -41.563 1.00 94.19 297 GLY A C 1
ATOM 2350 O O . GLY A 1 297 ? -1.886 20.343 -40.494 1.00 94.19 297 GLY A O 1
ATOM 2351 N N . SER A 1 298 ? -3.730 20.565 -41.729 1.00 92.94 298 SER A N 1
ATOM 2352 C CA . SER A 1 298 ? -4.511 21.289 -40.716 1.00 92.94 298 SER A CA 1
ATOM 2353 C C . SER A 1 298 ? -5.250 20.379 -39.725 1.00 92.94 298 SER A C 1
ATOM 2355 O O . SER A 1 298 ? -5.598 20.846 -38.641 1.00 92.94 298 SER A O 1
ATOM 2357 N N . ALA A 1 299 ? -5.448 19.094 -40.032 1.00 93.00 299 ALA A N 1
ATOM 2358 C CA . ALA A 1 299 ? -6.285 18.198 -39.233 1.00 93.00 299 ALA A CA 1
ATOM 2359 C C . ALA A 1 299 ? -5.675 17.833 -37.873 1.00 93.00 299 ALA A C 1
ATOM 2361 O O . ALA A 1 299 ? -4.453 17.710 -37.720 1.00 93.00 299 ALA A O 1
ATOM 2362 N N . THR A 1 300 ? -6.534 17.593 -36.887 1.00 91.12 300 THR A N 1
ATOM 2363 C CA . THR A 1 300 ? -6.153 17.097 -35.557 1.00 91.12 300 THR A CA 1
ATOM 2364 C C . THR A 1 300 ? -6.556 15.636 -35.434 1.00 91.12 300 THR A C 1
ATOM 2366 O O . THR A 1 300 ? -7.684 15.288 -35.761 1.00 91.12 300 THR A O 1
ATOM 2369 N N . MET A 1 301 ? -5.644 14.773 -34.980 1.00 93.81 301 MET A N 1
ATOM 2370 C CA . MET A 1 301 ? -5.984 13.384 -34.672 1.00 93.81 301 MET A CA 1
ATOM 2371 C C . MET A 1 301 ? -6.500 13.301 -33.237 1.00 93.81 301 MET A C 1
ATOM 2373 O O . MET A 1 301 ? -5.912 13.900 -32.338 1.00 93.81 301 MET A O 1
ATOM 2377 N N . VAL A 1 302 ? -7.562 12.538 -33.028 1.00 88.19 302 VAL A N 1
ATOM 2378 C CA . VAL A 1 302 ? -8.135 12.221 -31.722 1.00 88.19 302 VAL A CA 1
ATOM 2379 C C . VAL A 1 302 ? -8.024 10.717 -31.511 1.00 88.19 302 VAL A C 1
ATOM 2381 O O . VAL A 1 302 ? -8.313 9.930 -32.415 1.00 88.19 302 VAL A O 1
ATOM 2384 N N . VAL A 1 303 ? -7.586 10.322 -30.317 1.00 88.00 303 VAL A N 1
ATOM 2385 C CA . VAL A 1 303 ? -7.478 8.919 -29.911 1.00 88.00 303 VAL A CA 1
ATOM 2386 C C . VAL A 1 303 ? -8.658 8.574 -29.003 1.00 88.00 303 VAL A C 1
ATOM 2388 O O . VAL A 1 303 ? -9.013 9.359 -28.128 1.00 88.00 303 VAL A O 1
ATOM 2391 N N . MET A 1 304 ? -9.281 7.422 -29.234 1.00 81.12 304 MET A N 1
ATOM 2392 C CA . MET A 1 304 ? -10.427 6.906 -28.486 1.00 81.12 304 MET A CA 1
ATOM 2393 C C . MET A 1 304 ? -10.230 5.432 -28.125 1.00 81.12 304 MET A C 1
ATOM 2395 O O . MET A 1 304 ? -9.420 4.736 -28.739 1.00 81.12 304 MET A O 1
ATOM 2399 N N . GLY A 1 305 ? -11.044 4.953 -27.185 1.00 75.44 305 GLY A N 1
ATOM 2400 C CA . GLY A 1 305 ? -10.980 3.588 -26.669 1.00 75.44 305 GLY A CA 1
ATOM 2401 C C . GLY A 1 305 ? -9.943 3.437 -25.559 1.00 75.44 305 GLY A C 1
ATOM 2402 O O . GLY A 1 305 ? -9.022 4.246 -25.440 1.00 75.44 305 GLY A O 1
ATOM 2403 N N . ASP A 1 306 ? -10.114 2.390 -24.760 1.00 71.12 306 ASP A N 1
ATOM 2404 C CA . ASP A 1 306 ? -9.173 2.032 -23.706 1.00 71.12 306 ASP A CA 1
ATOM 2405 C C . ASP A 1 306 ? -8.108 1.109 -24.280 1.00 71.12 306 ASP A C 1
ATOM 2407 O O . ASP A 1 306 ? -8.409 0.160 -25.017 1.00 71.12 306 ASP A O 1
ATOM 2411 N N . TYR A 1 307 ? -6.850 1.390 -23.954 1.00 75.00 307 TYR A N 1
ATOM 2412 C CA . TYR A 1 307 ? -5.784 0.479 -24.314 1.00 75.00 307 TYR A CA 1
ATOM 2413 C C . TYR A 1 307 ? -5.885 -0.755 -23.411 1.00 75.00 307 TYR A C 1
ATOM 2415 O O . TYR A 1 307 ? -5.812 -0.670 -22.196 1.00 75.00 307 TYR A O 1
ATOM 2423 N N . THR A 1 308 ? -6.142 -1.923 -23.980 1.00 67.06 308 THR A N 1
ATOM 2424 C CA . THR A 1 308 ? -6.328 -3.156 -23.197 1.00 67.06 308 THR A CA 1
ATOM 2425 C C . THR A 1 308 ? -5.046 -3.959 -22.922 1.00 67.06 308 THR A C 1
ATOM 2427 O O . THR A 1 308 ? -5.045 -4.748 -21.979 1.00 67.06 308 THR A O 1
ATOM 2430 N N . PRO A 1 309 ? -3.968 -3.867 -23.727 1.00 69.38 309 PRO A N 1
ATOM 2431 C CA . PRO A 1 309 ? -2.702 -4.539 -23.431 1.00 69.38 309 PRO A CA 1
ATOM 2432 C C . PRO A 1 309 ? -1.919 -3.879 -22.284 1.00 69.38 309 PRO A C 1
ATOM 2434 O O . PRO A 1 309 ? -1.982 -2.673 -22.097 1.00 69.38 309 PRO A O 1
ATOM 2437 N N . GLN A 1 310 ? -1.108 -4.667 -21.573 1.00 57.62 310 GLN A N 1
ATOM 2438 C CA . GLN A 1 310 ? -0.270 -4.187 -20.458 1.00 57.62 310 GLN A CA 1
ATOM 2439 C C . GLN A 1 310 ? 1.054 -3.541 -20.909 1.00 57.62 310 GLN A C 1
ATOM 2441 O O . GLN A 1 310 ? 1.698 -2.813 -20.163 1.00 57.62 310 GLN A O 1
ATOM 2446 N N . GLU A 1 311 ? 1.509 -3.830 -22.129 1.00 65.69 311 GLU A N 1
ATOM 2447 C CA . GLU A 1 311 ? 2.811 -3.368 -22.616 1.00 65.69 311 GLU A CA 1
ATOM 2448 C C . GLU A 1 311 ? 2.758 -1.895 -23.032 1.00 65.69 311 GLU A C 1
ATOM 2450 O O . GLU A 1 311 ? 1.936 -1.527 -23.870 1.00 65.69 311 GLU A O 1
ATOM 2455 N N . LYS A 1 312 ? 3.697 -1.060 -22.575 1.00 73.44 312 LYS A N 1
ATOM 2456 C CA . LYS A 1 312 ? 3.882 0.281 -23.147 1.00 73.44 312 LYS A CA 1
ATOM 2457 C C . LYS A 1 312 ? 4.300 0.164 -24.615 1.00 73.44 312 LYS A C 1
ATOM 2459 O O . LYS A 1 312 ? 5.314 -0.460 -24.933 1.00 73.44 312 LYS A O 1
ATOM 2464 N N . ARG A 1 313 ? 3.562 0.803 -25.527 1.00 80.19 313 ARG A N 1
ATOM 2465 C CA . ARG A 1 313 ? 3.899 0.810 -26.960 1.00 80.19 313 ARG A CA 1
ATOM 2466 C C . ARG A 1 313 ? 3.836 2.194 -27.573 1.00 80.19 313 ARG A C 1
ATOM 2468 O O . ARG A 1 313 ? 2.888 2.943 -27.352 1.00 80.19 313 ARG A O 1
ATOM 2475 N N . LYS A 1 314 ? 4.840 2.514 -28.395 1.00 85.38 314 LYS A N 1
ATOM 2476 C CA . LYS A 1 314 ? 4.864 3.749 -29.179 1.00 85.38 314 LYS A CA 1
ATOM 2477 C C . LYS A 1 314 ? 4.128 3.533 -30.487 1.00 85.38 314 LYS A C 1
ATOM 2479 O O . LYS A 1 314 ? 4.605 2.813 -31.370 1.00 85.38 314 LYS A O 1
ATOM 2484 N N . PHE A 1 315 ? 2.991 4.189 -30.622 1.00 92.62 315 PHE A N 1
ATOM 2485 C CA . PHE A 1 315 ? 2.225 4.203 -31.850 1.00 92.62 315 PHE A CA 1
ATOM 2486 C C . PHE A 1 315 ? 2.710 5.323 -32.755 1.00 92.62 315 PHE A C 1
ATOM 2488 O O . PHE A 1 315 ? 3.013 6.426 -32.300 1.00 92.62 315 PHE A O 1
ATOM 2495 N N . VAL A 1 316 ? 2.765 5.033 -34.051 1.00 95.38 316 VAL A N 1
ATOM 2496 C CA . VAL A 1 316 ? 2.994 6.028 -35.098 1.00 95.38 316 VAL A CA 1
ATOM 2497 C C . VAL A 1 316 ? 1.921 5.851 -36.153 1.00 95.38 316 VAL A C 1
ATOM 2499 O O . VAL A 1 316 ? 1.777 4.761 -36.697 1.00 95.38 316 VAL A O 1
ATOM 2502 N N . VAL A 1 317 ? 1.192 6.915 -36.470 1.00 97.25 317 VAL A N 1
ATOM 2503 C CA . VAL A 1 317 ? 0.230 6.955 -37.577 1.00 97.25 317 VAL A CA 1
ATOM 2504 C C . VAL A 1 317 ? 0.724 7.986 -38.580 1.00 97.25 317 VAL A C 1
ATOM 2506 O O . VAL A 1 317 ? 0.891 9.144 -38.218 1.00 97.25 317 VAL A O 1
ATOM 2509 N N . GLN A 1 318 ? 0.979 7.584 -39.823 1.00 97.44 318 GLN A N 1
ATOM 2510 C CA . GLN A 1 318 ? 1.562 8.436 -40.861 1.00 97.44 318 GLN A CA 1
ATOM 2511 C C . GLN A 1 318 ? 0.693 8.481 -42.118 1.00 97.44 318 GLN A C 1
ATOM 2513 O O . GLN A 1 318 ? 0.297 7.442 -42.646 1.00 97.44 318 GLN A O 1
ATOM 2518 N N . ILE A 1 319 ? 0.460 9.681 -42.643 1.00 98.06 319 ILE A N 1
ATOM 2519 C CA . ILE A 1 319 ? -0.293 9.930 -43.874 1.00 98.06 319 ILE A CA 1
ATOM 2520 C C . ILE A 1 319 ? 0.557 9.589 -45.095 1.00 98.06 319 ILE A C 1
ATOM 2522 O O . ILE A 1 319 ? 1.700 10.026 -45.232 1.00 98.06 319 ILE A O 1
ATOM 2526 N N . GLN A 1 320 ? -0.025 8.813 -46.005 1.00 96.62 320 GLN A N 1
ATOM 2527 C CA . GLN A 1 320 ? 0.589 8.365 -47.252 1.00 96.62 320 GLN A CA 1
ATOM 2528 C C . GLN A 1 320 ? 0.133 9.192 -48.455 1.00 96.62 320 GLN A C 1
ATOM 2530 O O . GLN A 1 320 ? 0.935 9.439 -49.353 1.00 96.62 320 GLN A O 1
ATOM 2535 N N . THR A 1 321 ? -1.126 9.639 -48.478 1.00 96.81 321 THR A N 1
ATOM 2536 C CA . THR A 1 321 ? -1.670 10.479 -49.554 1.00 96.81 321 THR A CA 1
ATOM 2537 C C . THR A 1 321 ? -2.306 11.736 -48.986 1.00 96.81 321 THR A C 1
ATOM 2539 O O . THR A 1 321 ? -3.084 11.655 -48.041 1.00 96.81 321 THR A O 1
ATOM 2542 N N . SER A 1 322 ? -1.988 12.892 -49.569 1.00 96.38 322 SER A N 1
ATOM 2543 C CA . SER A 1 322 ? -2.611 14.158 -49.177 1.00 96.38 322 SER A CA 1
ATOM 2544 C C . SER A 1 322 ? -4.087 14.199 -49.580 1.00 96.38 322 SER A C 1
ATOM 2546 O O . SER A 1 322 ? -4.447 13.681 -50.639 1.00 96.38 322 SER A O 1
ATOM 2548 N N . GLY A 1 323 ? -4.923 14.857 -48.783 1.00 94.06 323 GLY A N 1
ATOM 2549 C CA . GLY A 1 323 ? -6.350 15.030 -49.050 1.00 94.06 323 GLY A CA 1
ATOM 2550 C C . GLY A 1 323 ? -7.138 15.390 -47.794 1.00 94.06 323 GLY A C 1
ATOM 2551 O O . GLY A 1 323 ? -6.557 15.644 -46.740 1.00 94.06 323 GLY A O 1
ATOM 2552 N N . GLU A 1 324 ? -8.462 15.387 -47.923 1.00 94.88 324 GLU A N 1
ATOM 2553 C CA . GLU A 1 324 ? -9.370 15.590 -46.791 1.00 94.88 324 GLU A CA 1
ATOM 2554 C C . GLU A 1 324 ? -9.505 14.318 -45.934 1.00 94.88 324 GLU A C 1
ATOM 2556 O O . GLU A 1 324 ? -9.191 13.202 -46.383 1.00 94.88 324 GLU A O 1
ATOM 2561 N N . VAL A 1 325 ? -9.997 14.466 -44.700 1.00 93.44 325 VAL A N 1
ATOM 2562 C CA . VAL A 1 325 ? -10.398 13.319 -43.863 1.00 93.44 325 VAL A CA 1
ATOM 2563 C C . VAL A 1 325 ? -11.435 12.467 -44.615 1.00 93.44 325 VAL A C 1
ATOM 2565 O O . VAL A 1 325 ? -12.351 12.998 -45.242 1.00 93.44 325 VAL A O 1
ATOM 2568 N N . GLY A 1 326 ? -11.277 11.139 -44.613 1.00 91.69 326 GLY A N 1
ATOM 2569 C CA . GLY A 1 326 ? -12.132 10.225 -45.387 1.00 91.69 326 GLY A CA 1
ATOM 2570 C C . GLY A 1 326 ? -11.662 9.967 -46.823 1.00 91.69 326 GLY A C 1
ATOM 2571 O O . GLY A 1 326 ? -12.237 9.122 -47.508 1.00 91.69 326 GLY A O 1
ATOM 2572 N N . GLN A 1 327 ? -10.628 10.671 -47.299 1.00 92.38 327 GLN A N 1
ATOM 2573 C CA . GLN A 1 327 ? -10.072 10.511 -48.652 1.00 92.38 327 GLN A CA 1
ATOM 2574 C C . GLN A 1 327 ? -8.570 10.222 -48.644 1.00 92.38 327 GLN A C 1
ATOM 2576 O O . GLN A 1 327 ? -8.081 9.425 -49.448 1.00 92.38 327 GLN A O 1
ATOM 2581 N N . ALA A 1 328 ? -7.832 10.871 -47.743 1.00 95.44 328 ALA A N 1
ATOM 2582 C CA . ALA A 1 328 ? -6.431 10.570 -47.506 1.00 95.44 328 ALA A CA 1
ATOM 2583 C C . ALA A 1 328 ? -6.255 9.136 -46.983 1.00 95.44 328 ALA A C 1
ATOM 2585 O O . ALA A 1 328 ? -7.140 8.560 -46.351 1.00 95.44 328 ALA A O 1
ATOM 2586 N N . THR A 1 329 ? -5.082 8.559 -47.229 1.00 97.31 329 THR A N 1
ATOM 2587 C CA . THR A 1 329 ? -4.709 7.242 -46.706 1.00 97.31 329 THR A CA 1
ATOM 2588 C C . THR A 1 329 ? -3.573 7.372 -45.709 1.00 97.31 329 THR A C 1
ATOM 2590 O O . THR A 1 329 ? -2.727 8.260 -45.827 1.00 97.31 329 THR A O 1
ATOM 2593 N N . CYS A 1 330 ? -3.532 6.477 -44.732 1.00 97.00 330 CYS A N 1
ATOM 2594 C CA . CYS A 1 330 ? -2.504 6.382 -43.720 1.00 97.00 330 CYS A CA 1
ATOM 2595 C C . CYS A 1 330 ? -1.971 4.951 -43.588 1.00 97.00 330 CYS A C 1
ATOM 2597 O O . CYS A 1 330 ? -2.544 3.962 -44.057 1.00 97.00 330 CYS A O 1
ATOM 2599 N N . ARG A 1 331 ? -0.833 4.863 -42.916 1.00 97.44 331 ARG A N 1
ATOM 2600 C CA . ARG A 1 331 ? -0.254 3.639 -42.379 1.00 97.44 331 ARG A CA 1
ATOM 2601 C C . ARG A 1 331 ? -0.003 3.832 -40.900 1.00 97.44 331 ARG A C 1
ATOM 2603 O O . ARG A 1 331 ? 0.216 4.960 -40.460 1.00 97.44 331 ARG A O 1
ATOM 2610 N N . TRP A 1 332 ? 0.014 2.752 -40.139 1.00 97.38 332 TRP A N 1
ATOM 2611 C CA . TRP A 1 332 ? 0.296 2.851 -38.715 1.00 97.38 332 TRP A CA 1
ATOM 2612 C C . TRP A 1 332 ? 1.170 1.710 -38.203 1.00 97.38 332 TRP A C 1
ATOM 2614 O O . TRP A 1 332 ? 1.269 0.641 -38.808 1.00 97.38 332 TRP A O 1
ATOM 2624 N N . SER A 1 333 ? 1.852 1.990 -37.102 1.00 93.19 333 SER A N 1
ATOM 2625 C CA . SER A 1 333 ? 2.825 1.143 -36.431 1.00 93.19 333 SER A CA 1
ATOM 2626 C C . SER A 1 333 ? 2.556 1.163 -34.930 1.00 93.19 333 SER A C 1
ATOM 2628 O O . SER A 1 333 ? 2.121 2.184 -34.399 1.00 93.19 333 SER A O 1
ATOM 2630 N N . LYS A 1 334 ? 2.846 0.049 -34.254 1.00 89.81 334 LYS A N 1
ATOM 2631 C CA . LYS A 1 334 ? 2.827 -0.090 -32.785 1.00 89.81 334 LYS A CA 1
ATOM 2632 C C . LYS A 1 334 ? 4.228 -0.185 -32.163 1.00 89.81 334 LYS A C 1
ATOM 2634 O O . LYS A 1 334 ? 4.362 -0.550 -30.999 1.00 89.81 334 LYS A O 1
ATOM 2639 N N . ASN A 1 335 ? 5.276 0.034 -32.954 1.00 82.12 335 ASN A N 1
ATOM 2640 C CA . ASN A 1 335 ? 6.678 -0.066 -32.542 1.00 82.12 335 ASN A CA 1
ATOM 2641 C C . ASN A 1 335 ? 7.506 1.071 -33.149 1.00 82.12 335 ASN A C 1
ATOM 2643 O O . ASN A 1 335 ? 8.483 0.847 -33.859 1.00 82.12 335 ASN A O 1
ATOM 2647 N N . ALA A 1 336 ? 7.076 2.309 -32.899 1.00 81.19 336 ALA A N 1
ATOM 2648 C CA . ALA A 1 336 ? 7.815 3.515 -33.276 1.00 81.19 336 ALA A CA 1
ATOM 2649 C C . ALA A 1 336 ? 8.120 3.654 -34.786 1.00 81.19 336 ALA A C 1
ATOM 2651 O O . ALA A 1 336 ? 9.032 4.382 -35.166 1.00 81.19 336 ALA A O 1
ATOM 2652 N N . GLY A 1 337 ? 7.363 2.984 -35.662 1.00 83.75 337 GLY A N 1
ATOM 2653 C CA . GLY A 1 337 ? 7.591 3.009 -37.109 1.00 83.75 337 GLY A CA 1
ATOM 2654 C C . GLY A 1 337 ? 8.605 1.979 -37.622 1.00 83.75 337 GLY A C 1
ATOM 2655 O O . GLY A 1 337 ? 8.887 1.983 -38.820 1.00 83.75 337 GLY A O 1
ATOM 2656 N N . GLN A 1 338 ? 9.118 1.083 -36.766 1.00 76.94 338 GLN A N 1
ATOM 2657 C CA . GLN A 1 338 ? 10.019 -0.004 -37.174 1.00 76.94 338 GLN A CA 1
ATOM 2658 C C . GLN A 1 338 ? 9.311 -1.007 -38.104 1.00 76.94 338 GLN A C 1
ATOM 2660 O O . GLN A 1 338 ? 9.857 -1.393 -39.137 1.00 76.94 338 GLN A O 1
ATOM 2665 N N . THR A 1 339 ? 8.071 -1.395 -37.780 1.00 82.62 339 THR A N 1
ATOM 2666 C CA . THR A 1 339 ? 7.202 -2.201 -38.653 1.00 82.62 339 THR A CA 1
ATOM 2667 C C . THR A 1 339 ? 5.823 -1.567 -38.801 1.00 82.62 339 THR A C 1
ATOM 2669 O O . THR A 1 339 ? 5.306 -0.937 -37.879 1.00 82.62 339 THR A O 1
ATOM 2672 N N . TRP A 1 340 ? 5.211 -1.740 -39.973 1.00 92.62 340 TRP A N 1
ATOM 2673 C CA . TRP A 1 340 ? 3.883 -1.205 -40.279 1.00 92.62 340 TRP A CA 1
ATOM 2674 C C . TRP A 1 340 ? 2.840 -2.313 -40.177 1.00 92.62 340 TRP A C 1
ATOM 2676 O O . TRP A 1 340 ? 2.934 -3.317 -40.879 1.00 92.62 340 TRP A O 1
ATOM 2686 N N . GLU A 1 341 ? 1.852 -2.116 -39.312 1.00 93.88 341 GLU A N 1
ATOM 2687 C CA . GLU A 1 341 ? 0.782 -3.086 -39.056 1.00 93.88 341 GLU A CA 1
ATOM 2688 C C . GLU A 1 341 ? -0.291 -3.023 -40.148 1.00 93.88 341 GLU A C 1
ATOM 2690 O O . GLU A 1 341 ? -0.857 -4.042 -40.536 1.00 93.88 341 GLU A O 1
ATOM 2695 N N . ALA A 1 342 ? -0.536 -1.827 -40.690 1.00 94.62 342 ALA A N 1
ATOM 2696 C CA . ALA A 1 342 ? -1.391 -1.628 -41.851 1.00 94.62 342 ALA A CA 1
ATOM 2697 C C . ALA A 1 342 ? -0.899 -0.457 -42.709 1.00 94.62 342 ALA A C 1
ATOM 2699 O O . ALA A 1 342 ? -0.262 0.475 -42.214 1.00 94.62 342 ALA A O 1
ATOM 2700 N N . THR A 1 343 ? -1.221 -0.502 -44.004 1.00 96.38 343 THR A N 1
ATOM 2701 C CA . THR A 1 343 ? -0.912 0.544 -44.993 1.00 96.38 343 THR A CA 1
ATOM 2702 C C . THR A 1 343 ? -2.093 0.729 -45.944 1.00 96.38 343 THR A C 1
ATOM 2704 O O . THR A 1 343 ? -2.852 -0.214 -46.158 1.00 96.38 343 THR A O 1
ATOM 2707 N N . GLY A 1 344 ? -2.246 1.919 -46.523 1.00 94.88 344 GLY A N 1
ATOM 2708 C CA . GLY A 1 344 ? -3.339 2.260 -47.435 1.00 94.88 344 GLY A CA 1
ATOM 2709 C C . GLY A 1 344 ? -4.696 2.385 -46.740 1.00 94.88 344 GLY A C 1
ATOM 2710 O O . GLY A 1 344 ? -5.726 2.278 -47.399 1.00 94.88 344 GLY A O 1
ATOM 2711 N N . VAL A 1 345 ? -4.708 2.574 -45.419 1.00 96.69 345 VAL A N 1
ATOM 2712 C CA . VAL A 1 345 ? -5.930 2.678 -44.614 1.00 96.69 345 VAL A CA 1
ATOM 2713 C C . VAL A 1 345 ? -6.543 4.053 -44.838 1.00 96.69 345 VAL A C 1
ATOM 2715 O O . VAL A 1 345 ? -5.858 5.053 -44.671 1.00 96.69 345 VAL A O 1
ATOM 2718 N N . ILE A 1 346 ? -7.810 4.129 -45.234 1.00 97.00 346 ILE A N 1
ATOM 2719 C CA . ILE A 1 346 ? -8.491 5.420 -45.416 1.00 97.00 346 ILE A CA 1
ATOM 2720 C C . ILE A 1 346 ? -8.620 6.108 -44.051 1.00 97.00 346 ILE A C 1
ATOM 2722 O O . ILE A 1 346 ? -8.984 5.459 -43.070 1.00 97.00 346 ILE A O 1
ATOM 2726 N N . THR A 1 347 ? -8.299 7.401 -43.969 1.00 96.25 347 THR A N 1
ATOM 2727 C CA . THR A 1 347 ? -8.444 8.162 -42.722 1.00 96.25 347 THR A CA 1
ATOM 2728 C C . THR A 1 347 ? -9.910 8.306 -42.333 1.00 96.25 347 THR A C 1
ATOM 2730 O O . THR A 1 347 ? -10.770 8.510 -43.184 1.00 96.25 347 THR A O 1
ATOM 2733 N N . GLY A 1 348 ? -10.198 8.169 -41.042 1.00 91.69 348 GLY A N 1
ATOM 2734 C CA . GLY A 1 348 ? -11.558 8.115 -40.509 1.00 91.69 348 GLY A CA 1
ATOM 2735 C C . GLY A 1 348 ? -12.020 9.427 -39.883 1.00 91.69 348 GLY A C 1
ATOM 2736 O O . GLY A 1 348 ? -11.218 10.138 -39.275 1.00 91.69 348 GLY A O 1
ATOM 2737 N N . ASP A 1 349 ? -13.313 9.723 -39.989 1.00 91.50 349 ASP A N 1
ATOM 2738 C CA . ASP A 1 349 ? -13.980 10.738 -39.170 1.00 91.50 349 ASP A CA 1
ATOM 2739 C C . ASP A 1 349 ? -14.486 10.126 -37.851 1.00 91.50 349 ASP A C 1
ATOM 2741 O O . ASP A 1 349 ? -14.288 8.941 -37.569 1.00 91.50 349 ASP A O 1
ATOM 2745 N N . ARG A 1 350 ? -15.143 10.934 -37.014 1.00 89.06 350 ARG A N 1
ATOM 2746 C CA . ARG A 1 350 ? -15.647 10.491 -35.706 1.00 89.06 350 ARG A CA 1
ATOM 2747 C C . ARG A 1 350 ? -16.640 9.325 -35.797 1.00 89.06 350 ARG A C 1
ATOM 2749 O O . ARG A 1 350 ? -16.739 8.546 -34.853 1.00 89.06 350 ARG A O 1
ATOM 2756 N N . GLN A 1 351 ? -17.398 9.219 -36.889 1.00 90.06 351 GLN A N 1
ATOM 2757 C CA . GLN A 1 351 ? -18.360 8.136 -37.104 1.00 90.06 351 GLN A CA 1
ATOM 2758 C C . GLN A 1 351 ? -17.695 6.856 -37.628 1.00 90.06 351 GLN A C 1
ATOM 2760 O O . GLN A 1 351 ? -18.241 5.770 -37.436 1.00 90.06 351 GLN A O 1
ATOM 2765 N N . HIS A 1 352 ? -16.524 6.972 -38.255 1.00 93.38 352 HIS A N 1
ATOM 2766 C CA . HIS A 1 352 ? -15.789 5.862 -38.858 1.00 93.38 352 HIS A CA 1
ATOM 2767 C C . HIS A 1 352 ? -14.321 5.856 -38.404 1.00 93.38 352 HIS A C 1
ATOM 2769 O O . HIS A 1 352 ? -13.423 5.988 -39.240 1.00 93.38 352 HIS A O 1
ATOM 2775 N N . PRO A 1 353 ? -14.044 5.712 -37.097 1.00 95.12 353 PRO A N 1
ATOM 2776 C CA . PRO A 1 353 ? -12.680 5.743 -36.596 1.00 95.12 353 PRO A CA 1
ATOM 2777 C C . PRO A 1 353 ? -11.870 4.555 -37.132 1.00 95.12 353 PRO A C 1
ATOM 2779 O O . PRO A 1 353 ? -12.383 3.456 -37.348 1.00 95.12 353 PRO A O 1
ATOM 2782 N N . VAL A 1 354 ? -10.575 4.774 -37.329 1.00 96.12 354 VAL A N 1
ATOM 2783 C CA . VAL A 1 354 ? -9.623 3.746 -37.741 1.00 96.12 354 VAL A CA 1
ATOM 2784 C C . VAL A 1 354 ? -9.236 2.917 -36.515 1.00 96.12 354 VAL A C 1
ATOM 2786 O O . VAL A 1 354 ? -8.615 3.457 -35.595 1.00 96.12 354 VAL A O 1
ATOM 2789 N N . PRO A 1 355 ? -9.560 1.613 -36.478 1.00 94.00 355 PRO A N 1
ATOM 2790 C CA . PRO A 1 355 ? -9.138 0.755 -35.385 1.00 94.00 355 PRO A CA 1
ATOM 2791 C C . PRO A 1 355 ? -7.633 0.501 -35.467 1.00 94.00 355 PRO A C 1
ATOM 2793 O O . PRO A 1 355 ? -7.090 0.169 -36.525 1.00 94.00 355 PRO A O 1
ATOM 2796 N N . LEU A 1 356 ? -6.970 0.633 -34.326 1.00 93.62 356 LEU A N 1
ATOM 2797 C CA . LEU A 1 356 ? -5.583 0.246 -34.120 1.00 93.62 356 LEU A CA 1
ATOM 2798 C C . LEU A 1 356 ? -5.532 -1.013 -33.242 1.00 93.62 356 LEU A C 1
ATOM 2800 O O . LEU A 1 356 ? -6.550 -1.614 -32.896 1.00 93.62 356 LEU A O 1
ATOM 2804 N N . TRP A 1 357 ? -4.325 -1.457 -32.905 1.00 89.69 357 TRP A N 1
ATOM 2805 C CA . TRP A 1 357 ? -4.141 -2.584 -31.995 1.00 89.69 357 TRP A CA 1
ATOM 2806 C C . TRP A 1 357 ? -4.370 -2.183 -30.531 1.00 89.69 357 TRP A C 1
ATOM 2808 O O . TRP A 1 357 ? -4.075 -1.060 -30.130 1.00 89.69 357 TRP A O 1
ATOM 2818 N N . GLY A 1 358 ? -4.853 -3.138 -29.732 1.00 79.75 358 GLY A N 1
ATOM 2819 C CA . GLY A 1 358 ? -5.005 -2.978 -28.288 1.00 79.75 358 GLY A CA 1
ATOM 2820 C C . GLY A 1 358 ? -6.248 -2.207 -27.852 1.00 79.75 358 GLY A C 1
ATOM 2821 O O . GLY A 1 358 ? -6.186 -1.539 -26.837 1.00 79.75 358 GLY A O 1
ATOM 2822 N N . GLY A 1 359 ? -7.345 -2.243 -28.614 1.00 84.12 359 GLY A N 1
ATOM 2823 C CA . GLY A 1 359 ? -8.601 -1.561 -28.252 1.00 84.12 359 GLY A CA 1
ATOM 2824 C C . GLY A 1 359 ? -8.656 -0.075 -28.626 1.00 84.12 359 GLY A C 1
ATOM 2825 O O . GLY A 1 359 ? -9.740 0.506 -28.665 1.00 84.12 359 GLY A O 1
ATOM 2826 N N . ILE A 1 360 ? -7.514 0.510 -29.001 1.00 89.69 360 ILE A N 1
ATOM 2827 C CA . ILE A 1 360 ? -7.402 1.904 -29.433 1.00 89.69 360 ILE A CA 1
ATOM 2828 C C . ILE A 1 360 ? -8.027 2.102 -30.815 1.00 89.69 360 ILE A C 1
ATOM 2830 O O . ILE A 1 360 ? -7.859 1.295 -31.731 1.00 89.69 360 ILE A O 1
ATOM 2834 N N . GLN A 1 361 ? -8.681 3.241 -30.993 1.00 93.00 361 GLN A N 1
ATOM 2835 C CA . GLN A 1 361 ? -9.158 3.741 -32.273 1.00 93.00 361 GLN A CA 1
ATOM 2836 C C . GLN A 1 361 ? -8.708 5.191 -32.458 1.00 93.00 361 GLN A C 1
ATOM 2838 O O . GLN A 1 361 ? -8.562 5.934 -31.489 1.00 93.00 361 GLN A O 1
ATOM 2843 N N . VAL A 1 362 ? -8.490 5.617 -33.698 1.00 94.81 362 VAL A N 1
ATOM 2844 C CA . VAL A 1 362 ? -8.125 7.005 -34.013 1.00 94.81 362 VAL A CA 1
ATOM 2845 C C . VAL A 1 362 ? -9.026 7.578 -35.088 1.00 94.81 362 VAL A C 1
ATOM 2847 O O . VAL A 1 362 ? -9.409 6.885 -36.026 1.00 94.81 362 VAL A O 1
ATOM 2850 N N . TYR A 1 363 ? -9.343 8.858 -34.979 1.00 95.81 363 TYR A N 1
ATOM 2851 C CA . TYR A 1 363 ? -10.034 9.593 -36.031 1.00 95.81 363 TYR A CA 1
ATOM 2852 C C . TYR A 1 363 ? -9.437 10.988 -36.185 1.00 95.81 363 TYR A C 1
ATOM 2854 O O . TYR A 1 363 ? -8.644 11.425 -35.351 1.00 95.81 363 TYR A O 1
ATOM 2862 N N . TRP A 1 364 ? -9.794 11.681 -37.261 1.00 96.94 364 TRP A N 1
ATOM 2863 C CA . TRP A 1 364 ? -9.321 13.033 -37.529 1.00 96.94 364 TRP A CA 1
ATOM 2864 C C . TRP A 1 364 ? -10.478 14.023 -37.576 1.00 96.94 364 TRP A C 1
ATOM 2866 O O . TRP A 1 364 ? -11.555 13.733 -38.097 1.00 96.94 364 TRP A O 1
ATOM 2876 N N . GLU A 1 365 ? -10.225 15.214 -37.051 1.00 92.56 365 GLU A N 1
ATOM 2877 C CA . GLU A 1 365 ? -11.087 16.381 -37.186 1.00 92.56 365 GLU A CA 1
ATOM 2878 C C . GLU A 1 365 ? -10.410 17.364 -38.141 1.00 92.56 365 GLU A C 1
ATOM 2880 O O . GLU A 1 365 ? -9.266 17.776 -37.915 1.00 92.56 365 GLU A O 1
ATOM 2885 N N . GLY A 1 366 ? -11.106 17.689 -39.233 1.00 89.62 366 GLY A N 1
ATOM 2886 C CA . GLY A 1 366 ? -10.615 18.612 -40.251 1.00 89.62 366 GLY A CA 1
ATOM 2887 C C . GLY A 1 366 ? -10.433 20.033 -39.716 1.00 89.62 366 GLY A C 1
ATOM 2888 O O . GLY A 1 366 ? -11.119 20.464 -38.785 1.00 89.62 366 GLY A O 1
ATOM 2889 N N . GLY A 1 367 ? -9.489 20.765 -40.300 1.00 86.25 367 GLY A N 1
ATOM 2890 C CA . GLY A 1 367 ? -9.101 22.112 -39.891 1.00 86.25 367 GLY A CA 1
ATOM 2891 C C . GLY A 1 367 ? -9.057 23.092 -41.066 1.00 86.25 367 GLY A C 1
ATOM 2892 O O . GLY A 1 367 ? -9.277 22.721 -42.214 1.00 86.25 367 GLY A O 1
ATOM 2893 N N . PRO A 1 368 ? -8.748 24.376 -40.830 1.00 78.75 368 PRO A N 1
ATOM 2894 C CA . PRO A 1 368 ? -8.649 25.348 -41.915 1.00 78.75 368 PRO A CA 1
ATOM 2895 C C . PRO A 1 368 ? -7.440 25.052 -42.820 1.00 78.75 368 PRO A C 1
ATOM 2897 O O . PRO A 1 368 ? -6.296 25.187 -42.389 1.00 78.75 368 PRO A O 1
ATOM 2900 N N . GLY A 1 369 ? -7.692 24.697 -44.083 1.00 84.50 369 GLY A N 1
ATOM 2901 C CA . GLY A 1 369 ? -6.665 24.358 -45.078 1.00 84.50 369 GLY A CA 1
ATOM 2902 C C . GLY A 1 369 ? -6.757 22.897 -45.521 1.00 84.50 369 GLY A C 1
ATOM 2903 O O . GLY A 1 369 ? -7.776 22.26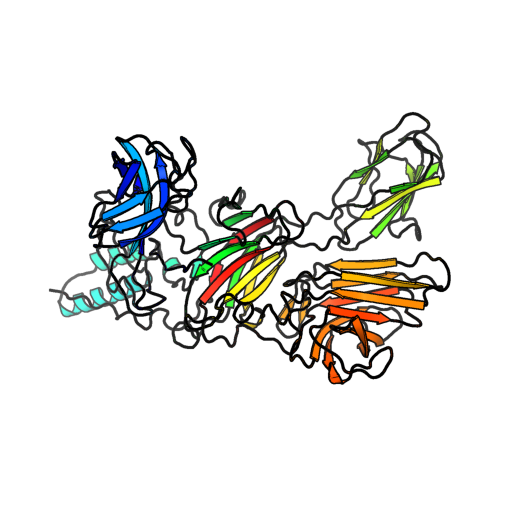4 -45.290 1.00 84.50 369 GLY A O 1
ATOM 2904 N N . THR A 1 370 ? -5.714 22.376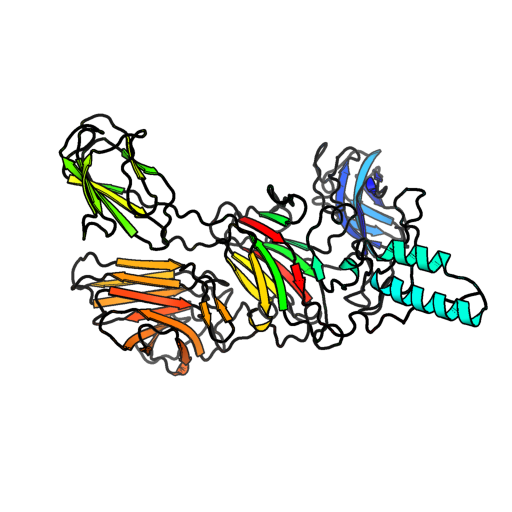 -46.172 1.00 90.56 370 THR A N 1
ATOM 2905 C CA . THR A 1 370 ? -5.637 20.943 -46.500 1.00 90.56 370 THR A CA 1
ATOM 2906 C C . THR A 1 370 ? -5.505 20.136 -45.213 1.00 90.56 370 THR A C 1
ATOM 2908 O O . THR A 1 370 ? -4.483 20.250 -44.531 1.00 90.56 370 THR A O 1
ATOM 2911 N N . ASP A 1 371 ? -6.493 19.295 -44.915 1.00 92.00 371 ASP A N 1
ATOM 2912 C CA . ASP A 1 371 ? -6.550 18.518 -43.675 1.00 92.00 371 ASP A CA 1
ATOM 2913 C C . ASP A 1 371 ? -5.311 17.648 -43.456 1.00 92.00 371 ASP A C 1
ATOM 2915 O O . ASP A 1 371 ? -4.652 17.740 -42.417 1.00 92.00 371 ASP A O 1
ATOM 2919 N N . LEU A 1 372 ? -4.968 16.812 -44.433 1.00 96.06 372 LEU A N 1
ATOM 2920 C CA . LEU A 1 372 ? -3.911 15.816 -44.302 1.00 96.06 372 LEU A CA 1
ATOM 2921 C C . LEU A 1 372 ? -2.925 15.950 -45.459 1.00 96.06 372 LEU A C 1
ATOM 2923 O O . LEU A 1 372 ? -3.310 15.920 -46.631 1.00 96.06 372 LEU A O 1
ATOM 2927 N N . VAL A 1 373 ? -1.636 16.073 -45.146 1.00 96.25 373 VAL A N 1
ATOM 2928 C CA . VAL A 1 373 ? -0.556 16.132 -46.137 1.00 96.25 373 VAL A CA 1
ATOM 2929 C C . VAL A 1 373 ? 0.295 14.869 -46.031 1.00 96.25 373 VAL A C 1
ATOM 2931 O O . VAL A 1 373 ? 0.626 14.412 -44.941 1.00 96.25 373 VAL A O 1
ATOM 2934 N N . ALA A 1 374 ? 0.654 14.271 -47.170 1.00 96.00 374 ALA A N 1
ATOM 2935 C CA . ALA A 1 374 ? 1.534 13.107 -47.204 1.00 96.00 374 ALA A CA 1
ATOM 2936 C C . ALA A 1 374 ? 2.846 13.388 -46.450 1.00 96.00 374 ALA A C 1
ATOM 2938 O O . ALA A 1 374 ? 3.529 14.376 -46.718 1.00 96.00 374 ALA A O 1
ATOM 2939 N N . GLY A 1 375 ? 3.200 12.498 -45.523 1.00 90.81 375 GLY A N 1
ATOM 2940 C CA . GLY A 1 375 ? 4.341 12.659 -44.623 1.00 90.81 375 GLY A CA 1
ATOM 2941 C C . GLY A 1 375 ? 3.980 13.184 -43.233 1.00 90.81 375 GLY A C 1
ATOM 2942 O O . GLY A 1 375 ? 4.776 12.963 -42.319 1.00 90.81 375 GLY A O 1
ATOM 2943 N N . ASP A 1 376 ? 2.796 13.779 -43.046 1.00 95.44 376 ASP A N 1
ATOM 2944 C CA . ASP A 1 376 ? 2.278 14.102 -41.715 1.00 95.44 376 ASP A CA 1
ATOM 2945 C C . ASP A 1 376 ? 2.218 12.826 -40.874 1.00 95.44 376 ASP A C 1
ATOM 2947 O O . ASP A 1 376 ? 1.776 11.776 -41.350 1.00 95.44 376 ASP A O 1
ATOM 2951 N N . TYR A 1 377 ? 2.653 12.898 -39.622 1.00 93.44 377 TYR A N 1
ATOM 2952 C CA . TYR A 1 377 ? 2.510 11.788 -38.699 1.00 93.44 377 TYR A CA 1
ATOM 2953 C C . TYR A 1 377 ? 2.188 12.242 -37.283 1.00 93.44 377 TYR A C 1
ATOM 2955 O O . TYR A 1 377 ? 2.528 13.341 -36.844 1.00 93.44 377 TYR A O 1
ATOM 2963 N N . TRP A 1 378 ? 1.538 11.341 -36.564 1.00 96.25 378 TRP A N 1
ATOM 2964 C CA . TRP A 1 378 ? 1.292 11.441 -35.142 1.00 96.25 378 TRP A CA 1
ATOM 2965 C C . TRP A 1 378 ? 2.033 10.327 -34.438 1.00 96.25 378 TRP A C 1
ATOM 2967 O O . TRP A 1 378 ? 2.070 9.195 -34.923 1.00 96.25 378 TRP A O 1
ATOM 2977 N N . GLN A 1 379 ? 2.588 10.652 -33.282 1.00 92.44 379 GLN A N 1
ATOM 2978 C CA . GLN A 1 379 ? 3.117 9.676 -32.348 1.00 92.44 379 GLN A CA 1
ATOM 2979 C C . GLN A 1 379 ? 2.413 9.832 -31.009 1.00 92.44 379 GLN A C 1
ATOM 2981 O O . GLN A 1 379 ? 2.162 10.951 -30.570 1.00 92.44 379 GLN A O 1
ATOM 2986 N N . PHE A 1 380 ? 2.094 8.719 -30.374 1.00 88.06 380 PHE A N 1
ATOM 2987 C CA . PHE A 1 380 ? 1.554 8.676 -29.022 1.00 88.06 380 PHE A CA 1
ATOM 2988 C C . PHE A 1 380 ? 1.951 7.353 -28.380 1.00 88.06 380 PHE A C 1
ATOM 2990 O O . PHE A 1 380 ? 2.426 6.436 -29.053 1.00 88.06 380 PHE A O 1
ATOM 2997 N N . TRP A 1 381 ? 1.758 7.254 -27.079 1.00 81.62 381 TRP A N 1
ATOM 2998 C CA . TRP A 1 381 ? 2.003 6.035 -26.330 1.00 81.62 381 TRP A CA 1
ATOM 2999 C C . TRP A 1 381 ? 0.669 5.431 -25.909 1.00 81.62 381 TRP A C 1
ATOM 3001 O O . TRP A 1 381 ? -0.191 6.145 -25.403 1.00 81.62 381 TRP A O 1
ATOM 3011 N N . GLY A 1 382 ? 0.473 4.146 -26.204 1.00 78.31 382 GLY A N 1
ATOM 3012 C CA . GLY A 1 382 ? -0.617 3.352 -25.641 1.00 78.31 382 GLY A CA 1
ATOM 3013 C C . GLY A 1 382 ? -0.101 2.580 -24.435 1.00 78.31 382 GLY A C 1
ATOM 3014 O O . GLY A 1 382 ? 1.001 2.016 -24.494 1.00 78.31 382 GLY A O 1
ATOM 3015 N N . GLY A 1 383 ? -0.883 2.614 -23.356 1.00 67.56 383 GLY A N 1
ATOM 3016 C CA . GLY A 1 383 ? -0.373 2.334 -22.020 1.00 67.56 383 GLY A CA 1
ATOM 3017 C C . GLY A 1 383 ? 0.491 3.500 -21.546 1.00 67.56 383 GLY A C 1
ATOM 3018 O O . GLY A 1 383 ? 0.854 4.370 -22.336 1.00 67.56 383 GLY A O 1
ATOM 3019 N N . ASP A 1 384 ? 0.846 3.515 -20.273 1.00 58.72 384 ASP A N 1
ATOM 3020 C CA . ASP A 1 384 ? 1.608 4.605 -19.673 1.00 58.72 384 ASP A CA 1
ATOM 3021 C C . ASP A 1 384 ? 2.863 4.049 -18.962 1.00 58.72 384 ASP A C 1
ATOM 3023 O O . ASP A 1 384 ? 2.837 2.931 -18.446 1.00 58.72 384 ASP A O 1
ATOM 3027 N N . PRO A 1 385 ? 3.984 4.796 -18.932 1.00 45.69 385 PRO A N 1
ATOM 3028 C CA . PRO A 1 385 ? 4.961 4.802 -17.849 1.00 45.69 385 PRO A CA 1
ATOM 3029 C C . PRO A 1 385 ? 4.483 5.616 -16.627 1.00 45.69 385 PRO A C 1
ATOM 3031 O O . PRO A 1 385 ? 5.299 5.900 -15.750 1.00 45.69 385 PRO A O 1
ATOM 3034 N N . GLU A 1 386 ? 3.203 6.002 -16.526 1.00 45.00 386 GLU A N 1
ATOM 3035 C CA . GLU A 1 386 ? 2.640 6.329 -15.215 1.00 45.00 386 GLU A CA 1
ATOM 3036 C C . GLU A 1 386 ? 2.730 5.091 -14.323 1.00 45.00 386 GLU A C 1
ATOM 3038 O O . GLU A 1 386 ? 2.137 4.045 -14.571 1.00 45.00 386 GLU A O 1
ATOM 3043 N N . GLU A 1 387 ? 3.530 5.221 -13.274 1.00 47.97 387 GLU A N 1
ATOM 3044 C CA . GLU A 1 387 ? 3.495 4.346 -12.115 1.00 47.97 387 GLU A CA 1
ATOM 3045 C C . GLU A 1 387 ? 2.047 4.325 -11.558 1.00 47.97 387 GLU A C 1
ATOM 3047 O O . GLU A 1 387 ? 1.635 5.213 -10.812 1.00 47.97 387 GLU A O 1
ATOM 3052 N N . HIS A 1 388 ? 1.264 3.319 -11.929 1.00 54.19 388 HIS A N 1
ATOM 3053 C CA . HIS A 1 388 ? 0.003 2.926 -11.300 1.00 54.19 388 HIS A CA 1
ATOM 3054 C C . HIS A 1 388 ? 0.073 1.412 -11.067 1.00 54.19 388 HIS A C 1
ATOM 3056 O O . HIS A 1 388 ? 0.661 0.698 -11.878 1.00 54.19 388 HIS A O 1
ATOM 3062 N N . PRO A 1 389 ? -0.374 0.939 -9.891 1.00 63.53 389 PRO A N 1
ATOM 3063 C CA . PRO A 1 389 ? -1.748 1.117 -9.427 1.00 63.53 389 PRO A CA 1
ATOM 3064 C C . PRO A 1 389 ? -1.848 1.943 -8.140 1.00 63.53 389 PRO A C 1
ATOM 3066 O O . PRO A 1 389 ? -0.852 2.112 -7.421 1.00 63.53 389 PRO A O 1
ATOM 3069 N N . ARG A 1 390 ? -3.053 2.451 -7.835 1.00 73.88 390 ARG A N 1
ATOM 3070 C CA . ARG A 1 390 ? -3.363 2.929 -6.479 1.00 73.88 390 ARG A CA 1
ATOM 3071 C C . ARG A 1 390 ? -3.164 1.756 -5.525 1.00 73.88 390 ARG A C 1
ATOM 3073 O O . ARG A 1 390 ? -3.328 0.592 -5.889 1.00 73.88 390 ARG A O 1
ATOM 3080 N N . ARG A 1 391 ? -2.791 2.051 -4.287 1.00 82.81 391 ARG A N 1
ATOM 3081 C CA . ARG A 1 391 ? -2.508 1.016 -3.291 1.00 82.81 391 ARG A CA 1
ATOM 3082 C C . ARG A 1 391 ? -3.205 1.322 -1.997 1.00 82.81 391 ARG A C 1
ATOM 3084 O O . ARG A 1 391 ? -3.118 2.446 -1.493 1.00 82.81 391 ARG A O 1
ATOM 3091 N N . LEU A 1 392 ? -3.858 0.297 -1.475 1.00 88.94 392 LEU A N 1
ATOM 3092 C CA . LEU A 1 392 ? -4.309 0.265 -0.105 1.00 88.94 392 LEU A CA 1
ATOM 3093 C C . LEU A 1 392 ? -3.190 -0.357 0.724 1.00 88.94 392 LEU A C 1
ATOM 3095 O O . LEU A 1 392 ? -2.845 -1.525 0.533 1.00 88.94 392 LEU A O 1
ATOM 3099 N N . LEU A 1 393 ? -2.598 0.430 1.619 1.00 90.56 393 LEU A N 1
ATOM 3100 C CA . LEU A 1 393 ? -1.624 -0.081 2.573 1.00 90.56 393 LEU A CA 1
ATOM 3101 C C . LEU A 1 393 ? -2.376 -0.657 3.768 1.00 90.56 393 LEU A C 1
ATOM 3103 O O . LEU A 1 393 ? -2.978 0.081 4.542 1.00 90.56 393 LEU A O 1
ATOM 3107 N N . VAL A 1 394 ? -2.310 -1.965 3.944 1.00 92.69 394 VAL A N 1
ATOM 3108 C CA . VAL A 1 394 ? -2.728 -2.614 5.179 1.00 92.69 394 VAL A CA 1
ATOM 3109 C C . VAL A 1 394 ? -1.561 -2.553 6.158 1.00 92.69 394 VAL A C 1
ATOM 3111 O O . VAL A 1 394 ? -0.478 -3.048 5.860 1.00 92.69 394 VAL A O 1
ATOM 3114 N N . SER A 1 395 ? -1.759 -1.922 7.309 1.00 91.31 395 SER A N 1
ATOM 3115 C CA . SER A 1 395 ? -0.716 -1.677 8.305 1.00 91.31 395 SER A CA 1
ATOM 3116 C C . SER A 1 395 ? -1.042 -2.387 9.615 1.00 91.31 395 SER A C 1
ATOM 3118 O O . SER A 1 395 ? -2.162 -2.295 10.105 1.00 91.31 395 SER A O 1
ATOM 3120 N N . LEU A 1 396 ? -0.062 -3.069 10.199 1.00 92.25 396 LEU A N 1
ATOM 3121 C CA . LEU A 1 396 ? -0.110 -3.647 11.538 1.00 92.25 396 LEU A CA 1
ATOM 3122 C C . LEU A 1 396 ? 0.870 -2.899 12.440 1.00 92.25 396 LEU A C 1
ATOM 3124 O O . LEU A 1 396 ? 1.930 -2.464 11.985 1.00 92.25 396 LEU A O 1
ATOM 3128 N N . ASN A 1 397 ? 0.528 -2.759 13.718 1.00 89.06 397 ASN A N 1
ATOM 3129 C CA . ASN A 1 397 ? 1.395 -2.110 14.698 1.00 89.06 397 ASN A CA 1
ATOM 3130 C C . ASN A 1 397 ? 1.650 -3.011 15.909 1.00 89.06 397 ASN A C 1
ATOM 3132 O O . ASN A 1 397 ? 0.691 -3.528 16.476 1.00 89.06 397 ASN A O 1
ATOM 3136 N N . ASP A 1 398 ? 2.906 -3.180 16.328 1.00 91.44 398 ASP A N 1
ATOM 3137 C CA . ASP A 1 398 ? 3.284 -4.035 17.472 1.00 91.44 398 ASP A CA 1
ATOM 3138 C C . ASP A 1 398 ? 3.671 -3.255 18.740 1.00 91.44 398 ASP A C 1
ATOM 3140 O O . ASP A 1 398 ? 4.050 -3.850 19.754 1.00 91.44 398 ASP A O 1
ATOM 3144 N N . SER A 1 399 ? 3.561 -1.925 18.711 1.00 84.44 399 SER A N 1
ATOM 3145 C CA . SER A 1 399 ? 4.095 -1.081 19.775 1.00 84.44 399 SER A CA 1
ATOM 3146 C C . SER A 1 399 ? 3.435 -1.315 21.131 1.00 84.44 399 SER A C 1
ATOM 3148 O O . SER A 1 399 ? 2.299 -1.771 21.292 1.00 84.44 399 SER A O 1
ATOM 3150 N N . THR A 1 400 ? 4.147 -0.893 22.159 1.00 77.75 400 THR A N 1
ATOM 3151 C CA . THR A 1 400 ? 3.715 -0.833 23.542 1.00 77.75 400 THR A CA 1
ATOM 3152 C C . THR A 1 400 ? 3.439 0.611 23.965 1.00 77.75 400 THR A C 1
ATOM 3154 O O . THR A 1 400 ? 3.798 1.586 23.304 1.00 77.75 400 THR A O 1
ATOM 3157 N N . ALA A 1 401 ? 2.784 0.784 25.113 1.00 66.94 401 ALA A N 1
ATOM 3158 C CA . ALA A 1 401 ? 2.593 2.111 25.697 1.00 66.94 401 ALA A CA 1
ATOM 3159 C C . ALA A 1 401 ? 3.901 2.752 26.210 1.00 66.94 401 ALA A C 1
ATOM 3161 O O . ALA A 1 401 ? 3.897 3.942 26.520 1.00 66.94 401 ALA A O 1
ATOM 3162 N N . ALA A 1 402 ? 4.980 1.973 26.342 1.00 74.81 402 ALA A N 1
ATOM 3163 C CA . ALA A 1 402 ? 6.269 2.431 26.853 1.00 74.81 402 ALA A CA 1
ATOM 3164 C C . ALA A 1 402 ? 7.237 2.876 25.745 1.00 74.81 402 ALA A C 1
ATOM 3166 O O . ALA A 1 402 ? 8.243 3.513 26.059 1.00 74.81 402 ALA A O 1
ATOM 3167 N N . ASP A 1 403 ? 6.945 2.557 24.482 1.00 75.75 403 ASP A N 1
ATOM 3168 C CA . ASP A 1 403 ? 7.824 2.907 23.369 1.00 75.75 403 ASP A CA 1
ATOM 3169 C C . ASP A 1 403 ? 7.855 4.417 23.137 1.00 75.75 403 ASP A C 1
ATOM 3171 O O . ASP A 1 403 ? 6.856 5.122 23.300 1.00 75.75 403 ASP A O 1
ATOM 3175 N N . ALA A 1 404 ? 9.040 4.921 22.788 1.00 76.06 404 ALA A N 1
ATOM 3176 C CA . ALA A 1 404 ? 9.280 6.353 22.633 1.00 76.06 404 ALA A CA 1
ATOM 3177 C C . ALA A 1 404 ? 8.504 6.946 21.447 1.00 76.06 404 ALA A C 1
ATOM 3179 O O . ALA A 1 404 ? 8.021 8.076 21.538 1.00 76.06 404 ALA A O 1
ATOM 3180 N N . ASP A 1 405 ? 8.355 6.167 20.373 1.00 77.12 405 ASP A N 1
ATOM 3181 C CA . ASP A 1 405 ? 7.525 6.493 19.217 1.00 77.12 405 ASP A CA 1
ATOM 3182 C C . ASP A 1 405 ? 6.672 5.279 18.808 1.00 77.12 405 ASP A C 1
ATOM 3184 O O . ASP A 1 405 ? 7.035 4.537 17.897 1.00 77.12 405 ASP A O 1
ATOM 3188 N N . PRO A 1 406 ? 5.522 5.049 19.470 1.00 73.00 406 PRO A N 1
ATOM 3189 C CA . PRO A 1 406 ? 4.684 3.874 19.215 1.00 73.00 406 PRO A CA 1
ATOM 3190 C C . PRO A 1 406 ? 4.103 3.807 17.796 1.00 73.00 406 PRO A C 1
ATOM 3192 O O . PRO A 1 406 ? 3.574 2.783 17.375 1.00 73.00 406 PRO A O 1
ATOM 3195 N N . TRP A 1 407 ? 4.175 4.915 17.065 1.00 75.00 407 TRP A N 1
ATOM 3196 C CA . TRP A 1 407 ? 3.646 5.063 15.714 1.00 75.00 407 TRP A CA 1
ATOM 3197 C C . TRP A 1 407 ? 4.748 5.279 14.681 1.00 75.00 407 TRP A C 1
ATOM 3199 O O . TRP A 1 407 ? 4.465 5.553 13.514 1.00 75.00 407 TRP A O 1
ATOM 3209 N N . GLY A 1 408 ? 5.999 5.186 15.126 1.00 75.56 408 GLY A N 1
ATOM 3210 C CA . GLY A 1 408 ? 7.161 5.279 14.276 1.00 75.56 408 GLY A CA 1
ATOM 3211 C C . GLY A 1 408 ? 7.243 4.091 13.323 1.00 75.56 408 GLY A C 1
ATOM 3212 O O . GLY A 1 408 ? 6.547 3.077 13.490 1.00 75.56 408 GLY A O 1
ATOM 3213 N N . PRO A 1 409 ? 8.125 4.181 12.318 1.00 76.62 409 PRO A N 1
ATOM 3214 C CA . PRO A 1 409 ? 8.328 3.085 11.387 1.00 76.62 409 PRO A CA 1
ATOM 3215 C C . PRO A 1 409 ? 8.760 1.806 12.110 1.00 76.62 409 PRO A C 1
ATOM 3217 O O . PRO A 1 409 ? 8.298 0.759 11.690 1.00 76.62 409 PRO A O 1
ATOM 3220 N N . GLN A 1 410 ? 9.501 1.935 13.227 1.00 80.19 410 GLN A N 1
ATOM 3221 C CA . GLN A 1 410 ? 9.977 0.896 14.173 1.00 80.19 410 GLN A CA 1
ATOM 3222 C C . GLN A 1 410 ? 8.926 -0.096 14.680 1.00 80.19 410 GLN A C 1
ATOM 3224 O O . GLN A 1 410 ? 9.271 -1.163 15.181 1.00 80.19 410 GLN A O 1
ATOM 3229 N N . HIS A 1 411 ? 7.657 0.284 14.592 1.00 86.44 411 HIS A N 1
ATOM 3230 C CA . HIS A 1 411 ? 6.545 -0.526 15.058 1.00 86.44 411 HIS A CA 1
ATOM 3231 C C . HIS A 1 411 ? 5.474 -0.711 13.993 1.00 86.44 411 HIS A C 1
ATOM 3233 O O . HIS A 1 411 ? 4.420 -1.254 14.297 1.00 86.44 411 HIS A O 1
ATOM 3239 N N . THR A 1 412 ? 5.694 -0.224 12.769 1.00 88.12 412 THR A N 1
ATOM 3240 C CA . THR A 1 412 ? 4.672 -0.174 11.720 1.00 88.12 412 THR A CA 1
ATOM 3241 C C . THR A 1 412 ? 5.062 -1.083 10.567 1.00 88.12 412 THR A C 1
ATOM 3243 O O . THR A 1 412 ? 6.039 -0.834 9.856 1.00 88.12 412 THR A O 1
ATOM 3246 N N . TYR A 1 413 ? 4.247 -2.111 10.356 1.00 92.19 413 TYR A N 1
ATOM 3247 C CA . TYR A 1 413 ? 4.464 -3.148 9.361 1.00 92.19 413 TYR A CA 1
ATOM 3248 C C . TYR A 1 413 ? 3.385 -3.060 8.296 1.00 92.19 413 TYR A C 1
ATOM 3250 O O . TYR A 1 413 ? 2.210 -2.985 8.626 1.00 92.19 413 TYR A O 1
ATOM 3258 N N . ILE A 1 414 ? 3.759 -3.072 7.023 1.00 90.94 414 ILE A N 1
ATOM 3259 C CA . ILE A 1 414 ? 2.849 -2.811 5.914 1.00 90.94 414 ILE A CA 1
ATOM 3260 C C . ILE A 1 414 ? 2.811 -3.963 4.910 1.00 90.94 414 ILE A C 1
ATOM 3262 O O . ILE A 1 414 ? 3.821 -4.596 4.589 1.00 90.94 414 ILE A O 1
ATOM 3266 N N . HIS A 1 415 ? 1.622 -4.188 4.375 1.00 92.44 415 HIS A N 1
ATOM 3267 C CA . HIS A 1 415 ? 1.349 -4.948 3.168 1.00 92.44 415 HIS A CA 1
ATOM 3268 C C . HIS A 1 415 ? 0.548 -4.051 2.225 1.00 92.44 415 HIS A C 1
ATOM 3270 O O . HIS A 1 415 ? -0.220 -3.212 2.684 1.00 92.44 415 HIS A O 1
ATOM 3276 N N . ALA A 1 416 ? 0.728 -4.179 0.917 1.00 89.75 416 ALA A N 1
ATOM 3277 C CA . ALA A 1 416 ? 0.066 -3.305 -0.042 1.00 89.75 416 ALA A CA 1
ATOM 3278 C C . ALA A 1 416 ? -0.734 -4.124 -1.047 1.00 89.75 416 ALA A C 1
ATOM 3280 O O . ALA A 1 416 ? -0.228 -5.101 -1.593 1.00 89.75 416 ALA A O 1
ATOM 3281 N N . LEU A 1 417 ? -1.976 -3.709 -1.282 1.00 89.69 417 LEU A N 1
ATOM 3282 C CA . LEU A 1 417 ? -2.883 -4.338 -2.235 1.00 89.69 417 LEU A CA 1
ATOM 3283 C C . LEU A 1 417 ? -3.143 -3.370 -3.401 1.00 89.69 417 LEU A C 1
ATOM 3285 O O . LEU A 1 417 ? -3.449 -2.203 -3.136 1.00 89.69 417 LEU A O 1
ATOM 3289 N N . PRO A 1 418 ? -2.987 -3.808 -4.667 1.00 84.56 418 PRO A N 1
ATOM 3290 C CA . PRO A 1 418 ? -3.147 -2.958 -5.849 1.00 84.56 418 PRO A CA 1
ATOM 3291 C C . PRO A 1 418 ? -4.615 -2.803 -6.265 1.00 84.56 418 PRO A C 1
ATOM 3293 O O . PRO A 1 418 ? -5.453 -3.654 -5.972 1.00 84.56 418 PRO A O 1
ATOM 3296 N N . ASP A 1 419 ? -4.932 -1.719 -6.969 1.00 79.06 419 ASP A N 1
ATOM 3297 C CA . ASP A 1 419 ? -6.311 -1.303 -7.275 1.00 79.06 419 ASP A CA 1
ATOM 3298 C C . ASP A 1 419 ? -6.872 -1.836 -8.594 1.00 79.06 419 ASP A C 1
ATOM 3300 O O . ASP A 1 419 ? -8.010 -1.544 -8.967 1.00 79.06 419 ASP A O 1
ATOM 3304 N N . ARG A 1 420 ? -6.101 -2.694 -9.267 1.00 77.56 420 ARG A N 1
ATOM 3305 C CA . ARG A 1 420 ? -6.471 -3.324 -10.540 1.00 77.56 420 ARG A CA 1
ATOM 3306 C C . ARG A 1 420 ? -7.647 -4.304 -10.455 1.00 77.56 420 ARG A C 1
ATOM 3308 O O . ARG A 1 420 ? -8.145 -4.744 -11.487 1.00 77.56 420 ARG A O 1
ATOM 3315 N N . PHE A 1 421 ? -8.080 -4.686 -9.255 1.00 81.88 421 PHE A N 1
ATOM 3316 C CA . PHE A 1 421 ? -9.167 -5.647 -9.058 1.00 81.88 421 PHE A CA 1
ATOM 3317 C C . PHE A 1 421 ? -10.528 -4.950 -9.133 1.00 81.88 421 PHE A C 1
ATOM 3319 O O . PHE A 1 421 ? -11.043 -4.481 -8.123 1.00 81.88 421 PHE A O 1
ATOM 3326 N N . SER A 1 422 ? -11.116 -4.890 -10.330 1.00 77.19 422 SER A N 1
ATOM 3327 C CA . SER A 1 422 ? -12.456 -4.319 -10.551 1.00 77.19 422 SER A CA 1
ATOM 3328 C C . SER A 1 422 ? -13.592 -5.177 -9.980 1.00 77.19 422 SER A C 1
ATOM 3330 O O . SER A 1 422 ? -14.716 -4.705 -9.835 1.00 77.19 422 SER A O 1
ATOM 3332 N N . GLU A 1 423 ? -13.311 -6.442 -9.665 1.00 82.94 423 GLU A N 1
ATOM 3333 C CA . GLU A 1 423 ? -14.217 -7.352 -8.965 1.00 82.94 423 GLU A CA 1
ATOM 3334 C C . GLU A 1 423 ? -13.735 -7.585 -7.530 1.00 82.94 423 GLU A C 1
ATOM 3336 O O . GLU A 1 423 ? -12.533 -7.569 -7.245 1.00 82.94 423 GLU A O 1
ATOM 3341 N N . THR A 1 424 ? -14.682 -7.849 -6.631 1.00 85.00 424 THR A N 1
ATOM 3342 C CA . THR A 1 424 ? -14.426 -8.141 -5.218 1.00 85.00 424 THR A CA 1
ATOM 3343 C C . THR A 1 424 ? -13.568 -9.392 -5.078 1.00 85.00 424 THR A C 1
ATOM 3345 O O . THR A 1 424 ? -14.015 -10.516 -5.307 1.00 85.00 424 THR A O 1
ATOM 3348 N N . THR A 1 425 ? -12.308 -9.186 -4.705 1.00 89.06 425 THR A N 1
ATOM 3349 C CA . THR A 1 425 ? -11.267 -10.215 -4.675 1.00 89.06 425 THR A CA 1
ATOM 3350 C C . THR A 1 425 ? -10.901 -10.539 -3.234 1.00 89.06 425 THR A C 1
ATOM 3352 O O . THR A 1 425 ? -10.684 -9.634 -2.434 1.00 89.06 425 THR A O 1
ATOM 3355 N N . ALA A 1 426 ? -10.836 -11.826 -2.890 1.00 90.31 426 ALA A N 1
ATOM 3356 C CA . ALA A 1 426 ? -10.449 -12.276 -1.556 1.00 90.31 426 ALA A CA 1
ATOM 3357 C C . ALA A 1 426 ? -8.923 -12.336 -1.398 1.00 90.31 426 ALA A C 1
ATOM 3359 O O . ALA A 1 426 ? -8.215 -12.821 -2.281 1.00 90.31 426 ALA A O 1
ATOM 3360 N N . PHE A 1 427 ? -8.440 -11.900 -0.239 1.00 91.31 427 PHE A N 1
ATOM 3361 C CA . PHE A 1 427 ? -7.041 -11.904 0.164 1.00 91.31 427 PHE A CA 1
ATOM 3362 C C . PHE A 1 427 ? -6.888 -12.603 1.508 1.00 91.31 427 PHE A C 1
ATOM 3364 O O . PHE A 1 427 ? -7.642 -12.348 2.445 1.00 91.31 427 PHE A O 1
ATOM 3371 N N . GLU A 1 428 ? -5.861 -13.443 1.602 1.00 90.62 428 GLU A N 1
ATOM 3372 C CA . GLU A 1 428 ? -5.404 -14.044 2.850 1.00 90.62 428 GLU A CA 1
ATOM 3373 C C . GLU A 1 428 ? -3.927 -13.693 3.046 1.00 90.62 428 GLU A C 1
ATOM 3375 O O . GLU A 1 428 ? -3.043 -14.181 2.340 1.00 90.62 428 GLU A O 1
ATOM 3380 N N . LEU A 1 429 ? -3.674 -12.785 3.984 1.00 91.69 429 LEU A N 1
ATOM 3381 C CA . LEU A 1 429 ? -2.383 -12.167 4.239 1.00 91.69 429 LEU A CA 1
ATOM 3382 C C . LEU A 1 429 ? -1.804 -12.713 5.542 1.00 91.69 429 LEU A C 1
ATOM 3384 O O . LEU A 1 429 ? -2.218 -12.319 6.631 1.00 91.69 429 LEU A O 1
ATOM 3388 N N . SER A 1 430 ? -0.822 -13.604 5.437 1.00 91.50 430 SER A N 1
ATOM 3389 C CA . SER A 1 430 ? -0.032 -14.029 6.599 1.00 91.50 430 SER A CA 1
ATOM 3390 C C . SER A 1 430 ? 0.759 -12.851 7.182 1.00 91.50 430 SER A C 1
ATOM 3392 O O . SER A 1 430 ? 1.237 -11.990 6.440 1.00 91.50 430 SER A O 1
ATOM 3394 N N . PHE A 1 431 ? 0.956 -12.835 8.501 1.00 91.94 431 PHE A N 1
ATOM 3395 C CA . PHE A 1 431 ? 1.802 -11.872 9.212 1.00 91.94 431 PHE A CA 1
ATOM 3396 C C . PHE A 1 431 ? 3.265 -11.879 8.740 1.00 91.94 431 PHE A C 1
ATOM 3398 O O . PHE A 1 431 ? 3.947 -10.859 8.853 1.00 91.94 431 PHE A O 1
ATOM 3405 N N . ASP A 1 432 ? 3.729 -12.960 8.107 1.00 90.19 432 ASP A N 1
ATOM 3406 C CA . ASP A 1 432 ? 5.033 -13.007 7.432 1.00 90.19 432 ASP A CA 1
ATOM 3407 C C . ASP A 1 432 ? 5.124 -12.049 6.233 1.00 90.19 432 ASP A C 1
ATOM 3409 O O . ASP A 1 432 ? 6.210 -11.637 5.832 1.00 90.19 432 ASP A O 1
ATOM 3413 N N . GLN A 1 433 ? 3.988 -11.646 5.664 1.00 89.06 433 GLN A N 1
ATOM 3414 C CA . GLN A 1 433 ? 3.936 -10.762 4.500 1.00 89.06 433 GLN A CA 1
ATOM 3415 C C . GLN A 1 433 ? 3.869 -9.271 4.869 1.00 89.06 433 GLN A C 1
ATOM 3417 O O . GLN A 1 433 ? 3.868 -8.426 3.966 1.00 89.06 433 GLN A O 1
ATOM 3422 N N . PHE A 1 434 ? 3.798 -8.930 6.160 1.00 91.31 434 PHE A N 1
ATOM 3423 C CA . PHE A 1 434 ? 3.769 -7.550 6.652 1.00 91.31 434 PHE A CA 1
ATOM 3424 C C . PHE A 1 434 ? 5.164 -7.116 7.053 1.00 91.31 434 PHE A C 1
ATOM 3426 O O . PHE A 1 434 ? 5.772 -7.714 7.938 1.00 91.31 434 PHE A O 1
ATOM 3433 N N . TRP A 1 435 ? 5.676 -6.086 6.390 1.00 87.25 435 TRP A N 1
ATOM 3434 C CA . TRP A 1 435 ? 7.076 -5.708 6.512 1.00 87.25 435 TRP A CA 1
ATOM 3435 C C . TRP A 1 435 ? 7.236 -4.372 7.173 1.00 87.25 435 TRP A C 1
ATOM 3437 O O . TRP A 1 435 ? 6.483 -3.436 6.916 1.00 87.25 435 TRP A O 1
ATOM 3447 N N . HIS A 1 436 ? 8.295 -4.273 7.947 1.00 86.69 436 HIS A N 1
ATOM 3448 C CA . HIS A 1 436 ? 8.719 -3.018 8.505 1.00 86.69 436 HIS A CA 1
ATOM 3449 C C . HIS A 1 436 ? 8.907 -1.936 7.428 1.00 86.69 436 HIS A C 1
ATOM 3451 O O . HIS A 1 436 ? 9.405 -2.206 6.338 1.00 86.69 436 HIS A O 1
ATOM 3457 N N . ARG A 1 437 ? 8.480 -0.698 7.691 1.00 76.94 437 ARG A N 1
ATOM 3458 C CA . ARG A 1 437 ? 8.521 0.344 6.651 1.00 76.94 437 ARG A CA 1
ATOM 3459 C C . ARG A 1 437 ? 9.913 0.948 6.434 1.00 76.94 437 ARG A C 1
ATOM 3461 O O . ARG A 1 437 ? 10.216 1.341 5.312 1.00 76.94 437 ARG A O 1
ATOM 3468 N N . ASP A 1 438 ? 10.748 1.053 7.470 1.00 78.75 438 ASP A N 1
ATOM 3469 C CA . ASP A 1 438 ? 12.033 1.779 7.372 1.00 78.75 438 ASP A CA 1
ATOM 3470 C C . ASP A 1 438 ? 13.185 1.011 6.709 1.00 78.75 438 ASP A C 1
ATOM 3472 O O . ASP A 1 438 ? 14.198 1.626 6.370 1.00 78.75 438 ASP A O 1
ATOM 3476 N N . ASN A 1 439 ? 13.052 -0.296 6.482 1.00 81.31 439 ASN A N 1
ATOM 3477 C CA . ASN A 1 439 ? 14.064 -1.089 5.782 1.00 81.31 439 ASN A CA 1
ATOM 3478 C C . ASN A 1 439 ? 13.769 -1.203 4.278 1.00 81.31 439 ASN A C 1
ATOM 3480 O O . ASN A 1 439 ? 14.613 -1.687 3.520 1.00 81.31 439 ASN A O 1
ATOM 3484 N N . LEU A 1 440 ? 12.592 -0.756 3.839 1.00 84.56 440 LEU A N 1
ATOM 3485 C CA . LEU A 1 440 ? 12.115 -0.928 2.481 1.00 84.56 440 LEU A CA 1
ATOM 3486 C C . LEU A 1 440 ? 12.525 0.245 1.585 1.00 84.56 440 LEU A C 1
ATOM 3488 O O . LEU A 1 440 ? 12.078 1.375 1.776 1.00 84.56 440 LEU A O 1
ATOM 3492 N N . ILE A 1 441 ? 13.334 -0.041 0.562 1.00 87.56 441 ILE A N 1
ATOM 3493 C CA . ILE A 1 441 ? 13.746 0.957 -0.434 1.00 87.56 441 ILE A CA 1
ATOM 3494 C C . ILE A 1 441 ? 12.698 1.031 -1.546 1.00 87.56 441 ILE A C 1
ATOM 3496 O O . ILE A 1 441 ? 12.178 2.101 -1.853 1.00 87.56 441 ILE A O 1
ATOM 3500 N N . HIS A 1 442 ? 12.389 -0.111 -2.161 1.00 85.94 442 HIS A N 1
ATOM 3501 C CA . HIS A 1 442 ? 11.381 -0.233 -3.202 1.00 85.94 442 HIS A CA 1
ATOM 3502 C C . HIS A 1 442 ? 10.959 -1.681 -3.380 1.00 85.94 442 HIS A C 1
ATOM 3504 O O . HIS A 1 442 ? 11.774 -2.535 -3.682 1.00 85.94 442 HIS A O 1
ATOM 3510 N N . ASP A 1 443 ? 9.669 -1.946 -3.330 1.00 77.06 443 ASP A N 1
ATOM 3511 C CA . ASP A 1 443 ? 9.164 -3.312 -3.459 1.00 77.06 443 ASP A CA 1
ATOM 3512 C C . ASP A 1 443 ? 8.080 -3.438 -4.528 1.00 77.06 443 ASP A C 1
ATOM 3514 O O . ASP A 1 443 ? 7.398 -4.445 -4.664 1.00 77.06 443 ASP A O 1
ATOM 3518 N N . GLY A 1 444 ? 7.921 -2.405 -5.350 1.00 72.62 444 GLY A N 1
ATOM 3519 C CA . GLY A 1 444 ? 6.837 -2.379 -6.314 1.00 72.62 444 GLY A CA 1
ATOM 3520 C C . GLY A 1 444 ? 5.515 -2.063 -5.637 1.00 72.62 444 GLY A C 1
ATOM 3521 O O . GLY A 1 444 ? 4.918 -1.093 -6.053 1.00 72.62 444 GLY A O 1
ATOM 3522 N N . ASP A 1 445 ? 5.144 -2.713 -4.524 1.00 77.00 445 ASP A N 1
ATOM 3523 C CA . ASP A 1 445 ? 3.829 -2.595 -3.871 1.00 77.00 445 ASP A CA 1
ATOM 3524 C C . ASP A 1 445 ? 3.803 -1.625 -2.674 1.00 77.00 445 ASP A C 1
ATOM 3526 O O . ASP A 1 445 ? 2.960 -0.741 -2.578 1.00 77.00 445 ASP A O 1
ATOM 3530 N N . ARG A 1 446 ? 4.739 -1.722 -1.735 1.00 79.19 446 ARG A N 1
ATOM 3531 C CA . ARG A 1 446 ? 4.620 -1.018 -0.438 1.00 79.19 446 ARG A CA 1
ATOM 3532 C C . ARG A 1 446 ? 5.199 0.403 -0.423 1.00 79.19 446 ARG A C 1
ATOM 3534 O O . ARG A 1 446 ? 4.734 1.255 0.330 1.00 79.19 446 ARG A O 1
ATOM 3541 N N . VAL A 1 447 ? 6.206 0.671 -1.259 1.00 75.44 447 VAL A N 1
ATOM 3542 C CA . VAL A 1 447 ? 6.873 1.980 -1.379 1.00 75.44 447 VAL A CA 1
ATOM 3543 C C . VAL A 1 447 ? 7.040 2.342 -2.849 1.00 75.44 447 VAL A C 1
ATOM 3545 O O . VAL A 1 447 ? 7.662 1.609 -3.625 1.00 75.44 447 VAL A O 1
ATOM 3548 N N . ARG A 1 448 ? 6.510 3.508 -3.219 1.00 68.50 448 ARG A N 1
ATOM 3549 C CA . ARG A 1 448 ? 6.740 4.124 -4.523 1.00 68.50 448 ARG A CA 1
ATOM 3550 C C . ARG A 1 448 ? 7.968 5.018 -4.409 1.00 68.50 448 ARG A C 1
ATOM 3552 O O . ARG A 1 448 ? 7.948 6.039 -3.727 1.00 68.50 448 ARG A O 1
ATOM 3559 N N . ALA A 1 449 ? 9.055 4.553 -5.001 1.00 74.44 449 ALA A N 1
ATOM 3560 C CA . ALA A 1 449 ? 10.333 5.238 -4.986 1.00 74.44 449 ALA A CA 1
ATOM 3561 C C . ALA A 1 449 ? 10.519 5.972 -6.312 1.00 74.44 449 ALA A C 1
ATOM 3563 O O . ALA A 1 449 ? 10.001 5.529 -7.332 1.00 74.44 449 ALA A O 1
ATOM 3564 N N . MET A 1 450 ? 11.251 7.084 -6.304 1.00 81.94 450 MET A N 1
ATOM 3565 C CA . MET A 1 450 ? 11.527 7.821 -7.535 1.00 81.94 450 MET A CA 1
ATOM 3566 C C . MET A 1 450 ? 12.441 6.988 -8.431 1.00 81.94 450 MET A C 1
ATOM 3568 O O . MET A 1 450 ? 13.577 6.711 -8.045 1.00 81.94 450 MET A O 1
ATOM 3572 N N . TRP A 1 451 ? 11.971 6.639 -9.625 1.00 85.38 451 TRP A N 1
ATOM 3573 C CA . TRP A 1 451 ? 12.784 5.966 -10.631 1.00 85.38 451 TRP A CA 1
ATOM 3574 C C . TRP A 1 451 ? 13.314 6.932 -11.686 1.00 85.38 451 TRP A C 1
ATOM 3576 O O . TRP A 1 451 ? 12.669 7.913 -12.059 1.00 85.38 451 TRP A O 1
ATOM 3586 N N . GLY A 1 452 ? 14.486 6.615 -12.219 1.00 86.38 452 GLY A N 1
ATOM 3587 C CA . GLY A 1 452 ? 15.000 7.244 -13.425 1.00 86.38 452 GLY A CA 1
ATOM 3588 C C . GLY A 1 452 ? 15.834 6.278 -14.247 1.00 86.38 452 GLY A C 1
ATOM 3589 O O . GLY A 1 452 ? 16.247 5.221 -13.774 1.00 86.38 452 GLY A O 1
ATOM 3590 N N . ALA A 1 453 ? 16.075 6.649 -15.498 1.00 91.81 453 ALA A N 1
ATOM 3591 C CA . ALA A 1 453 ? 16.902 5.892 -16.424 1.00 91.81 453 ALA A CA 1
ATOM 3592 C C . ALA A 1 453 ? 17.888 6.813 -17.140 1.00 91.81 453 ALA A C 1
ATOM 3594 O O . ALA A 1 453 ? 17.671 8.021 -17.255 1.00 91.81 453 ALA A O 1
ATOM 3595 N N . TRP A 1 454 ? 18.966 6.226 -17.640 1.00 93.31 454 TRP A N 1
ATOM 3596 C CA . TRP A 1 454 ? 19.921 6.880 -18.520 1.00 93.31 454 TRP A CA 1
ATOM 3597 C C . TRP A 1 454 ? 20.469 5.884 -19.541 1.00 93.31 454 TRP A C 1
ATOM 3599 O O . TRP A 1 454 ? 20.509 4.675 -19.307 1.00 93.31 454 TRP A O 1
ATOM 3609 N N . TYR A 1 455 ? 20.945 6.413 -20.663 1.00 93.62 455 TYR A N 1
ATOM 3610 C CA . TYR A 1 455 ? 21.811 5.695 -21.590 1.00 93.62 455 TYR A CA 1
ATOM 3611 C C . TYR A 1 455 ? 22.937 6.619 -22.060 1.00 93.62 455 TYR A C 1
ATOM 3613 O O . TYR A 1 455 ? 22.855 7.843 -21.940 1.00 93.62 455 TYR A O 1
ATOM 3621 N N . SER A 1 456 ? 24.018 6.030 -22.558 1.00 92.25 456 SER A N 1
ATOM 3622 C CA . SER A 1 456 ? 25.112 6.749 -23.208 1.00 92.25 456 SER A CA 1
ATOM 3623 C C . SER A 1 456 ? 25.324 6.210 -24.617 1.00 92.25 456 SER A C 1
ATOM 3625 O O . SER A 1 456 ? 25.204 5.006 -24.836 1.00 92.25 456 SER A O 1
ATOM 3627 N N . ALA A 1 457 ? 25.648 7.092 -25.563 1.00 90.44 457 ALA A N 1
ATOM 3628 C CA . ALA A 1 457 ? 25.900 6.750 -26.960 1.00 90.44 457 ALA A CA 1
ATOM 3629 C C . ALA A 1 457 ? 27.058 7.584 -27.531 1.00 90.44 457 ALA A C 1
ATOM 3631 O O . ALA A 1 457 ? 27.295 8.716 -27.105 1.00 90.44 457 ALA A O 1
ATOM 3632 N N . GLN A 1 458 ? 27.794 7.031 -28.501 1.00 88.81 458 GLN A N 1
ATOM 3633 C CA . GLN A 1 458 ? 28.932 7.722 -29.144 1.00 88.81 458 GLN A CA 1
ATOM 3634 C C . GLN A 1 458 ? 28.511 8.754 -30.198 1.00 88.81 458 GLN A C 1
ATOM 3636 O O . GLN A 1 458 ? 29.317 9.585 -30.617 1.00 88.81 458 GLN A O 1
ATOM 3641 N N . ALA A 1 459 ? 27.256 8.699 -30.628 1.00 84.81 459 ALA A N 1
ATOM 3642 C CA . ALA A 1 459 ? 26.640 9.606 -31.580 1.00 84.81 459 ALA A CA 1
ATOM 3643 C C . ALA A 1 459 ? 25.151 9.756 -31.224 1.00 84.81 459 ALA A C 1
ATOM 3645 O O . ALA A 1 459 ? 24.629 8.909 -30.499 1.00 84.81 459 ALA A O 1
ATOM 3646 N N . PRO A 1 460 ? 24.463 10.800 -31.721 1.00 81.75 460 PRO A N 1
ATOM 3647 C CA . PRO A 1 460 ? 23.011 10.886 -31.610 1.00 81.75 460 PRO A CA 1
ATOM 3648 C C . PRO A 1 460 ? 22.351 9.615 -32.152 1.00 81.75 460 PRO A C 1
ATOM 3650 O O . PRO A 1 460 ? 22.697 9.167 -33.249 1.00 81.75 460 PRO A O 1
ATOM 3653 N N . ASP A 1 461 ? 21.426 9.045 -31.389 1.00 83.75 461 ASP A N 1
ATOM 3654 C CA . ASP A 1 461 ? 20.728 7.819 -31.745 1.00 83.75 461 ASP A CA 1
ATOM 3655 C C . ASP A 1 461 ? 19.272 7.805 -31.253 1.00 83.75 461 ASP A C 1
ATOM 3657 O O . ASP A 1 461 ? 18.799 8.760 -30.635 1.00 83.75 461 ASP A O 1
ATOM 3661 N N . ASP A 1 462 ? 18.568 6.721 -31.582 1.00 80.56 462 ASP A N 1
ATOM 3662 C CA . ASP A 1 462 ? 17.159 6.499 -31.245 1.00 80.56 462 ASP A CA 1
ATOM 3663 C C . ASP A 1 462 ? 17.000 5.480 -30.097 1.00 80.56 462 ASP A C 1
ATOM 3665 O O . ASP A 1 462 ? 16.006 4.757 -30.042 1.00 80.56 462 ASP A O 1
ATOM 3669 N N . SER A 1 463 ? 17.999 5.374 -29.209 1.00 83.50 463 SER A N 1
ATOM 3670 C CA . SER A 1 463 ? 17.937 4.480 -28.047 1.00 83.50 463 SER A CA 1
ATOM 3671 C C . SER A 1 463 ? 16.838 4.915 -27.073 1.00 83.50 463 SER A C 1
ATOM 3673 O O . SER A 1 463 ? 16.669 6.106 -26.802 1.00 83.50 463 SER A O 1
ATOM 3675 N N . ASP A 1 464 ? 16.125 3.947 -26.500 1.00 84.00 464 ASP A N 1
ATOM 3676 C CA . ASP A 1 464 ? 15.048 4.177 -25.539 1.00 84.00 464 ASP A CA 1
ATOM 3677 C C . ASP A 1 464 ? 15.158 3.234 -24.334 1.00 84.00 464 ASP A C 1
ATOM 3679 O O . ASP A 1 464 ? 15.487 2.050 -24.457 1.00 84.00 464 ASP A O 1
ATOM 3683 N N . VAL A 1 465 ? 14.865 3.775 -23.153 1.00 83.88 465 VAL A N 1
ATOM 3684 C CA . VAL A 1 465 ? 14.771 3.025 -21.898 1.00 83.88 465 VAL A CA 1
ATOM 3685 C C . VAL A 1 465 ? 13.499 3.463 -21.190 1.00 83.88 465 VAL A C 1
ATOM 3687 O O . VAL A 1 465 ? 13.331 4.631 -20.843 1.00 83.88 465 VAL A O 1
ATOM 3690 N N . SER A 1 466 ? 12.603 2.513 -20.944 1.00 79.81 466 SER A N 1
ATOM 3691 C CA . SER A 1 466 ? 11.328 2.760 -20.280 1.00 79.81 466 SER A CA 1
ATOM 3692 C C . SER A 1 466 ? 11.225 1.997 -18.970 1.00 79.81 466 SER A C 1
ATOM 3694 O O . SER A 1 466 ? 11.626 0.837 -18.896 1.00 79.81 466 SER A O 1
ATOM 3696 N N . ILE A 1 467 ? 10.616 2.630 -17.972 1.00 81.62 467 ILE A N 1
ATOM 3697 C CA . ILE A 1 467 ? 10.328 2.049 -16.662 1.00 81.62 467 ILE A CA 1
ATOM 3698 C C . ILE A 1 467 ? 8.809 2.080 -16.456 1.00 81.62 467 ILE A C 1
ATOM 3700 O O . ILE A 1 467 ? 8.191 3.111 -16.718 1.00 81.62 467 ILE A O 1
ATOM 3704 N N . CYS A 1 468 ? 8.212 0.974 -16.013 1.00 75.88 468 CYS A N 1
ATOM 3705 C CA . CYS A 1 468 ? 6.784 0.873 -15.687 1.00 75.88 468 CYS A CA 1
ATOM 3706 C C . CYS A 1 468 ? 6.535 -0.183 -14.599 1.00 75.88 468 CYS A C 1
ATOM 3708 O O . CYS A 1 468 ? 7.434 -0.954 -14.259 1.00 75.88 468 CYS A O 1
ATOM 3710 N N . ASP A 1 469 ? 5.341 -0.196 -14.014 1.00 77.81 469 ASP A N 1
ATOM 3711 C CA . ASP A 1 469 ? 4.887 -1.297 -13.158 1.00 77.81 469 ASP A CA 1
ATOM 3712 C C . ASP A 1 469 ? 4.382 -2.459 -14.029 1.00 77.81 469 ASP A C 1
ATOM 3714 O O . ASP A 1 469 ? 3.758 -2.239 -15.067 1.00 77.81 469 ASP A O 1
ATOM 3718 N N . LEU A 1 470 ? 4.680 -3.697 -13.632 1.00 79.12 470 LEU A N 1
ATOM 3719 C CA . LEU A 1 470 ? 4.129 -4.909 -14.235 1.00 79.12 470 LEU A CA 1
ATOM 3720 C C . LEU A 1 470 ? 2.979 -5.401 -13.364 1.00 79.12 470 LEU A C 1
ATOM 3722 O O . LEU A 1 470 ? 3.195 -5.812 -12.228 1.00 79.12 470 LEU A O 1
ATOM 3726 N N . GLU A 1 471 ? 1.762 -5.423 -13.897 1.00 77.00 471 GLU A N 1
ATOM 3727 C CA . GLU A 1 471 ? 0.588 -5.880 -13.157 1.00 77.00 471 GLU A CA 1
ATOM 3728 C C . GLU A 1 471 ? 0.450 -7.416 -13.102 1.00 77.00 471 GLU A C 1
ATOM 3730 O O . GLU A 1 471 ? -0.587 -7.987 -13.443 1.00 77.00 471 GLU A O 1
ATOM 3735 N N . GLU A 1 472 ? 1.490 -8.104 -12.636 1.00 78.81 472 GLU A N 1
ATOM 3736 C CA . GLU A 1 472 ? 1.506 -9.557 -12.470 1.00 78.81 472 GLU A CA 1
ATOM 3737 C C . GLU A 1 472 ? 1.787 -9.947 -11.022 1.00 78.81 472 GLU A C 1
ATOM 3739 O O . GLU A 1 472 ? 2.710 -9.443 -10.384 1.00 78.81 472 GLU A O 1
ATOM 3744 N N . THR A 1 473 ? 1.008 -10.899 -10.507 1.00 86.75 473 THR A N 1
ATOM 3745 C CA . THR A 1 473 ? 1.274 -11.483 -9.192 1.00 86.75 473 THR A CA 1
ATOM 3746 C C . THR A 1 473 ? 2.442 -12.462 -9.279 1.00 86.75 473 THR A C 1
ATOM 3748 O O . THR A 1 473 ? 2.368 -13.492 -9.951 1.00 86.75 473 THR A O 1
ATOM 3751 N N . LEU A 1 474 ? 3.507 -12.166 -8.547 1.00 89.88 474 LEU A N 1
ATOM 3752 C CA . LEU A 1 474 ? 4.664 -13.019 -8.339 1.00 89.88 474 LEU A CA 1
ATOM 3753 C C . LEU A 1 474 ? 4.622 -13.603 -6.928 1.00 89.88 474 LEU A C 1
ATOM 3755 O O . LEU A 1 474 ? 4.627 -12.867 -5.947 1.00 89.88 474 LEU A O 1
ATOM 3759 N N . VAL A 1 475 ? 4.667 -14.932 -6.838 1.00 91.25 475 VAL A N 1
ATOM 3760 C CA . VAL A 1 475 ? 4.898 -15.632 -5.572 1.00 91.25 475 VAL A CA 1
ATOM 3761 C C . VAL A 1 475 ? 6.323 -16.171 -5.554 1.00 91.25 475 VAL A C 1
ATOM 3763 O O . VAL A 1 475 ? 6.699 -16.973 -6.412 1.00 91.25 475 VAL A O 1
ATOM 3766 N N . PHE A 1 476 ? 7.129 -15.741 -4.587 1.00 90.38 476 PHE A N 1
ATOM 3767 C CA . PHE A 1 476 ? 8.514 -16.182 -4.444 1.00 90.38 476 PHE A CA 1
ATOM 3768 C C . PHE A 1 476 ? 8.887 -16.305 -2.968 1.00 90.38 476 PHE A C 1
ATOM 3770 O O . PHE A 1 476 ? 8.667 -15.388 -2.191 1.00 90.38 476 PHE A O 1
ATOM 3777 N N . GLY A 1 477 ? 9.456 -17.446 -2.569 1.00 86.31 477 GLY A N 1
ATOM 3778 C CA . GLY A 1 477 ? 9.917 -17.642 -1.188 1.00 86.31 477 GLY A CA 1
ATOM 3779 C C . GLY A 1 477 ? 8.817 -17.587 -0.117 1.00 86.31 477 GLY A C 1
ATOM 3780 O O . GLY A 1 477 ? 9.135 -17.311 1.031 1.00 86.31 477 GLY A O 1
ATOM 3781 N N . GLY A 1 478 ? 7.551 -17.845 -0.474 1.00 84.81 478 GLY A N 1
ATOM 3782 C CA . GLY A 1 478 ? 6.401 -17.713 0.437 1.00 84.81 478 GLY A CA 1
ATOM 3783 C C . GLY A 1 478 ? 5.793 -16.308 0.483 1.00 84.81 478 GLY A C 1
ATOM 3784 O O . GLY A 1 478 ? 4.829 -16.083 1.208 1.00 84.81 478 GLY A O 1
ATOM 3785 N N . GLU A 1 479 ? 6.321 -15.378 -0.311 1.00 86.00 479 GLU A N 1
ATOM 3786 C CA . GLU A 1 479 ? 5.878 -13.989 -0.364 1.00 86.00 479 GLU A CA 1
ATOM 3787 C C . GLU A 1 479 ? 5.121 -13.700 -1.648 1.00 86.00 479 GLU A C 1
ATOM 3789 O O . GLU A 1 479 ? 5.388 -14.319 -2.680 1.00 86.00 479 GLU A O 1
ATOM 3794 N N . THR A 1 480 ? 4.225 -12.721 -1.578 1.00 89.62 480 THR A N 1
ATOM 3795 C CA . THR A 1 480 ? 3.435 -12.257 -2.715 1.00 89.62 480 THR A CA 1
ATOM 3796 C C . THR A 1 480 ? 3.812 -10.819 -3.045 1.00 89.62 480 THR A C 1
ATOM 3798 O O . THR A 1 480 ? 3.778 -9.950 -2.170 1.00 89.62 480 THR A O 1
ATOM 3801 N N . PHE A 1 481 ? 4.146 -10.593 -4.313 1.00 88.12 481 PHE A N 1
ATOM 3802 C CA . PHE A 1 481 ? 4.412 -9.293 -4.920 1.00 88.12 481 PHE A CA 1
ATOM 3803 C C . PHE A 1 481 ? 3.407 -9.090 -6.042 1.00 88.12 481 PHE A C 1
ATOM 3805 O O . PHE A 1 481 ? 3.268 -9.963 -6.899 1.00 88.12 481 PHE A O 1
ATOM 3812 N N . TYR A 1 482 ? 2.692 -7.977 -6.062 1.00 86.88 482 TYR A N 1
ATOM 3813 C CA . TYR A 1 482 ? 1.642 -7.753 -7.049 1.00 86.88 482 TYR A CA 1
ATOM 3814 C C . TYR A 1 482 ? 2.092 -6.886 -8.214 1.00 86.88 482 TYR A C 1
ATOM 3816 O O . TYR A 1 482 ? 1.497 -6.992 -9.288 1.00 86.88 482 TYR A O 1
ATOM 3824 N N . THR A 1 483 ? 3.084 -6.020 -8.006 1.00 82.69 483 THR A N 1
ATOM 3825 C CA . THR A 1 483 ? 3.523 -5.040 -9.003 1.00 82.69 483 THR A CA 1
ATOM 3826 C C . THR A 1 483 ? 5.043 -4.934 -9.127 1.00 82.69 483 THR A C 1
ATOM 3828 O O . THR A 1 483 ? 5.634 -3.917 -8.765 1.00 82.69 483 THR A O 1
ATOM 3831 N N . PRO A 1 484 ? 5.738 -5.969 -9.643 1.00 87.38 484 PRO A N 1
ATOM 3832 C CA . PRO A 1 484 ? 7.162 -5.848 -9.925 1.00 87.38 484 PRO A CA 1
ATOM 3833 C C . PRO A 1 484 ? 7.459 -4.678 -10.872 1.00 87.38 484 PRO A C 1
ATOM 3835 O O . PRO A 1 484 ? 6.709 -4.396 -11.804 1.00 87.38 484 PRO A O 1
ATOM 3838 N N . ARG A 1 485 ? 8.604 -4.025 -10.688 1.00 87.62 485 ARG A N 1
ATOM 3839 C CA . ARG A 1 485 ? 9.098 -2.988 -11.595 1.00 87.62 485 ARG A CA 1
ATOM 3840 C C . ARG A 1 485 ? 9.624 -3.630 -12.872 1.00 87.62 485 ARG A C 1
ATOM 3842 O O . ARG A 1 485 ? 10.425 -4.557 -12.796 1.00 87.62 485 ARG A O 1
ATOM 3849 N N . GLN A 1 486 ? 9.248 -3.105 -14.032 1.00 88.56 486 GLN A N 1
ATOM 3850 C CA . GLN A 1 486 ? 9.779 -3.500 -15.334 1.00 88.56 486 GLN A CA 1
ATOM 3851 C C . GLN A 1 486 ? 10.613 -2.365 -15.934 1.00 88.56 486 GLN A C 1
ATOM 3853 O O . GLN A 1 486 ? 10.126 -1.254 -16.131 1.00 88.56 486 GLN A O 1
ATOM 3858 N N . VAL A 1 487 ? 11.861 -2.665 -16.288 1.00 90.19 487 VAL A N 1
ATOM 3859 C CA . VAL A 1 487 ? 12.735 -1.797 -17.082 1.00 90.19 487 VAL A CA 1
ATOM 3860 C C . VAL A 1 487 ? 12.946 -2.449 -18.440 1.00 90.19 487 VAL A C 1
ATOM 3862 O O . VAL A 1 487 ? 13.444 -3.567 -18.519 1.00 90.19 487 VAL A O 1
ATOM 3865 N N . THR A 1 488 ? 12.570 -1.768 -19.514 1.00 87.44 488 THR A N 1
ATOM 3866 C CA . THR A 1 488 ? 12.751 -2.241 -20.895 1.00 87.44 488 THR A CA 1
ATOM 3867 C C . THR A 1 488 ? 13.729 -1.324 -21.603 1.00 87.44 488 THR A C 1
ATOM 3869 O O . THR A 1 488 ? 13.620 -0.107 -21.464 1.00 87.44 488 THR A O 1
ATOM 3872 N N . TRP A 1 489 ? 14.663 -1.890 -22.363 1.00 90.44 489 TRP A N 1
ATOM 3873 C CA . TRP A 1 489 ? 15.571 -1.116 -23.206 1.00 90.44 489 TRP A CA 1
ATOM 3874 C C . TRP A 1 489 ? 15.542 -1.609 -24.650 1.00 90.44 489 TRP A C 1
ATOM 3876 O O . TRP A 1 489 ? 15.497 -2.815 -24.910 1.00 90.44 489 TRP A O 1
ATOM 3886 N N . ASP A 1 490 ? 15.600 -0.656 -25.575 1.00 87.56 490 ASP A N 1
ATOM 3887 C CA . ASP A 1 490 ? 15.844 -0.860 -27.002 1.00 87.56 490 ASP A CA 1
ATOM 3888 C C . ASP A 1 490 ? 16.920 0.144 -27.427 1.00 87.56 490 ASP A C 1
ATOM 3890 O O . ASP A 1 490 ? 16.699 1.351 -27.470 1.00 87.56 490 ASP A O 1
ATOM 3894 N N . LEU A 1 491 ? 18.132 -0.352 -27.632 1.00 89.69 491 LEU A N 1
ATOM 3895 C CA . LEU A 1 491 ? 19.347 0.429 -27.797 1.00 89.69 491 LEU A CA 1
ATOM 3896 C C . LEU A 1 491 ? 19.851 0.317 -29.229 1.00 89.69 491 LEU A C 1
ATOM 3898 O O . LEU A 1 491 ? 19.945 -0.768 -29.814 1.00 89.69 491 LEU A O 1
ATOM 3902 N N . SER A 1 492 ? 20.262 1.454 -29.773 1.00 89.31 492 SER A N 1
ATOM 3903 C CA . SER A 1 492 ? 20.919 1.501 -31.067 1.00 89.31 492 SER A CA 1
ATOM 3904 C C . SER A 1 492 ? 22.319 0.863 -31.007 1.00 89.31 492 SER A C 1
ATOM 3906 O O . SER A 1 492 ? 22.931 0.772 -29.939 1.00 89.31 492 SER A O 1
ATOM 3908 N N . PRO A 1 493 ? 22.919 0.515 -32.161 1.00 88.06 493 PRO A N 1
ATOM 3909 C CA . PRO A 1 493 ? 24.317 0.085 -32.220 1.00 88.06 493 PRO A CA 1
ATOM 3910 C C . PRO A 1 493 ? 25.345 1.123 -31.724 1.00 88.06 493 PRO A C 1
ATOM 3912 O O . PRO A 1 493 ? 26.514 0.777 -31.579 1.00 88.06 493 PRO A O 1
ATOM 3915 N N . GLN A 1 494 ? 24.951 2.387 -31.520 1.00 90.75 494 GLN A N 1
ATOM 3916 C CA . GLN A 1 494 ? 25.816 3.458 -31.004 1.00 90.75 494 GLN A CA 1
ATOM 3917 C C . GLN A 1 494 ? 25.834 3.531 -29.472 1.00 90.75 494 GLN A C 1
ATOM 3919 O O . GLN A 1 494 ? 26.705 4.209 -28.914 1.00 90.75 494 GLN A O 1
ATOM 3924 N N . ALA A 1 495 ? 24.893 2.860 -28.800 1.00 92.50 495 ALA A N 1
ATOM 3925 C CA . ALA A 1 495 ? 24.789 2.863 -27.352 1.00 92.50 495 ALA A CA 1
ATOM 3926 C C . ALA A 1 495 ? 25.996 2.162 -26.716 1.00 92.50 495 ALA A C 1
ATOM 3928 O O . ALA A 1 495 ? 26.355 1.035 -27.058 1.00 92.50 495 ALA A O 1
ATOM 3929 N N . THR A 1 496 ? 26.622 2.826 -25.752 1.00 94.69 496 THR A N 1
ATOM 3930 C CA . THR A 1 496 ? 27.763 2.296 -25.001 1.00 94.69 496 THR A CA 1
ATOM 3931 C C . THR A 1 496 ? 27.388 1.769 -23.631 1.00 94.69 496 THR A C 1
ATOM 3933 O O . THR A 1 496 ? 28.122 0.940 -23.105 1.00 94.69 496 THR A O 1
ATOM 3936 N N . GLY A 1 497 ? 26.256 2.187 -23.070 1.00 94.31 497 GLY A N 1
ATOM 3937 C CA . GLY A 1 497 ? 25.768 1.682 -21.793 1.00 94.31 497 GLY A CA 1
ATOM 3938 C C . GLY A 1 497 ? 24.396 2.233 -21.436 1.00 94.31 497 GLY A C 1
ATOM 3939 O O . GLY A 1 497 ? 23.931 3.200 -22.039 1.00 94.31 497 GLY A O 1
ATOM 3940 N N . TRP A 1 498 ? 23.767 1.624 -20.439 1.00 95.69 498 TRP A N 1
ATOM 3941 C CA . TRP A 1 498 ? 22.500 2.083 -19.876 1.00 95.69 498 TRP A CA 1
ATOM 3942 C C . TRP A 1 498 ? 22.423 1.782 -18.382 1.00 95.69 498 TRP A C 1
ATOM 3944 O O . TRP A 1 498 ? 23.145 0.917 -17.878 1.00 95.69 498 TRP A O 1
ATOM 3954 N N . GLY A 1 499 ? 21.520 2.468 -17.690 1.00 96.12 499 GLY A N 1
ATOM 3955 C CA . GLY A 1 499 ? 21.173 2.163 -16.311 1.00 96.12 499 GLY A CA 1
ATOM 3956 C C . GLY A 1 499 ? 19.789 2.664 -15.925 1.00 96.12 499 GLY A C 1
ATOM 3957 O O . GLY A 1 499 ? 19.233 3.568 -16.549 1.00 96.12 499 GLY A O 1
ATOM 3958 N N . ALA A 1 500 ? 19.240 2.054 -14.883 1.00 94.75 500 ALA A N 1
ATOM 3959 C CA . ALA A 1 500 ? 18.048 2.504 -14.185 1.00 94.75 500 ALA A CA 1
ATOM 3960 C C . ALA A 1 500 ? 18.356 2.608 -12.693 1.00 94.75 500 ALA A C 1
ATOM 3962 O O . ALA A 1 500 ? 19.092 1.790 -12.143 1.00 94.75 500 ALA A O 1
ATOM 3963 N N . TRP A 1 501 ? 17.803 3.612 -12.033 1.00 94.25 501 TRP A N 1
ATOM 3964 C CA . TRP A 1 501 ? 18.065 3.880 -10.630 1.00 94.25 501 TRP A CA 1
ATOM 3965 C C . TRP A 1 501 ? 16.784 4.165 -9.873 1.00 94.25 501 TRP A C 1
ATOM 3967 O O . TRP A 1 501 ? 15.790 4.613 -10.441 1.00 94.25 501 TRP A O 1
ATOM 3977 N N . VAL A 1 502 ? 16.859 3.928 -8.570 1.00 92.50 502 VAL A N 1
ATOM 3978 C CA . VAL A 1 502 ? 15.800 4.166 -7.606 1.00 92.50 502 VAL A CA 1
ATOM 3979 C C . VAL A 1 502 ? 16.327 5.034 -6.470 1.00 92.50 502 VAL A C 1
ATOM 3981 O O . VAL A 1 502 ? 17.320 4.706 -5.817 1.00 92.50 502 VAL A O 1
ATOM 3984 N N . GLY A 1 503 ? 15.694 6.189 -6.282 1.00 90.81 503 GLY A N 1
ATOM 3985 C CA . GLY A 1 503 ? 16.011 7.146 -5.230 1.00 90.81 503 GLY A CA 1
ATOM 3986 C C . GLY A 1 503 ? 15.466 6.695 -3.877 1.00 90.81 503 GLY A C 1
ATOM 3987 O O . GLY A 1 503 ? 14.363 6.160 -3.789 1.00 90.81 503 GLY A O 1
ATOM 3988 N N . ILE A 1 504 ? 16.236 6.941 -2.821 1.00 90.06 504 ILE A N 1
ATOM 3989 C CA . ILE A 1 504 ? 15.884 6.616 -1.438 1.00 90.06 504 ILE A CA 1
ATOM 3990 C C . ILE A 1 504 ? 15.414 7.898 -0.748 1.00 90.06 504 ILE A C 1
ATOM 3992 O O . ILE A 1 504 ? 16.172 8.865 -0.643 1.00 90.06 504 ILE A O 1
ATOM 3996 N N . ASP A 1 505 ? 14.177 7.900 -0.250 1.00 85.25 505 ASP A N 1
ATOM 3997 C CA . ASP A 1 505 ? 13.708 8.939 0.668 1.00 85.25 505 ASP A CA 1
ATOM 3998 C C . ASP A 1 505 ? 14.295 8.680 2.060 1.00 85.25 505 ASP A C 1
ATOM 4000 O O . ASP A 1 505 ? 13.773 7.883 2.844 1.00 85.25 505 ASP A O 1
ATOM 4004 N N . THR A 1 506 ? 15.393 9.369 2.367 1.00 85.38 506 THR A N 1
ATOM 4005 C CA . THR A 1 506 ? 16.136 9.196 3.621 1.00 85.38 506 THR A CA 1
ATOM 4006 C C . THR A 1 506 ? 15.371 9.651 4.864 1.00 85.38 506 THR A C 1
ATOM 4008 O O . THR A 1 506 ? 15.838 9.419 5.977 1.00 85.38 506 THR A O 1
ATOM 4011 N N . GLN A 1 507 ? 14.202 10.286 4.714 1.00 79.25 507 GLN A N 1
ATOM 4012 C CA . GLN A 1 507 ? 13.306 10.579 5.838 1.00 79.25 507 GLN A CA 1
ATOM 4013 C C . GLN A 1 507 ? 12.425 9.381 6.209 1.00 79.25 507 GLN A C 1
ATOM 4015 O O . GLN A 1 507 ? 11.932 9.314 7.333 1.00 79.25 507 GLN A O 1
ATOM 4020 N N . ARG A 1 508 ? 12.206 8.454 5.269 1.00 75.69 508 ARG A N 1
ATOM 4021 C CA . ARG A 1 508 ? 11.332 7.282 5.431 1.00 75.69 508 ARG A CA 1
ATOM 4022 C C . ARG A 1 508 ? 12.103 5.967 5.521 1.00 75.69 508 ARG A C 1
ATOM 4024 O O . ARG A 1 508 ? 11.586 5.026 6.111 1.00 75.69 508 ARG A O 1
ATOM 4031 N N . CYS A 1 509 ? 13.305 5.911 4.951 1.00 83.62 509 CYS A N 1
ATOM 4032 C CA . CYS A 1 509 ? 14.175 4.740 4.940 1.00 83.62 509 CYS A CA 1
ATOM 4033 C C . CYS A 1 509 ? 15.616 5.156 5.275 1.00 83.62 509 CYS A C 1
ATOM 4035 O O . CYS A 1 509 ? 16.242 5.904 4.521 1.00 83.62 509 CYS A O 1
ATOM 4037 N N . ASP A 1 510 ? 16.151 4.682 6.405 1.00 86.06 510 ASP A N 1
ATOM 4038 C CA . ASP A 1 510 ? 17.515 4.994 6.845 1.00 86.06 510 ASP A CA 1
ATOM 4039 C C . ASP A 1 510 ? 18.422 3.765 6.732 1.00 86.06 510 ASP A C 1
ATOM 4041 O O . ASP A 1 510 ? 18.268 2.757 7.415 1.00 86.06 510 ASP A O 1
ATOM 4045 N N . SER A 1 511 ? 19.428 3.875 5.869 1.00 91.44 511 SER A N 1
ATOM 4046 C CA . SER A 1 511 ? 20.437 2.830 5.681 1.00 91.44 511 SER A CA 1
ATOM 4047 C C . SER A 1 511 ? 21.490 2.755 6.801 1.00 91.44 511 SER A C 1
ATOM 4049 O O . SER A 1 511 ? 22.397 1.928 6.726 1.00 91.44 511 SER A O 1
ATOM 4051 N N . THR A 1 512 ? 21.468 3.650 7.791 1.00 89.56 512 THR A N 1
ATOM 4052 C CA . THR A 1 512 ? 22.496 3.714 8.838 1.00 89.56 512 THR A CA 1
ATOM 4053 C C . THR A 1 512 ? 22.583 2.395 9.607 1.00 89.56 512 THR A C 1
ATOM 4055 O O . THR A 1 512 ? 21.598 1.894 10.134 1.00 89.56 512 THR A O 1
ATOM 4058 N N . GLY A 1 513 ? 23.788 1.821 9.676 1.00 88.94 513 GLY A N 1
ATOM 4059 C CA . GLY A 1 513 ? 24.032 0.532 10.336 1.00 88.94 513 GLY A CA 1
ATOM 4060 C C . GLY A 1 513 ? 23.732 -0.697 9.471 1.00 88.94 513 GLY A C 1
ATOM 4061 O O . GLY A 1 513 ? 24.060 -1.810 9.880 1.00 88.94 513 GLY A O 1
ATOM 4062 N N . GLN A 1 514 ? 23.182 -0.514 8.269 1.00 92.12 514 GLN A N 1
ATOM 4063 C CA . GLN A 1 514 ? 22.935 -1.601 7.324 1.00 92.12 514 GLN A CA 1
ATOM 4064 C C . GLN A 1 514 ? 24.240 -2.025 6.647 1.00 92.12 514 GLN A C 1
ATOM 4066 O O . GLN A 1 514 ? 25.046 -1.194 6.232 1.00 92.12 514 GLN A O 1
ATOM 4071 N N . THR A 1 515 ? 24.454 -3.333 6.518 1.00 93.69 515 THR A N 1
ATOM 4072 C CA . THR A 1 515 ? 25.677 -3.915 5.930 1.00 93.69 515 THR A CA 1
ATOM 4073 C C . THR A 1 515 ? 25.454 -4.503 4.543 1.00 93.69 515 THR A C 1
ATOM 4075 O O . THR A 1 515 ? 26.415 -4.759 3.814 1.00 93.69 515 THR A O 1
ATOM 4078 N N . GLN A 1 516 ? 24.194 -4.703 4.166 1.00 94.31 516 GLN A N 1
ATOM 4079 C CA . GLN A 1 516 ? 23.789 -5.302 2.907 1.00 94.31 516 GLN A CA 1
ATOM 4080 C C . GLN A 1 516 ? 22.435 -4.755 2.461 1.00 94.31 516 GLN A C 1
ATOM 4082 O O . GLN A 1 516 ? 21.624 -4.321 3.284 1.00 94.31 516 GLN A O 1
ATOM 4087 N N . PHE A 1 517 ? 22.175 -4.833 1.163 1.00 93.81 517 PHE A N 1
ATOM 4088 C CA . PHE A 1 517 ? 20.829 -4.710 0.618 1.00 93.81 517 PHE A CA 1
ATOM 4089 C C . PHE A 1 517 ? 20.521 -5.904 -0.281 1.00 93.81 517 PHE A C 1
ATOM 4091 O O . PHE A 1 517 ? 21.416 -6.561 -0.821 1.00 93.81 517 PHE A O 1
ATOM 4098 N N . ASN A 1 518 ? 19.235 -6.191 -0.399 1.00 94.38 518 ASN A N 1
ATOM 4099 C CA . ASN A 1 518 ? 18.689 -7.347 -1.079 1.00 94.38 518 ASN A CA 1
ATOM 4100 C C . ASN A 1 518 ? 17.686 -6.887 -2.124 1.00 94.38 518 ASN A C 1
ATOM 4102 O O . ASN A 1 518 ? 17.034 -5.869 -1.920 1.00 94.38 518 ASN A O 1
ATOM 4106 N N . PHE A 1 519 ? 17.581 -7.626 -3.224 1.00 94.62 519 PHE A N 1
ATOM 4107 C CA . PHE A 1 519 ? 16.547 -7.423 -4.234 1.00 94.62 519 PHE A CA 1
ATOM 4108 C C . PHE A 1 519 ? 16.221 -8.720 -4.964 1.00 94.62 519 PHE A C 1
ATOM 4110 O O . PHE A 1 519 ? 17.055 -9.627 -5.076 1.00 94.62 519 PHE A O 1
ATOM 4117 N N . LEU A 1 520 ? 14.998 -8.806 -5.475 1.00 95.31 520 LEU A N 1
ATOM 4118 C CA . LEU A 1 520 ? 14.554 -9.877 -6.352 1.00 95.31 520 LEU A CA 1
ATOM 4119 C C . LEU A 1 520 ? 14.620 -9.381 -7.798 1.00 95.31 520 LEU A C 1
ATOM 4121 O O . LEU A 1 520 ? 14.133 -8.295 -8.108 1.00 95.31 520 LEU A O 1
ATOM 4125 N N . ILE A 1 521 ? 15.247 -10.155 -8.686 1.00 96.88 521 ILE A N 1
ATOM 4126 C CA . ILE A 1 521 ? 15.502 -9.728 -10.068 1.0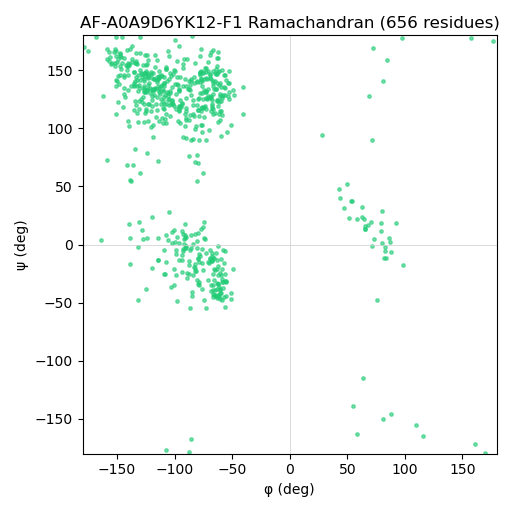0 96.88 521 ILE A CA 1
ATOM 4127 C C . ILE A 1 521 ? 15.311 -10.854 -11.080 1.00 96.88 521 ILE A C 1
ATOM 4129 O O . ILE A 1 521 ? 15.628 -12.016 -10.808 1.00 96.88 521 ILE A O 1
ATOM 4133 N N . LYS A 1 522 ? 14.830 -10.501 -12.272 1.00 96.69 522 LYS A N 1
ATOM 4134 C CA . LYS A 1 522 ? 14.746 -11.392 -13.435 1.00 96.69 522 LYS A CA 1
ATOM 4135 C C . LYS A 1 522 ? 15.127 -10.630 -14.706 1.00 96.69 522 LYS A C 1
ATOM 4137 O O . LYS A 1 522 ? 14.301 -9.893 -15.245 1.00 96.69 522 LYS A O 1
ATOM 4142 N N . PRO A 1 523 ? 16.352 -10.806 -15.223 1.00 96.75 523 PRO A N 1
ATOM 4143 C CA . PRO A 1 523 ? 16.703 -10.311 -16.545 1.00 96.75 523 PRO A CA 1
ATOM 4144 C C . PRO A 1 523 ? 16.147 -11.230 -17.640 1.00 96.75 523 PRO A C 1
ATOM 4146 O O . PRO A 1 523 ? 16.211 -12.453 -17.524 1.00 96.75 523 PRO A O 1
ATOM 4149 N N . VAL A 1 524 ? 15.650 -10.651 -18.728 1.00 95.44 524 VAL A N 1
ATOM 4150 C CA . VAL A 1 524 ? 15.184 -11.330 -19.943 1.00 95.44 524 VAL A CA 1
ATOM 4151 C C . VAL A 1 524 ? 15.911 -10.711 -21.131 1.00 95.44 524 VAL A C 1
ATOM 4153 O O . VAL A 1 524 ? 15.631 -9.587 -21.540 1.00 95.44 524 VAL A O 1
ATOM 4156 N N . VAL A 1 525 ? 16.881 -11.449 -21.668 1.00 92.75 525 VAL A N 1
ATOM 4157 C CA . VAL A 1 525 ? 17.746 -11.021 -22.774 1.00 92.75 525 VAL A CA 1
ATOM 4158 C C . VAL A 1 525 ? 17.910 -12.191 -23.739 1.00 92.75 525 VAL A C 1
ATOM 4160 O O . VAL A 1 525 ? 18.107 -13.331 -23.318 1.00 92.75 525 VAL A O 1
ATOM 4163 N N . SER A 1 526 ? 17.820 -11.934 -25.042 1.00 88.38 526 SER A N 1
ATOM 4164 C CA . SER A 1 526 ? 17.965 -12.986 -26.052 1.00 88.38 526 SER A CA 1
ATOM 4165 C C . SER A 1 526 ? 19.425 -13.424 -26.214 1.00 88.38 526 SER A C 1
ATOM 4167 O O . SER A 1 526 ? 20.340 -12.606 -26.174 1.00 88.38 526 SER A O 1
ATOM 4169 N N . GLY A 1 527 ? 19.653 -14.724 -26.426 1.00 86.88 527 GLY A N 1
ATOM 4170 C CA . GLY A 1 527 ? 20.971 -15.269 -26.778 1.00 86.88 527 GLY A CA 1
ATOM 4171 C C . GLY A 1 527 ? 22.008 -15.322 -25.647 1.00 86.88 527 GLY A C 1
ATOM 4172 O O . GLY A 1 527 ? 23.143 -15.721 -25.901 1.00 86.88 527 GLY A O 1
ATOM 4173 N N . ALA A 1 528 ? 21.637 -14.971 -24.411 1.00 89.00 528 ALA A N 1
ATOM 4174 C CA . ALA A 1 528 ? 22.515 -15.010 -23.244 1.00 89.00 528 ALA A CA 1
ATOM 4175 C C . ALA A 1 528 ? 21.932 -15.894 -22.132 1.00 89.00 528 ALA A C 1
ATOM 4177 O O . ALA A 1 528 ? 20.746 -15.822 -21.824 1.00 89.00 528 ALA A O 1
ATOM 4178 N N . ASN A 1 529 ? 22.783 -16.706 -21.498 1.00 93.00 529 ASN A N 1
ATOM 4179 C CA . ASN A 1 529 ? 22.407 -17.483 -20.307 1.00 93.00 529 ASN A CA 1
ATOM 4180 C C . ASN A 1 529 ? 22.612 -16.689 -19.009 1.00 93.00 529 ASN A C 1
ATOM 4182 O O . ASN A 1 529 ? 21.960 -16.958 -18.001 1.00 93.00 529 ASN A O 1
ATOM 4186 N N . TYR A 1 530 ? 23.527 -15.719 -19.045 1.00 94.50 530 TYR A N 1
ATOM 4187 C CA . TYR A 1 530 ? 23.890 -14.883 -17.912 1.00 94.50 530 TYR A CA 1
ATOM 4188 C C . TYR A 1 530 ? 23.988 -13.420 -18.334 1.00 94.50 530 TYR A C 1
ATOM 4190 O O . TYR A 1 530 ? 24.380 -13.124 -19.464 1.00 94.50 530 TYR A O 1
ATOM 4198 N N . LEU A 1 531 ? 23.665 -12.525 -17.407 1.00 95.12 531 LEU A N 1
ATOM 4199 C CA . LEU A 1 531 ? 23.800 -11.084 -17.543 1.00 95.12 531 LEU A CA 1
ATOM 4200 C C . LEU A 1 531 ? 24.696 -10.565 -16.418 1.00 95.12 531 LEU A C 1
ATOM 4202 O O . LEU A 1 531 ? 24.378 -10.740 -15.244 1.00 95.12 531 LEU A O 1
ATOM 4206 N N . ASN A 1 532 ? 25.805 -9.919 -16.772 1.00 95.06 532 ASN A N 1
ATOM 4207 C CA . ASN A 1 532 ? 26.656 -9.246 -15.797 1.00 95.06 532 ASN A CA 1
ATOM 4208 C C . ASN A 1 532 ? 26.139 -7.818 -15.586 1.00 95.06 532 ASN A C 1
ATOM 4210 O O . ASN A 1 532 ? 26.264 -6.976 -16.474 1.00 95.06 532 ASN A O 1
ATOM 4214 N N . LEU A 1 533 ? 25.522 -7.579 -14.433 1.00 96.31 533 LEU A N 1
ATOM 4215 C CA . LEU A 1 533 ? 24.902 -6.314 -14.066 1.00 96.31 533 LEU A CA 1
ATOM 4216 C C . LEU A 1 533 ? 25.805 -5.583 -13.070 1.00 96.31 533 LEU A C 1
ATOM 4218 O O . LEU A 1 533 ? 26.251 -6.168 -12.083 1.00 96.31 533 LEU A O 1
ATOM 4222 N N . ARG A 1 534 ? 26.058 -4.297 -13.297 1.00 97.25 534 ARG A N 1
ATOM 4223 C CA . ARG A 1 534 ? 26.661 -3.427 -12.290 1.00 97.25 534 ARG A CA 1
ATOM 4224 C C . ARG A 1 534 ? 25.561 -2.903 -11.382 1.00 97.25 534 ARG A C 1
ATOM 4226 O O . ARG A 1 534 ? 24.605 -2.298 -11.857 1.00 97.25 534 ARG A O 1
ATOM 4233 N N . VAL A 1 535 ? 25.714 -3.124 -10.087 1.00 97.69 535 VAL A N 1
ATOM 4234 C CA . VAL A 1 535 ? 24.872 -2.518 -9.064 1.00 97.69 535 VAL A CA 1
ATOM 4235 C C . VAL A 1 535 ? 25.680 -1.435 -8.377 1.00 97.69 535 VAL A C 1
ATOM 4237 O O . VAL A 1 535 ? 26.793 -1.697 -7.916 1.00 97.69 535 VAL A O 1
ATOM 4240 N N . SER A 1 536 ? 25.115 -0.240 -8.307 1.00 97.19 536 SER A N 1
ATOM 4241 C CA . SER A 1 536 ? 25.772 0.926 -7.735 1.00 97.19 536 SER A CA 1
ATOM 4242 C C . SER A 1 536 ? 24.919 1.535 -6.629 1.00 97.19 536 SER A C 1
ATOM 4244 O O . SER A 1 536 ? 23.694 1.470 -6.671 1.00 97.19 536 SER A O 1
ATOM 4246 N N . VAL A 1 537 ? 25.550 2.140 -5.629 1.00 97.19 537 VAL A N 1
ATOM 4247 C CA . VAL A 1 537 ? 24.863 2.953 -4.616 1.00 97.19 537 VAL A CA 1
ATOM 4248 C C . VAL A 1 537 ? 25.496 4.328 -4.544 1.00 97.19 537 VAL A C 1
ATOM 4250 O O . VAL A 1 537 ? 26.713 4.461 -4.689 1.00 97.19 537 VAL A O 1
ATOM 4253 N N . LYS A 1 538 ? 24.676 5.351 -4.297 1.00 96.06 538 LYS A N 1
ATOM 4254 C CA . LYS A 1 538 ? 25.165 6.706 -4.030 1.00 96.06 538 LYS A CA 1
ATOM 4255 C C . LYS A 1 538 ? 25.095 6.997 -2.544 1.00 96.06 538 LYS A C 1
ATOM 4257 O O . LYS A 1 538 ? 24.032 6.885 -1.934 1.00 96.06 538 LYS A O 1
ATOM 4262 N N . ASP A 1 539 ? 26.226 7.375 -1.977 1.00 95.56 539 ASP A N 1
ATOM 4263 C CA . ASP A 1 539 ? 26.377 7.602 -0.547 1.00 95.56 539 ASP A CA 1
ATOM 4264 C C . ASP A 1 539 ? 25.956 9.029 -0.125 1.00 95.56 539 ASP A C 1
ATOM 4266 O O . ASP A 1 539 ? 25.565 9.871 -0.947 1.00 95.56 539 ASP A O 1
ATOM 4270 N N . ALA A 1 540 ? 26.049 9.335 1.172 1.00 94.62 540 ALA A N 1
ATOM 4271 C CA . ALA A 1 540 ? 25.688 10.651 1.705 1.00 94.62 540 ALA A CA 1
ATOM 4272 C C . ALA A 1 540 ? 26.508 11.813 1.097 1.00 94.62 540 ALA A C 1
ATOM 4274 O O . ALA A 1 540 ? 26.025 12.949 1.033 1.00 94.62 540 ALA A O 1
ATOM 4275 N N . ARG A 1 541 ? 27.728 11.528 0.622 1.00 94.06 541 ARG A N 1
ATOM 4276 C CA . ARG A 1 541 ? 28.677 12.470 0.004 1.00 94.06 541 ARG A CA 1
ATOM 4277 C C . ARG A 1 541 ? 28.563 12.526 -1.517 1.00 94.06 541 ARG A C 1
ATOM 4279 O O . ARG A 1 541 ? 29.440 13.090 -2.166 1.00 94.06 541 ARG A O 1
ATOM 4286 N N . ASP A 1 542 ? 27.511 11.939 -2.077 1.00 93.81 542 ASP A N 1
ATOM 4287 C CA . ASP A 1 542 ? 27.273 11.879 -3.514 1.00 93.81 542 ASP A CA 1
ATOM 4288 C C . ASP A 1 542 ? 28.327 11.076 -4.302 1.00 93.81 542 ASP A C 1
ATOM 4290 O O . ASP A 1 542 ? 28.456 11.255 -5.513 1.00 93.81 542 ASP A O 1
ATOM 4294 N N . SER A 1 543 ? 29.045 10.169 -3.633 1.00 95.19 543 SER A N 1
ATOM 4295 C CA . SER A 1 543 ? 30.012 9.251 -4.245 1.00 95.19 543 SER A CA 1
ATOM 4296 C C . SER A 1 543 ? 29.346 7.931 -4.638 1.00 95.19 543 SER A C 1
ATOM 4298 O O . SER A 1 543 ? 28.492 7.431 -3.904 1.00 95.19 543 SER A O 1
ATOM 4300 N N . TYR A 1 544 ? 29.748 7.362 -5.779 1.00 96.06 544 TYR A N 1
ATOM 4301 C CA . TYR A 1 544 ? 29.227 6.088 -6.284 1.00 96.06 544 TYR A CA 1
ATOM 4302 C C . TYR A 1 544 ? 30.125 4.918 -5.893 1.00 96.06 544 TYR A C 1
ATOM 4304 O O . TYR A 1 544 ? 31.341 4.971 -6.071 1.00 96.06 544 TYR A O 1
ATOM 4312 N N . PHE A 1 545 ? 29.515 3.860 -5.373 1.00 97.62 545 PHE A N 1
ATOM 4313 C CA . PHE A 1 545 ? 30.177 2.598 -5.066 1.00 97.62 545 PHE A CA 1
ATOM 4314 C C . PHE A 1 545 ? 29.539 1.495 -5.891 1.00 97.62 545 PHE A C 1
ATOM 4316 O O . PHE A 1 545 ? 28.316 1.393 -5.910 1.00 97.62 545 PHE A O 1
ATOM 4323 N N . ASP A 1 546 ? 30.361 0.656 -6.511 1.00 96.56 546 ASP A N 1
ATOM 4324 C CA . ASP A 1 546 ? 29.956 -0.293 -7.537 1.00 96.56 546 ASP A CA 1
ATOM 4325 C C . ASP A 1 546 ? 30.281 -1.734 -7.131 1.00 96.56 546 ASP A C 1
ATOM 4327 O O . ASP A 1 546 ? 31.309 -2.028 -6.512 1.00 96.56 546 ASP A O 1
ATOM 4331 N N . LYS A 1 547 ? 29.427 -2.667 -7.552 1.00 96.44 547 LYS A N 1
ATOM 4332 C CA . LYS A 1 547 ? 29.692 -4.105 -7.525 1.00 96.44 547 LYS A CA 1
ATOM 4333 C C . LYS A 1 547 ? 29.073 -4.776 -8.743 1.00 96.44 547 LYS A C 1
ATOM 4335 O O . LYS A 1 547 ? 27.919 -4.536 -9.077 1.00 96.44 547 LYS A O 1
ATOM 4340 N N . TYR A 1 548 ? 29.828 -5.660 -9.384 1.00 96.56 548 TYR A N 1
ATOM 4341 C CA . TYR A 1 548 ? 29.311 -6.487 -10.472 1.00 96.56 548 TYR A CA 1
ATOM 4342 C C . TYR A 1 548 ? 28.678 -7.764 -9.919 1.00 96.56 548 TYR A C 1
ATOM 4344 O O . TYR A 1 548 ? 29.274 -8.453 -9.086 1.00 96.56 548 TYR A O 1
ATOM 4352 N N . VAL A 1 549 ? 27.479 -8.086 -10.397 1.00 96.62 549 VAL A N 1
ATOM 4353 C CA . VAL A 1 549 ? 26.740 -9.306 -10.065 1.00 96.62 549 VAL A CA 1
ATOM 4354 C C . VAL A 1 549 ? 26.409 -10.065 -11.344 1.00 96.62 549 VAL A C 1
ATOM 4356 O O . VAL A 1 549 ? 25.962 -9.491 -12.335 1.00 96.62 549 VAL A O 1
ATOM 4359 N N . ASN A 1 550 ? 26.638 -11.376 -11.334 1.00 96.06 550 ASN A N 1
ATOM 4360 C CA . ASN A 1 550 ? 26.328 -12.233 -12.471 1.00 96.06 550 ASN A CA 1
ATOM 4361 C C . ASN A 1 550 ? 24.962 -12.893 -12.260 1.00 96.06 550 ASN A C 1
ATOM 4363 O O . ASN A 1 550 ? 24.799 -13.673 -11.323 1.00 96.06 550 ASN A O 1
ATOM 4367 N N . LEU A 1 551 ? 24.000 -12.578 -13.122 1.00 97.12 551 LEU A N 1
ATOM 4368 C CA . LEU A 1 551 ? 22.599 -12.968 -12.980 1.00 97.12 551 LEU A CA 1
ATOM 4369 C C . LEU A 1 551 ? 22.221 -14.015 -14.015 1.00 97.12 551 LEU A C 1
ATOM 4371 O O . LEU A 1 551 ? 22.571 -13.887 -15.186 1.00 97.12 551 LEU A O 1
ATOM 4375 N N . GLN A 1 552 ? 21.453 -15.023 -13.616 1.00 97.38 552 GLN A N 1
ATOM 4376 C CA . GLN A 1 552 ? 20.869 -15.965 -14.568 1.00 97.38 552 GLN A CA 1
ATOM 4377 C C . GLN A 1 552 ? 19.731 -15.304 -15.360 1.00 97.38 552 GLN A C 1
ATOM 4379 O O . GLN A 1 552 ? 18.833 -14.702 -14.773 1.00 97.38 552 GLN A O 1
ATOM 4384 N N . VAL A 1 553 ? 19.746 -15.436 -16.686 1.00 96.44 553 VAL A N 1
ATOM 4385 C CA . VAL A 1 553 ? 18.688 -14.906 -17.561 1.00 96.44 553 VAL A CA 1
ATOM 4386 C C . VAL A 1 553 ? 17.458 -15.822 -17.523 1.00 96.44 553 VAL A C 1
ATOM 4388 O O . VAL A 1 553 ? 17.575 -17.040 -17.393 1.00 96.44 553 VAL A O 1
ATOM 4391 N N . ASN A 1 554 ? 16.267 -15.232 -17.638 1.00 94.69 554 ASN A N 1
ATOM 4392 C CA . ASN A 1 554 ? 14.950 -15.880 -17.631 1.00 94.69 554 ASN A CA 1
ATOM 4393 C C . ASN A 1 554 ? 14.545 -16.560 -16.311 1.00 94.69 554 ASN A C 1
ATOM 4395 O O . ASN A 1 554 ? 13.570 -17.309 -16.296 1.00 94.69 554 ASN A O 1
ATOM 4399 N N . SER A 1 555 ? 15.221 -16.263 -15.198 1.00 95.00 555 SER A N 1
ATOM 4400 C CA . SER A 1 555 ? 14.861 -16.774 -13.869 1.00 95.00 555 SER A CA 1
ATOM 4401 C C . SER A 1 555 ? 14.797 -15.655 -12.838 1.00 95.00 555 SER A C 1
ATOM 4403 O O . SER A 1 555 ? 15.713 -14.837 -12.752 1.00 95.00 555 SER A O 1
ATOM 4405 N N . TRP A 1 556 ? 13.737 -15.660 -12.025 1.00 95.69 556 TRP A N 1
ATOM 4406 C CA . TRP A 1 556 ? 13.712 -14.891 -10.784 1.00 95.69 556 TRP A CA 1
ATOM 4407 C C . TRP A 1 556 ? 14.775 -15.435 -9.832 1.00 95.69 556 TRP A C 1
ATOM 4409 O O . TRP A 1 556 ? 14.919 -16.652 -9.683 1.00 95.69 556 TRP A O 1
ATOM 4419 N N . GLN A 1 557 ? 15.540 -14.537 -9.223 1.00 96.25 557 GLN A N 1
ATOM 4420 C CA . GLN A 1 557 ? 16.555 -14.871 -8.231 1.00 96.25 557 GLN A CA 1
ATOM 4421 C C . GLN A 1 557 ? 16.699 -13.735 -7.222 1.00 96.25 557 GLN A C 1
ATOM 4423 O O . GLN A 1 557 ? 16.575 -12.561 -7.578 1.00 96.25 557 GLN A O 1
ATOM 4428 N N . ARG A 1 558 ? 16.966 -14.087 -5.962 1.00 94.94 558 ARG A N 1
ATOM 4429 C CA . ARG A 1 558 ? 17.290 -13.116 -4.917 1.00 94.94 558 ARG A CA 1
ATOM 4430 C C . ARG A 1 558 ? 18.788 -12.845 -4.926 1.00 94.94 558 ARG A C 1
ATOM 4432 O O . ARG A 1 558 ? 19.585 -13.780 -4.990 1.00 94.94 558 ARG A O 1
ATOM 4439 N N . VAL A 1 559 ? 19.155 -11.572 -4.869 1.00 96.25 559 VAL A N 1
ATOM 4440 C CA . VAL A 1 559 ? 20.543 -11.111 -4.880 1.00 96.25 559 VAL A CA 1
ATOM 4441 C C . VAL A 1 559 ? 20.805 -10.318 -3.612 1.00 96.25 559 VAL A C 1
ATOM 4443 O O . VAL A 1 559 ? 20.053 -9.404 -3.285 1.00 96.25 559 VAL A O 1
ATOM 4446 N N . THR A 1 560 ? 21.898 -10.657 -2.934 1.00 96.00 560 THR A N 1
ATOM 4447 C CA . THR A 1 560 ? 22.396 -9.952 -1.751 1.00 96.00 560 THR A CA 1
ATOM 4448 C C . THR A 1 560 ? 23.689 -9.232 -2.104 1.00 96.00 560 THR A C 1
ATOM 4450 O O . THR A 1 560 ? 24.657 -9.846 -2.564 1.00 96.00 560 THR A O 1
ATOM 4453 N N . VAL A 1 561 ? 23.722 -7.921 -1.885 1.00 96.50 561 VAL A N 1
ATOM 4454 C CA . VAL A 1 561 ? 24.908 -7.089 -2.091 1.00 96.50 561 VAL A CA 1
ATOM 4455 C C . VAL A 1 561 ? 25.433 -6.615 -0.742 1.00 96.50 561 VAL A C 1
ATOM 4457 O O . VAL A 1 561 ? 24.844 -5.751 -0.100 1.00 96.50 561 VAL A O 1
ATOM 4460 N N . ASN A 1 562 ? 26.584 -7.160 -0.341 1.00 95.94 562 ASN A N 1
ATOM 4461 C CA . ASN A 1 562 ? 27.359 -6.665 0.796 1.00 95.94 562 ASN A CA 1
ATOM 4462 C C . ASN A 1 562 ? 27.937 -5.279 0.479 1.00 95.94 562 ASN A C 1
ATOM 4464 O O . ASN A 1 562 ? 28.775 -5.148 -0.417 1.00 95.94 562 ASN A O 1
ATOM 4468 N N . LEU A 1 563 ? 27.540 -4.262 1.247 1.00 95.19 563 LEU A N 1
ATOM 4469 C CA . LEU A 1 563 ? 27.990 -2.876 1.075 1.00 95.19 563 LEU A CA 1
ATOM 4470 C C . LEU A 1 563 ? 29.500 -2.729 1.306 1.00 95.19 563 LEU A C 1
ATOM 4472 O O . LEU A 1 563 ? 30.156 -1.942 0.632 1.00 95.19 563 LEU A O 1
ATOM 4476 N N . GLY A 1 564 ? 30.072 -3.535 2.208 1.00 93.62 564 GLY A N 1
ATOM 4477 C CA . GLY A 1 564 ? 31.515 -3.550 2.477 1.00 93.62 564 GLY A CA 1
ATOM 4478 C C . GLY A 1 564 ? 32.378 -4.118 1.342 1.00 93.62 564 GLY A C 1
ATOM 4479 O O . GLY A 1 564 ? 33.594 -3.960 1.372 1.00 93.62 564 GLY A O 1
ATOM 4480 N N . GLU A 1 565 ? 31.769 -4.775 0.350 1.00 94.06 565 GLU A N 1
ATOM 4481 C CA . GLU A 1 565 ? 32.460 -5.319 -0.828 1.00 94.06 565 GLU A CA 1
ATOM 4482 C C . GLU A 1 565 ? 32.353 -4.401 -2.054 1.00 94.06 565 GLU A C 1
ATOM 4484 O O . GLU A 1 565 ? 32.931 -4.707 -3.098 1.00 94.06 565 GLU A O 1
ATOM 4489 N N . MET A 1 566 ? 31.600 -3.301 -1.958 1.00 95.88 566 MET A N 1
ATOM 4490 C CA . MET A 1 566 ? 31.458 -2.353 -3.058 1.00 95.88 566 MET A CA 1
ATOM 4491 C C . MET A 1 566 ? 32.710 -1.482 -3.180 1.00 95.88 566 MET A C 1
ATOM 4493 O O . MET A 1 566 ? 33.307 -1.062 -2.186 1.00 95.88 566 MET A O 1
ATOM 4497 N N . VAL A 1 567 ? 33.111 -1.204 -4.415 1.00 95.38 567 VAL A N 1
ATOM 4498 C CA . VAL A 1 567 ? 34.323 -0.446 -4.730 1.00 95.38 567 VAL A CA 1
ATOM 4499 C C . VAL A 1 567 ? 33.930 0.963 -5.147 1.00 95.38 567 VAL A C 1
ATOM 4501 O O . VAL A 1 567 ? 33.061 1.135 -5.991 1.00 95.38 567 VAL A O 1
ATOM 4504 N N . LEU A 1 568 ? 34.571 1.973 -4.564 1.00 95.81 568 LEU A N 1
ATOM 4505 C CA . LEU A 1 568 ? 34.379 3.370 -4.952 1.00 95.81 568 LEU A CA 1
ATOM 4506 C C . LEU A 1 568 ? 34.766 3.569 -6.428 1.00 95.81 568 LEU A C 1
ATOM 4508 O O . LEU A 1 568 ? 35.885 3.227 -6.810 1.00 95.81 568 LEU A O 1
ATOM 4512 N N . ASP A 1 569 ? 33.868 4.155 -7.223 1.00 89.62 569 ASP A N 1
ATOM 4513 C CA . ASP A 1 569 ? 34.065 4.397 -8.663 1.00 89.62 569 ASP A CA 1
ATOM 4514 C C . ASP A 1 569 ? 35.317 5.256 -8.929 1.00 89.62 569 ASP A C 1
ATOM 4516 O O . ASP A 1 569 ? 36.106 4.990 -9.838 1.00 89.62 569 ASP A O 1
ATOM 4520 N N . TRP A 1 570 ? 35.579 6.243 -8.060 1.00 81.12 570 TRP A N 1
ATOM 4521 C CA . TRP A 1 570 ? 36.797 7.050 -8.119 1.00 81.12 570 TRP A CA 1
ATOM 4522 C C . TRP A 1 570 ? 37.334 7.453 -6.738 1.00 81.12 570 TRP A C 1
ATOM 4524 O O . TRP A 1 570 ? 36.692 8.192 -5.991 1.00 81.12 570 TRP A O 1
ATOM 4534 N N . GLY A 1 571 ? 38.555 7.012 -6.411 1.00 83.75 571 GLY A N 1
ATOM 4535 C CA . GLY A 1 571 ? 39.260 7.351 -5.167 1.00 83.75 571 GLY A CA 1
ATOM 4536 C C . GLY A 1 571 ? 39.388 6.175 -4.191 1.00 83.75 571 GLY A C 1
ATOM 4537 O O . GLY A 1 571 ? 39.403 5.020 -4.602 1.00 83.75 571 GLY A O 1
ATOM 4538 N N . THR A 1 572 ? 39.527 6.466 -2.889 1.00 83.62 572 THR A N 1
ATOM 4539 C CA . THR A 1 572 ? 39.739 5.448 -1.830 1.00 83.62 572 THR A CA 1
ATOM 4540 C C . THR A 1 572 ? 38.962 5.702 -0.528 1.00 83.62 572 THR A C 1
ATOM 4542 O O . THR A 1 572 ? 39.312 5.167 0.525 1.00 83.62 572 THR A O 1
ATOM 4545 N N . LEU A 1 573 ? 37.926 6.544 -0.556 1.00 88.25 573 LEU A N 1
ATOM 4546 C CA . LEU A 1 573 ? 37.124 6.843 0.633 1.00 88.25 573 LEU A CA 1
ATOM 4547 C C . LEU A 1 573 ? 36.165 5.686 0.976 1.00 88.25 573 LEU A C 1
ATOM 4549 O O . LEU A 1 573 ? 35.672 5.022 0.066 1.00 88.25 573 LEU A O 1
ATOM 4553 N N . PRO A 1 574 ? 35.870 5.453 2.269 1.00 91.56 574 PRO A N 1
ATOM 4554 C CA . PRO A 1 574 ? 34.868 4.471 2.671 1.00 91.56 574 PRO A CA 1
ATOM 4555 C C . PRO A 1 574 ? 33.448 4.963 2.363 1.00 91.56 574 PRO A C 1
ATOM 4557 O O . PRO A 1 574 ? 33.191 6.170 2.395 1.00 91.56 574 PRO A O 1
ATOM 4560 N N . LEU A 1 575 ? 32.537 4.014 2.128 1.00 94.56 575 LEU A N 1
ATOM 4561 C CA . LEU A 1 575 ? 31.102 4.253 1.955 1.00 94.56 575 LEU A CA 1
ATOM 4562 C C . LEU A 1 575 ? 30.503 4.900 3.208 1.00 94.56 575 LEU A C 1
ATOM 4564 O O . LEU A 1 575 ? 30.848 4.535 4.335 1.00 94.56 575 LEU A O 1
ATOM 4568 N N . THR A 1 576 ? 29.611 5.874 3.010 1.00 95.25 576 THR A N 1
ATOM 4569 C CA . THR A 1 576 ? 28.921 6.579 4.098 1.00 95.25 576 THR A CA 1
ATOM 4570 C C . THR A 1 576 ? 27.397 6.506 3.998 1.00 95.25 576 THR A C 1
ATOM 4572 O O . THR A 1 576 ? 26.836 6.278 2.933 1.00 95.25 576 THR A O 1
ATOM 4575 N N . HIS A 1 577 ? 26.718 6.715 5.125 1.00 94.50 577 HIS A N 1
ATOM 4576 C CA . HIS A 1 577 ? 25.258 6.664 5.243 1.00 94.50 577 HIS A CA 1
ATOM 4577 C C . HIS A 1 577 ? 24.680 8.047 5.601 1.00 94.50 577 HIS A C 1
ATOM 4579 O O . HIS A 1 577 ? 25.419 8.881 6.139 1.00 94.50 577 HIS A O 1
ATOM 4585 N N . PRO A 1 578 ? 23.382 8.301 5.342 1.00 94.00 578 PRO A N 1
ATOM 4586 C CA . PRO A 1 578 ? 22.446 7.430 4.629 1.00 94.00 578 PRO A CA 1
ATOM 4587 C C . PRO A 1 578 ? 22.708 7.374 3.113 1.00 94.00 578 PRO A C 1
ATOM 4589 O O . PRO A 1 578 ? 23.175 8.345 2.516 1.00 94.00 578 PRO A O 1
ATOM 4592 N N . LEU A 1 579 ? 22.412 6.230 2.495 1.00 95.25 579 LEU A N 1
ATOM 4593 C CA . LEU A 1 579 ? 22.424 6.054 1.044 1.00 95.25 579 LEU A CA 1
ATOM 4594 C C . LEU A 1 579 ? 21.272 6.836 0.405 1.00 95.25 579 LEU A C 1
ATOM 4596 O O . LEU A 1 579 ? 20.194 6.947 0.982 1.00 95.25 579 LEU A O 1
ATOM 4600 N N . LYS A 1 580 ? 21.502 7.357 -0.802 1.00 93.88 580 LYS A N 1
ATOM 4601 C CA . LYS A 1 580 ? 20.555 8.213 -1.534 1.00 93.88 580 LYS A CA 1
ATOM 4602 C C . LYS A 1 580 ? 19.912 7.536 -2.739 1.00 93.88 580 LYS A C 1
ATOM 4604 O O . LYS A 1 580 ? 18.847 7.970 -3.163 1.00 93.88 580 LYS A O 1
ATOM 4609 N N . LEU A 1 581 ? 20.559 6.532 -3.330 1.00 95.12 581 LEU A N 1
ATOM 4610 C CA . LEU A 1 581 ? 20.003 5.770 -4.452 1.00 95.12 581 LEU A CA 1
ATOM 4611 C C . LEU A 1 581 ? 20.670 4.403 -4.599 1.00 95.12 581 LEU A C 1
ATOM 4613 O O . LEU A 1 581 ? 21.814 4.220 -4.169 1.00 95.12 581 LEU A O 1
ATOM 4617 N N . VAL A 1 582 ? 19.969 3.501 -5.282 1.00 96.56 582 VAL A N 1
ATOM 4618 C CA . VAL A 1 582 ? 20.499 2.248 -5.836 1.00 96.56 582 VAL A CA 1
ATOM 4619 C C . VAL A 1 582 ? 20.337 2.288 -7.358 1.00 96.56 582 VAL A C 1
ATOM 4621 O O . VAL A 1 582 ? 19.287 2.672 -7.860 1.00 96.56 582 VAL A O 1
ATOM 4624 N N . GLU A 1 583 ? 21.374 1.928 -8.104 1.00 96.75 583 GLU A N 1
ATOM 4625 C CA . GLU A 1 583 ? 21.395 1.876 -9.568 1.00 96.75 583 GLU A CA 1
ATOM 4626 C C . GLU A 1 583 ? 21.688 0.450 -10.045 1.00 96.75 583 GLU A C 1
ATOM 4628 O O . GLU A 1 583 ? 22.507 -0.264 -9.470 1.00 96.75 583 GLU A O 1
ATOM 4633 N N . PHE A 1 584 ? 21.040 0.070 -11.142 1.00 97.50 584 PHE A N 1
ATOM 4634 C CA . PHE A 1 584 ? 21.231 -1.160 -11.893 1.00 97.50 584 PHE A CA 1
ATOM 4635 C C . PHE A 1 584 ? 21.636 -0.785 -13.320 1.00 97.50 584 PHE A C 1
ATOM 4637 O O . PHE A 1 584 ? 20.854 -0.168 -14.043 1.00 97.50 584 PHE A O 1
ATOM 4644 N N . ALA A 1 585 ? 22.854 -1.129 -13.732 1.00 96.94 585 ALA A N 1
ATOM 4645 C CA . ALA A 1 585 ? 23.428 -0.641 -14.981 1.00 96.94 585 ALA A CA 1
ATOM 4646 C C . ALA A 1 585 ? 24.245 -1.692 -15.737 1.00 96.94 585 ALA A C 1
ATOM 4648 O O . ALA A 1 585 ? 24.852 -2.595 -15.161 1.00 96.94 585 ALA A O 1
ATOM 4649 N N . ILE A 1 586 ? 24.326 -1.515 -17.054 1.00 95.94 586 ILE A N 1
ATOM 4650 C CA . ILE A 1 586 ? 25.293 -2.176 -17.929 1.00 95.94 586 ILE A CA 1
ATOM 4651 C C . ILE A 1 586 ? 26.133 -1.067 -18.572 1.00 95.94 586 ILE A C 1
ATOM 4653 O O . ILE A 1 586 ? 25.740 -0.510 -19.598 1.00 95.94 586 ILE A O 1
ATOM 4657 N N . PRO A 1 587 ? 27.279 -0.700 -17.971 1.00 89.00 587 PRO A N 1
ATOM 4658 C CA . PRO A 1 587 ? 28.015 0.505 -18.358 1.00 89.00 587 PRO A CA 1
ATOM 4659 C C . PRO A 1 587 ? 28.861 0.333 -19.628 1.00 89.00 587 PRO A C 1
ATOM 4661 O O . PRO A 1 587 ? 29.437 1.307 -20.105 1.00 89.00 587 PRO A O 1
ATOM 4664 N N . SER A 1 588 ? 28.983 -0.890 -20.157 1.00 89.44 588 SER A N 1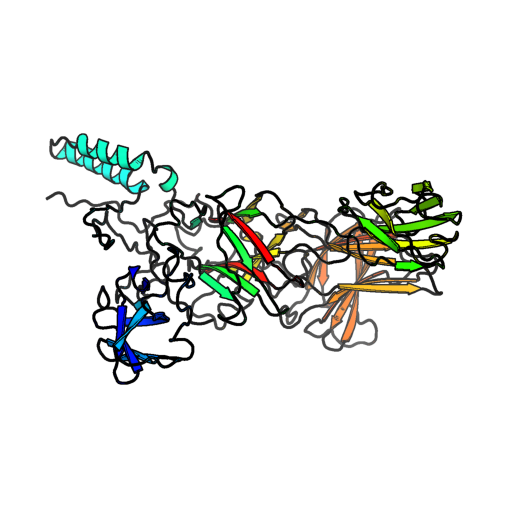
ATOM 4665 C CA . SER A 1 588 ? 29.753 -1.169 -21.372 1.00 89.44 588 SER A CA 1
ATOM 4666 C C . SER A 1 588 ? 29.185 -2.358 -22.144 1.00 89.44 588 SER A C 1
ATOM 4668 O O . SER A 1 588 ? 28.813 -3.363 -21.540 1.00 89.44 588 SER A O 1
ATOM 4670 N N . SER A 1 589 ? 29.168 -2.254 -23.476 1.00 87.88 589 SER A N 1
ATOM 4671 C CA . SER A 1 589 ? 28.721 -3.309 -24.407 1.00 87.88 589 SER A CA 1
ATOM 4672 C C . SER A 1 589 ? 27.349 -3.921 -24.056 1.00 87.88 589 SER A C 1
ATOM 4674 O O . SER A 1 589 ? 27.249 -5.145 -23.921 1.00 87.88 589 SER A O 1
ATOM 4676 N N . PRO A 1 590 ? 26.293 -3.105 -23.865 1.00 92.25 590 PRO A N 1
ATOM 4677 C CA . PRO A 1 590 ? 24.990 -3.631 -23.492 1.00 92.25 590 PRO A CA 1
ATOM 4678 C C . PRO A 1 590 ? 24.374 -4.469 -24.626 1.00 92.25 590 PRO A C 1
ATOM 4680 O O . PRO A 1 590 ? 24.597 -4.177 -25.804 1.00 92.25 590 PRO A O 1
ATOM 4683 N N . PRO A 1 591 ? 23.564 -5.495 -24.303 1.00 91.81 591 PRO A N 1
ATOM 4684 C CA . PRO A 1 591 ? 22.689 -6.125 -25.285 1.00 91.81 591 PRO A CA 1
ATOM 4685 C C . PRO A 1 591 ? 21.788 -5.073 -25.933 1.00 91.81 591 PRO A C 1
ATOM 4687 O O . PRO A 1 591 ? 21.286 -4.196 -25.230 1.00 91.81 591 PRO A O 1
ATOM 4690 N N . SER A 1 592 ? 21.542 -5.187 -27.240 1.00 88.50 592 SER A N 1
ATOM 4691 C CA . SER A 1 592 ? 20.733 -4.207 -27.977 1.00 88.50 592 SER A CA 1
ATOM 4692 C C . SER A 1 592 ? 19.322 -4.070 -27.416 1.00 88.50 592 SER A C 1
ATOM 4694 O O . SER A 1 592 ? 18.766 -2.991 -27.446 1.00 88.50 592 SER A O 1
ATOM 4696 N N . ASN A 1 593 ? 18.734 -5.137 -26.880 1.00 90.38 593 ASN A N 1
ATOM 4697 C CA . ASN A 1 593 ? 17.421 -5.070 -26.256 1.00 90.38 593 ASN A CA 1
ATOM 4698 C C . ASN A 1 593 ? 17.272 -6.075 -25.115 1.00 90.38 593 ASN A C 1
ATOM 4700 O O . ASN A 1 593 ? 18.005 -7.067 -25.020 1.00 90.38 593 ASN A O 1
ATOM 4704 N N . GLY A 1 594 ? 16.308 -5.808 -24.243 1.00 90.81 594 GLY A N 1
ATOM 4705 C CA . GLY A 1 594 ? 15.954 -6.705 -23.157 1.00 90.81 594 GLY A CA 1
ATOM 4706 C C . GLY A 1 594 ? 15.011 -6.073 -22.148 1.00 90.81 594 GLY A C 1
ATOM 4707 O O . GLY A 1 594 ? 14.577 -4.927 -22.285 1.00 90.81 594 GLY A O 1
ATOM 4708 N N . VAL A 1 595 ? 14.680 -6.873 -21.139 1.00 92.31 595 VAL A N 1
ATOM 4709 C CA . VAL A 1 595 ? 13.805 -6.489 -20.034 1.00 92.31 595 VAL A CA 1
ATOM 4710 C C . VAL A 1 595 ? 14.449 -6.897 -18.711 1.00 92.31 595 VAL A C 1
ATOM 4712 O O . VAL A 1 595 ? 15.057 -7.962 -18.607 1.00 92.31 595 VAL A O 1
ATOM 4715 N N . LEU A 1 596 ? 14.322 -6.059 -17.690 1.00 94.69 596 LEU A N 1
ATOM 4716 C CA . LEU A 1 596 ? 14.760 -6.314 -16.325 1.00 94.69 596 LEU A CA 1
ATOM 4717 C C . LEU A 1 596 ? 13.569 -6.124 -15.392 1.00 94.69 596 LEU A C 1
ATOM 4719 O O . LEU A 1 596 ? 13.048 -5.018 -15.278 1.00 94.69 596 LEU A O 1
ATOM 4723 N N . TYR A 1 597 ? 13.155 -7.195 -14.722 1.00 93.88 597 TYR A N 1
ATOM 4724 C CA . TYR A 1 597 ? 12.143 -7.115 -13.673 1.00 93.88 597 TYR A CA 1
ATOM 4725 C C . TYR A 1 597 ? 12.816 -7.031 -12.306 1.00 93.88 597 TYR A C 1
ATOM 4727 O O . TYR A 1 597 ? 13.725 -7.822 -12.045 1.00 93.88 597 TYR A O 1
ATOM 4735 N N . ILE A 1 598 ? 12.389 -6.103 -11.450 1.00 93.88 598 ILE A N 1
ATOM 4736 C CA . ILE A 1 598 ? 12.939 -5.876 -10.106 1.00 93.88 598 ILE A CA 1
ATOM 4737 C C . ILE A 1 598 ? 11.792 -5.705 -9.105 1.00 93.88 598 ILE A C 1
ATOM 4739 O O . ILE A 1 598 ? 10.830 -4.995 -9.366 1.00 93.88 598 ILE A O 1
ATOM 4743 N N . THR A 1 599 ? 11.900 -6.321 -7.938 1.00 92.56 599 THR A N 1
ATOM 4744 C CA . THR A 1 599 ? 11.025 -6.068 -6.781 1.00 92.56 599 THR A CA 1
ATOM 4745 C C . THR A 1 599 ? 11.815 -6.345 -5.498 1.00 92.56 599 THR A C 1
ATOM 4747 O O . THR A 1 599 ? 12.992 -6.719 -5.571 1.00 92.56 599 THR A O 1
ATOM 4750 N N . ASP A 1 600 ? 11.209 -6.145 -4.331 1.00 90.81 600 ASP A N 1
ATOM 4751 C CA . ASP A 1 600 ? 11.803 -6.454 -3.029 1.00 90.81 600 ASP A CA 1
ATOM 4752 C C . ASP A 1 600 ? 13.200 -5.837 -2.785 1.00 90.81 600 ASP A C 1
ATOM 4754 O O . ASP A 1 600 ? 14.094 -6.462 -2.215 1.00 90.81 600 ASP A O 1
ATOM 4758 N N . LEU A 1 601 ? 13.441 -4.611 -3.252 1.00 92.88 601 LEU A N 1
ATOM 4759 C CA . LEU A 1 601 ? 14.655 -3.866 -2.933 1.00 92.88 601 LEU A CA 1
ATOM 4760 C C . LEU A 1 601 ? 14.566 -3.295 -1.510 1.00 92.88 601 LEU A C 1
ATOM 4762 O O . LEU A 1 601 ? 13.729 -2.441 -1.205 1.00 92.88 601 LEU A O 1
ATOM 4766 N N . LYS A 1 602 ? 15.473 -3.729 -0.638 1.00 91.56 602 LYS A N 1
ATOM 4767 C CA . LYS A 1 602 ? 15.460 -3.403 0.796 1.00 91.56 602 LYS A CA 1
ATOM 4768 C C . LYS A 1 602 ? 16.835 -3.538 1.439 1.00 91.56 602 LYS A C 1
ATOM 4770 O O . LYS A 1 602 ? 17.723 -4.193 0.894 1.00 91.56 602 LYS A O 1
ATOM 4775 N N . PHE A 1 603 ? 16.987 -2.997 2.638 1.00 91.31 603 PHE A N 1
ATOM 4776 C CA . PHE A 1 603 ? 18.144 -3.244 3.492 1.00 91.31 603 PHE A CA 1
ATOM 4777 C C . PHE A 1 603 ? 17.980 -4.500 4.345 1.00 91.31 603 PHE A C 1
ATOM 4779 O O . PHE A 1 603 ? 16.897 -4.760 4.864 1.00 91.31 603 PHE A O 1
ATOM 4786 N N . GLY A 1 604 ? 19.080 -5.236 4.531 1.00 86.50 604 GLY A N 1
ATOM 4787 C CA . GLY A 1 604 ? 19.131 -6.367 5.456 1.00 86.50 604 GLY A CA 1
ATOM 4788 C C . GLY A 1 604 ? 18.116 -7.477 5.156 1.00 86.50 604 GLY A C 1
ATOM 4789 O O . GLY A 1 604 ? 17.581 -7.586 4.048 1.00 86.50 604 GLY A O 1
ATOM 4790 N N . ASP A 1 605 ? 17.897 -8.331 6.151 1.00 79.25 605 ASP A N 1
ATOM 4791 C CA . ASP A 1 605 ? 16.870 -9.369 6.091 1.00 79.25 605 ASP A CA 1
ATOM 4792 C C . ASP A 1 605 ? 15.475 -8.779 6.340 1.00 79.25 605 ASP A C 1
ATOM 4794 O O . ASP A 1 605 ? 15.312 -7.630 6.764 1.00 79.25 605 ASP A O 1
ATOM 4798 N N . HIS A 1 606 ? 14.447 -9.577 6.069 1.00 76.81 606 HIS A N 1
ATOM 4799 C CA . HIS A 1 606 ? 13.073 -9.188 6.349 1.00 76.81 606 HIS A CA 1
ATOM 4800 C C . HIS A 1 606 ? 12.809 -9.089 7.845 1.00 76.81 606 HIS A C 1
ATOM 4802 O O . HIS A 1 606 ? 12.959 -10.065 8.577 1.00 76.81 606 HIS A O 1
ATOM 4808 N N . LEU A 1 607 ? 12.337 -7.923 8.274 1.00 82.69 607 LEU A N 1
ATOM 4809 C CA . LEU A 1 607 ? 11.666 -7.768 9.556 1.00 82.69 607 LEU A CA 1
ATOM 4810 C C . LEU A 1 607 ? 10.163 -7.867 9.297 1.00 82.69 607 LEU A C 1
ATOM 4812 O O . LEU A 1 607 ? 9.566 -6.951 8.721 1.00 82.69 607 LEU A O 1
ATOM 4816 N N . THR A 1 608 ? 9.590 -9.015 9.653 1.00 88.62 608 THR A N 1
ATOM 4817 C CA . THR A 1 608 ? 8.172 -9.328 9.447 1.00 88.62 608 THR A CA 1
ATOM 4818 C C . THR A 1 608 ? 7.396 -9.251 10.756 1.00 88.62 608 THR A C 1
ATOM 4820 O O . THR A 1 608 ? 7.971 -9.302 11.846 1.00 88.62 608 THR A O 1
ATOM 4823 N N . PHE A 1 609 ? 6.073 -9.159 10.655 1.00 91.31 609 PHE A N 1
ATOM 4824 C CA . PHE A 1 609 ? 5.200 -9.103 11.824 1.00 91.31 609 PHE A CA 1
ATOM 4825 C C . PHE A 1 609 ? 5.011 -10.465 12.518 1.00 91.31 609 PHE A C 1
ATOM 4827 O O . PHE A 1 609 ? 4.593 -10.507 13.670 1.00 91.31 609 PHE A O 1
ATOM 4834 N N . ALA A 1 610 ? 5.343 -11.593 11.882 1.00 86.75 610 ALA A N 1
ATOM 4835 C CA . ALA A 1 610 ? 5.103 -12.927 12.453 1.00 86.75 610 ALA A CA 1
ATOM 4836 C C . ALA A 1 610 ? 5.851 -13.209 13.773 1.00 86.75 610 ALA A C 1
ATOM 4838 O O . ALA A 1 610 ? 5.475 -14.108 14.520 1.00 86.75 610 ALA A O 1
ATOM 4839 N N . GLY A 1 611 ? 6.900 -12.438 14.081 1.00 83.00 611 GLY A N 1
ATOM 4840 C CA . GLY A 1 611 ? 7.609 -12.496 15.364 1.00 83.00 611 GLY A CA 1
ATOM 4841 C C . GLY A 1 611 ? 7.061 -11.558 16.447 1.00 83.00 611 GLY A C 1
ATOM 4842 O O . GLY A 1 611 ? 7.588 -11.551 17.564 1.00 83.00 611 GLY A O 1
ATOM 4843 N N . ALA A 1 612 ? 6.051 -10.742 16.138 1.00 89.81 612 ALA A N 1
ATOM 4844 C CA . ALA A 1 612 ? 5.514 -9.757 17.062 1.00 89.81 612 ALA A CA 1
ATOM 4845 C C . ALA A 1 612 ? 4.825 -10.439 18.251 1.00 89.81 612 ALA A C 1
ATOM 4847 O O . ALA A 1 612 ? 4.035 -11.366 18.111 1.00 89.81 612 ALA A O 1
ATOM 4848 N N . GLN A 1 613 ? 5.080 -9.935 19.459 1.00 90.56 613 GLN A N 1
ATOM 4849 C CA . GLN A 1 613 ? 4.400 -10.411 20.672 1.00 90.56 613 GLN A CA 1
ATOM 4850 C C . GLN A 1 613 ? 3.066 -9.701 20.914 1.00 90.56 613 GLN A C 1
ATOM 4852 O O . GLN A 1 613 ? 2.370 -9.984 21.896 1.00 90.56 613 GLN A O 1
ATOM 4857 N N . ARG A 1 614 ? 2.729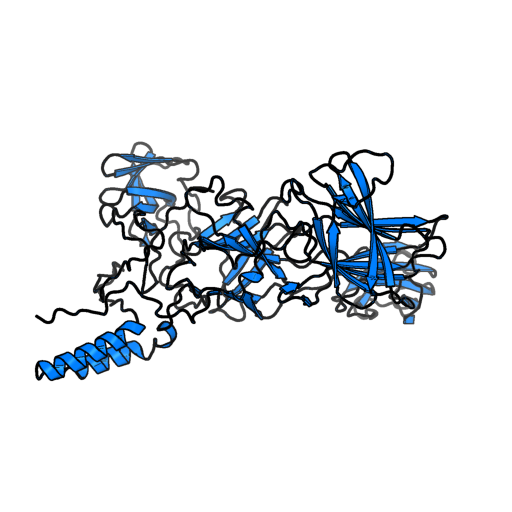 -8.730 20.063 1.00 86.38 614 ARG A N 1
ATOM 4858 C CA . ARG A 1 614 ? 1.597 -7.835 20.243 1.00 86.38 614 ARG A CA 1
ATOM 4859 C C . ARG A 1 614 ? 1.042 -7.372 18.907 1.00 86.38 614 ARG A C 1
ATOM 4861 O O . ARG A 1 614 ? 1.805 -7.047 18.009 1.00 86.38 614 ARG A O 1
ATOM 4868 N N . LEU A 1 615 ? -0.279 -7.266 18.837 1.00 85.62 615 LEU A N 1
ATOM 4869 C CA . LEU A 1 615 ? -1.003 -6.583 17.774 1.00 85.62 615 LEU A CA 1
ATOM 4870 C C . LEU A 1 615 ? -1.795 -5.430 18.380 1.00 85.62 615 LEU A C 1
ATOM 4872 O O . LEU A 1 615 ? -2.830 -5.623 19.011 1.00 85.62 615 LEU A O 1
ATOM 4876 N N . ARG A 1 616 ? -1.284 -4.214 18.210 1.00 78.06 616 ARG A N 1
ATOM 4877 C CA . ARG A 1 616 ? -1.875 -2.989 18.739 1.00 78.06 616 ARG A CA 1
ATOM 4878 C C . ARG A 1 616 ? -2.945 -2.406 17.835 1.00 78.06 616 ARG A C 1
ATOM 4880 O O . ARG A 1 616 ? -3.973 -1.966 18.345 1.00 78.06 616 ARG A O 1
ATOM 4887 N N . LEU A 1 617 ? -2.695 -2.357 16.534 1.00 76.69 617 LEU A N 1
ATOM 4888 C CA . LEU A 1 617 ? -3.552 -1.678 15.567 1.00 76.69 617 LEU A CA 1
ATOM 4889 C C . LEU A 1 617 ? -3.501 -2.415 14.228 1.00 76.69 617 LEU A C 1
ATOM 4891 O O . LEU A 1 617 ? -2.445 -2.927 13.858 1.00 76.69 617 LEU A O 1
ATOM 4895 N N . MET A 1 618 ? -4.628 -2.421 13.524 1.00 84.94 618 MET A N 1
ATOM 4896 C CA . MET A 1 618 ? -4.748 -2.799 12.120 1.00 84.94 618 MET A CA 1
ATOM 4897 C C . MET A 1 618 ? -5.366 -1.631 11.351 1.00 84.94 618 MET A C 1
ATOM 4899 O O . MET A 1 618 ? -6.481 -1.226 11.669 1.00 84.94 618 MET A O 1
ATOM 4903 N N . GLU A 1 619 ? -4.678 -1.098 10.347 1.00 85.31 619 GLU A N 1
ATOM 4904 C CA . GLU A 1 619 ? -5.126 0.055 9.558 1.00 85.31 619 GLU A CA 1
ATOM 4905 C C . GLU A 1 619 ? -5.169 -0.256 8.064 1.00 85.31 619 GLU A C 1
ATOM 4907 O O . GLU A 1 619 ? -4.323 -0.967 7.536 1.00 85.31 619 GLU A O 1
ATOM 4912 N N . PHE A 1 620 ? -6.109 0.365 7.371 1.00 87.44 620 PHE A N 1
ATOM 4913 C CA . PHE A 1 620 ? -6.176 0.509 5.929 1.00 87.44 620 PHE A CA 1
ATOM 4914 C C . PHE A 1 620 ? -5.848 1.963 5.611 1.00 87.44 620 PHE A C 1
ATOM 4916 O O . PHE A 1 620 ? -6.582 2.879 5.985 1.00 87.44 620 PHE A O 1
ATOM 4923 N N . LYS A 1 621 ? -4.705 2.186 4.971 1.00 86.19 621 LYS A N 1
ATOM 4924 C CA . LYS A 1 621 ? -4.125 3.504 4.747 1.00 86.19 621 LYS A CA 1
ATOM 4925 C C . LYS A 1 621 ? -4.018 3.802 3.256 1.00 86.19 621 LYS A C 1
ATOM 4927 O O . LYS A 1 621 ? -3.445 3.035 2.485 1.00 86.19 621 LYS A O 1
ATOM 4932 N N . MET A 1 622 ? -4.536 4.961 2.875 1.00 84.81 622 MET A N 1
ATOM 4933 C CA . MET A 1 622 ? -4.502 5.527 1.532 1.00 84.81 622 MET A CA 1
ATOM 4934 C C . MET A 1 622 ? -3.537 6.711 1.553 1.00 84.81 622 MET A C 1
ATOM 4936 O O . MET A 1 622 ? -3.815 7.743 2.161 1.00 84.81 622 MET A O 1
ATOM 4940 N N . GLU A 1 623 ? -2.367 6.545 0.940 1.00 81.12 623 GLU A N 1
ATOM 4941 C CA . GLU A 1 623 ? -1.386 7.627 0.799 1.00 81.12 623 GLU A CA 1
ATOM 4942 C C . GLU A 1 623 ? -1.578 8.361 -0.527 1.00 81.12 623 GLU A C 1
ATOM 4944 O O . GLU A 1 623 ? -2.021 7.762 -1.513 1.00 81.12 623 GLU A O 1
ATOM 4949 N N . HIS A 1 624 ? -1.205 9.643 -0.569 1.00 77.06 624 HIS A N 1
ATOM 4950 C CA . HIS A 1 624 ? -1.238 10.414 -1.802 1.00 77.06 624 HIS A CA 1
ATOM 4951 C C . HIS A 1 624 ? -0.309 9.797 -2.850 1.00 77.06 624 HIS A C 1
ATOM 4953 O O . HIS A 1 624 ? 0.901 9.674 -2.658 1.00 77.06 624 HIS A O 1
ATOM 4959 N N . GLN A 1 625 ? -0.885 9.463 -4.000 1.00 73.44 625 GLN A N 1
ATOM 4960 C CA . GLN A 1 625 ? -0.220 8.720 -5.076 1.00 73.44 625 GLN A CA 1
ATOM 4961 C C . GLN A 1 625 ? -0.160 9.501 -6.397 1.00 73.44 625 GLN A C 1
ATOM 4963 O O . GLN A 1 625 ? -0.052 8.905 -7.465 1.00 73.44 625 GLN A O 1
ATOM 4968 N N . GLY A 1 626 ? -0.226 10.836 -6.324 1.00 68.88 626 GLY A N 1
ATOM 4969 C CA . GLY A 1 626 ? -0.176 11.711 -7.502 1.00 68.88 626 GLY A CA 1
ATOM 4970 C C . GLY A 1 626 ? -1.504 11.800 -8.250 1.00 68.88 626 GLY A C 1
ATOM 4971 O O . GLY A 1 626 ? -1.512 12.165 -9.418 1.00 68.88 626 GLY A O 1
ATOM 4972 N N . LEU A 1 627 ? -2.604 11.432 -7.592 1.00 66.81 627 LEU A N 1
ATOM 4973 C CA . LEU A 1 627 ? -3.926 11.290 -8.191 1.00 66.81 627 LEU A CA 1
ATOM 4974 C C . LEU A 1 627 ? -4.920 12.255 -7.549 1.00 66.81 627 LEU A C 1
ATO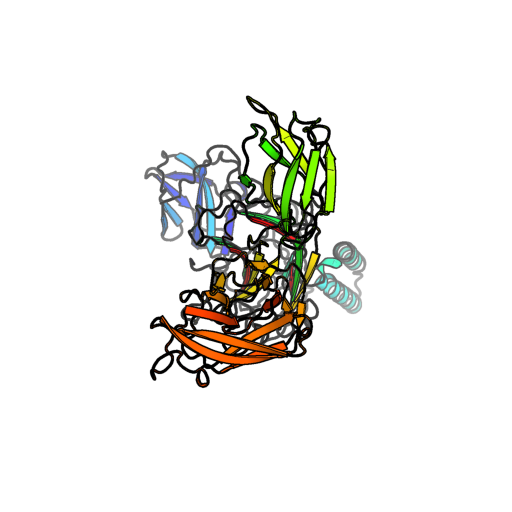M 4976 O O . LEU A 1 627 ? -4.780 12.509 -6.354 1.00 66.81 627 LEU A O 1
ATOM 4980 N N . PRO A 1 628 ? -5.910 12.743 -8.318 1.00 62.38 628 PRO A N 1
ATOM 4981 C CA . PRO A 1 628 ? -6.935 13.645 -7.805 1.00 62.38 628 PRO A CA 1
ATOM 4982 C C . PRO A 1 628 ? -7.930 12.949 -6.868 1.00 62.38 628 PRO A C 1
ATOM 4984 O O . PRO A 1 628 ? -8.417 13.590 -5.952 1.00 62.38 628 PRO A O 1
ATOM 4987 N N . ASP A 1 629 ? -8.189 11.651 -7.068 1.00 72.50 629 ASP A N 1
ATOM 4988 C CA . ASP A 1 629 ? -9.169 10.885 -6.293 1.00 72.50 629 ASP A CA 1
ATOM 4989 C C . ASP A 1 629 ? -8.586 9.535 -5.849 1.00 72.50 629 ASP A C 1
ATOM 4991 O O . ASP A 1 629 ? -7.854 8.877 -6.607 1.00 72.50 629 ASP A O 1
ATOM 4995 N N . HIS A 1 630 ? -8.954 9.088 -4.644 1.00 78.62 630 HIS A N 1
ATOM 4996 C CA . HIS A 1 630 ? -8.598 7.781 -4.089 1.00 78.62 630 HIS A CA 1
ATOM 4997 C C . HIS A 1 630 ? -9.860 7.062 -3.605 1.00 78.62 630 HIS A C 1
ATOM 4999 O O . HIS A 1 630 ? -10.557 7.571 -2.734 1.00 78.62 630 HIS A O 1
ATOM 5005 N N . GLU A 1 631 ? -10.134 5.862 -4.120 1.00 81.62 631 GLU A N 1
ATOM 5006 C CA . GLU A 1 631 ? -11.334 5.096 -3.752 1.00 81.62 631 GLU A CA 1
ATOM 5007 C C . GLU A 1 631 ? -11.083 3.581 -3.696 1.00 81.62 631 GLU A C 1
ATOM 5009 O O . GLU A 1 631 ? -10.272 3.064 -4.470 1.00 81.62 631 GLU A O 1
ATOM 5014 N N . TRP A 1 632 ? -11.766 2.888 -2.777 1.00 84.25 632 TRP A N 1
ATOM 5015 C CA . TRP A 1 632 ? -11.711 1.433 -2.575 1.00 84.25 632 TRP A CA 1
ATOM 5016 C C . TRP A 1 632 ? -13.012 0.879 -2.001 1.00 84.25 632 TRP A C 1
ATOM 5018 O O . TRP A 1 632 ? -13.729 1.576 -1.291 1.00 84.25 632 TRP A O 1
ATOM 5028 N N . TRP A 1 633 ? -13.265 -0.410 -2.221 1.00 85.62 633 TRP A N 1
ATOM 5029 C CA . TRP A 1 633 ? -14.345 -1.159 -1.582 1.00 85.62 633 TRP A CA 1
ATOM 5030 C C . TRP A 1 633 ? -13.766 -2.310 -0.771 1.00 85.62 633 TRP A C 1
ATOM 5032 O O . TRP A 1 633 ? -13.038 -3.141 -1.312 1.00 85.62 633 TRP A O 1
ATOM 5042 N N . LEU A 1 634 ? -14.093 -2.354 0.515 1.00 81.81 634 LEU A N 1
ATOM 5043 C CA . LEU A 1 634 ? -13.602 -3.336 1.475 1.00 81.81 634 LEU A CA 1
ATOM 5044 C C . LEU A 1 634 ? -14.762 -4.206 1.979 1.00 81.81 634 LEU A C 1
ATOM 5046 O O . LEU A 1 634 ? -15.846 -3.691 2.236 1.00 81.81 634 LEU A O 1
ATOM 5050 N N . ASP A 1 635 ? -14.543 -5.508 2.141 1.00 77.81 635 ASP A N 1
ATOM 5051 C CA . ASP A 1 635 ? -15.518 -6.466 2.688 1.00 77.81 635 ASP A CA 1
ATOM 5052 C C . ASP A 1 635 ? -14.804 -7.586 3.469 1.00 77.81 635 ASP A C 1
ATOM 5054 O O . ASP A 1 635 ? -13.588 -7.741 3.362 1.00 77.81 635 ASP A O 1
ATOM 5058 N N . GLU A 1 636 ? -15.543 -8.335 4.285 1.00 74.88 636 GLU A N 1
ATOM 5059 C CA . GLU A 1 636 ? -15.131 -9.527 5.039 1.00 74.88 636 GLU A CA 1
ATOM 5060 C C . GLU A 1 636 ? -13.753 -9.411 5.706 1.00 74.88 636 GLU A C 1
ATOM 5062 O O . GLU A 1 636 ? -12.915 -10.308 5.613 1.00 74.88 636 GLU A O 1
ATOM 5067 N N . VAL A 1 637 ? -13.507 -8.296 6.393 1.00 75.25 637 VAL A N 1
ATOM 5068 C CA . VAL A 1 637 ? -12.255 -8.083 7.120 1.00 75.25 637 VAL A CA 1
ATOM 5069 C C . VAL A 1 637 ? -12.271 -8.929 8.379 1.00 75.25 637 VAL A C 1
ATOM 5071 O O . VAL A 1 637 ? -13.087 -8.681 9.263 1.00 75.25 637 VAL A O 1
ATOM 5074 N N . GLY A 1 638 ? -11.342 -9.868 8.524 1.00 73.69 638 GLY A N 1
ATOM 5075 C CA . GLY A 1 638 ? -11.219 -10.647 9.746 1.00 73.69 638 GLY A CA 1
ATOM 5076 C C . GLY A 1 638 ? -9.830 -11.201 10.022 1.00 73.69 638 GLY A C 1
ATOM 5077 O O . GLY A 1 638 ? -9.016 -11.387 9.126 1.00 73.69 638 GLY A O 1
ATOM 5078 N N . LEU A 1 639 ? -9.547 -11.473 11.291 1.00 73.88 639 LEU A N 1
ATOM 5079 C CA . LEU A 1 639 ? -8.360 -12.225 11.705 1.00 73.88 639 LEU A CA 1
ATOM 5080 C C . LEU A 1 639 ? -8.749 -13.701 11.869 1.00 73.88 639 LEU A C 1
ATOM 5082 O O . LEU A 1 639 ? -9.873 -13.986 12.280 1.00 73.88 639 LEU A O 1
ATOM 5086 N N . ASN A 1 640 ? -7.842 -14.620 11.516 1.00 69.81 640 ASN A N 1
ATOM 5087 C CA . ASN A 1 640 ? -8.059 -16.078 11.548 1.00 69.81 640 ASN A CA 1
ATOM 5088 C C . ASN A 1 640 ? -8.841 -16.550 12.803 1.00 69.81 640 ASN A C 1
ATOM 5090 O O . ASN A 1 640 ? -8.555 -16.130 13.925 1.00 69.81 640 ASN A O 1
ATOM 5094 N N . LEU A 1 641 ? -9.814 -17.446 12.573 1.00 48.66 641 LEU A N 1
ATOM 5095 C CA . LEU A 1 641 ? -10.828 -17.922 13.527 1.00 48.66 641 LEU A CA 1
ATOM 5096 C C . LEU A 1 641 ? -10.523 -19.296 14.164 1.00 48.66 641 LEU A C 1
ATOM 5098 O O . LEU A 1 641 ? -11.341 -19.802 14.930 1.00 48.66 641 LEU A O 1
ATOM 5102 N N . GLU A 1 642 ? -9.386 -19.924 13.854 1.00 48.00 642 GLU A N 1
ATOM 5103 C CA . GLU A 1 642 ? -9.009 -21.261 14.349 1.00 48.00 642 GLU A CA 1
ATOM 5104 C C . GLU A 1 642 ? -8.315 -21.243 15.726 1.00 48.00 642 GLU A C 1
ATOM 5106 O O . GLU A 1 642 ? -7.836 -22.277 16.192 1.00 48.00 642 GLU A O 1
ATOM 5111 N N . ALA A 1 643 ? -8.268 -20.094 16.408 1.00 48.91 643 ALA A N 1
ATOM 5112 C CA . ALA A 1 643 ? -7.740 -19.999 17.767 1.00 48.91 643 ALA A CA 1
ATOM 5113 C C . ALA A 1 643 ? -8.499 -20.923 18.748 1.00 48.91 643 ALA A C 1
ATOM 5115 O O . ALA A 1 643 ? -9.731 -20.895 18.820 1.00 48.91 643 ALA A O 1
ATOM 5116 N N . GLU A 1 644 ? -7.769 -21.748 19.514 1.00 48.75 644 GLU A N 1
ATOM 5117 C CA . GLU A 1 644 ? -8.355 -22.593 20.566 1.00 48.75 644 GLU A CA 1
ATOM 5118 C C . GLU A 1 644 ? -9.028 -21.732 21.651 1.00 48.75 644 GLU A C 1
ATOM 5120 O O . GLU A 1 644 ? -8.465 -20.722 22.062 1.00 48.75 644 GLU A O 1
ATOM 5125 N N . ASP A 1 645 ? -10.225 -22.158 22.094 1.00 45.75 645 ASP A N 1
ATOM 5126 C CA . ASP A 1 645 ? -11.165 -21.463 23.003 1.00 45.75 645 ASP A CA 1
ATOM 5127 C C . ASP A 1 645 ? -11.061 -19.925 22.943 1.00 45.75 645 ASP A C 1
ATOM 5129 O O . ASP A 1 645 ? -10.280 -19.339 23.695 1.00 45.75 645 ASP A O 1
ATOM 5133 N N . PRO A 1 646 ? -11.884 -19.232 22.129 1.00 47.97 646 PRO A N 1
ATOM 5134 C CA . PRO A 1 646 ? -11.809 -17.777 21.984 1.00 47.97 646 PRO A CA 1
ATOM 5135 C C . PRO A 1 646 ? -12.097 -16.993 23.281 1.00 47.97 646 PRO A C 1
ATOM 5137 O O . PRO A 1 646 ? -12.043 -15.762 23.272 1.00 47.97 646 PRO A O 1
ATOM 5140 N N . TYR A 1 647 ? -12.408 -17.665 24.399 1.00 50.25 647 TYR A N 1
ATOM 5141 C CA . TYR A 1 647 ? -12.849 -17.058 25.652 1.00 50.25 647 TYR A CA 1
ATOM 5142 C C . TYR A 1 647 ? -12.214 -17.684 26.918 1.00 50.25 647 TYR A C 1
ATOM 5144 O O . TYR A 1 647 ? -12.944 -18.029 27.856 1.00 50.25 647 TYR A O 1
ATOM 5152 N N . PRO A 1 648 ? -10.874 -17.768 27.042 1.00 42.56 648 PRO A N 1
ATOM 5153 C CA . PRO A 1 648 ? -10.216 -18.522 28.117 1.00 42.56 648 PRO A CA 1
ATOM 5154 C C . PRO A 1 648 ? -10.414 -17.913 29.518 1.00 42.56 648 PRO A C 1
ATOM 5156 O O . PRO A 1 648 ? -10.165 -18.571 30.529 1.00 42.56 648 PRO A O 1
ATOM 5159 N N . PHE A 1 649 ? -10.878 -16.659 29.589 1.00 43.03 649 PHE A N 1
ATOM 5160 C CA . PHE A 1 649 ? -11.122 -15.922 30.834 1.00 43.03 649 PHE A CA 1
ATOM 5161 C C . PHE A 1 649 ? -12.608 -15.710 31.150 1.00 43.03 649 PHE A C 1
ATOM 5163 O O . PHE A 1 649 ? -12.934 -15.207 32.226 1.00 43.03 649 PHE A O 1
ATOM 5170 N N . ALA A 1 650 ? -13.521 -16.111 30.259 1.00 40.69 650 ALA A N 1
ATOM 5171 C CA . ALA A 1 650 ? -14.944 -16.091 30.565 1.00 40.69 650 ALA A CA 1
ATOM 5172 C C . ALA A 1 650 ? -15.255 -17.239 31.535 1.00 40.69 650 ALA A C 1
ATOM 5174 O O . ALA A 1 650 ? -15.054 -18.416 31.225 1.00 40.69 650 ALA A O 1
ATOM 5175 N N . HIS A 1 651 ? -15.755 -16.917 32.730 1.00 36.91 651 HIS A N 1
ATOM 5176 C CA . HIS A 1 651 ? -16.247 -17.950 33.635 1.00 36.91 651 HIS A CA 1
ATOM 5177 C C . HIS A 1 651 ? -17.334 -18.769 32.926 1.00 36.91 651 HIS A C 1
ATOM 5179 O O . HIS A 1 651 ? -18.293 -18.206 32.397 1.00 36.91 651 HIS A O 1
ATOM 5185 N N . ARG A 1 652 ? -17.206 -20.104 32.939 1.00 38.88 652 ARG A N 1
ATOM 5186 C CA . ARG A 1 652 ? -18.279 -20.997 32.478 1.00 38.88 652 ARG A CA 1
ATOM 5187 C C . ARG A 1 652 ? -19.562 -20.621 33.218 1.00 38.88 652 ARG A C 1
ATOM 5189 O O . ARG A 1 652 ? -19.555 -20.548 34.446 1.00 38.88 652 ARG A O 1
ATOM 5196 N N . LEU A 1 653 ? -20.611 -20.338 32.447 1.00 38.53 653 LEU A N 1
ATOM 5197 C CA . LEU A 1 653 ? -21.890 -19.780 32.883 1.00 38.53 653 LEU A CA 1
ATOM 5198 C C . LEU A 1 653 ? -22.354 -20.403 34.217 1.00 38.53 653 LEU A C 1
ATOM 5200 O O . LEU A 1 653 ? -22.668 -21.589 34.274 1.00 38.53 653 LEU A O 1
ATOM 5204 N N . ALA A 1 654 ? -22.383 -19.618 35.298 1.00 33.72 654 ALA A N 1
ATOM 5205 C CA . ALA A 1 654 ? -22.844 -20.065 36.613 1.00 33.72 654 ALA A CA 1
ATOM 5206 C C . ALA A 1 654 ? -24.175 -19.381 36.936 1.00 33.72 654 ALA A C 1
ATOM 5208 O O . ALA A 1 654 ? -24.208 -18.199 37.252 1.00 33.72 654 ALA A O 1
ATOM 5209 N N . ILE A 1 655 ? -25.292 -20.101 36.848 1.00 33.12 655 ILE A N 1
ATOM 5210 C CA . ILE A 1 655 ? -26.604 -19.560 37.226 1.00 33.12 655 ILE A CA 1
ATOM 5211 C C . ILE A 1 655 ? -26.873 -19.927 38.679 1.00 33.12 655 ILE A C 1
ATOM 5213 O O . ILE A 1 655 ? -26.945 -21.106 39.023 1.00 33.12 655 ILE A O 1
ATOM 5217 N N . SER A 1 656 ? -27.073 -18.921 39.529 1.00 27.91 656 SER A N 1
ATOM 5218 C CA . SER A 1 656 ? -27.661 -19.137 40.850 1.00 27.91 656 SER A CA 1
ATOM 5219 C C . SER A 1 656 ? -29.167 -19.342 40.693 1.00 27.91 656 SER A C 1
ATOM 5221 O O . SER A 1 656 ? -29.912 -18.386 40.489 1.00 27.91 656 SER A O 1
ATOM 5223 N N . LEU A 1 657 ? -29.612 -20.596 40.774 1.00 27.98 657 LEU A N 1
ATOM 5224 C CA . LEU A 1 657 ? -31.026 -20.960 40.831 1.00 27.98 657 LEU A CA 1
ATOM 5225 C C . LEU A 1 657 ? -31.492 -20.908 42.294 1.00 27.98 657 LEU A C 1
ATOM 5227 O O . LEU A 1 657 ? -31.388 -21.903 43.011 1.00 27.98 657 LEU A O 1
ATOM 5231 N N . THR A 1 658 ? -31.974 -19.746 42.736 1.00 27.52 658 THR A N 1
ATOM 5232 C CA . THR A 1 658 ? -32.776 -19.611 43.968 1.00 27.52 658 THR A CA 1
ATOM 5233 C C . THR A 1 658 ? -34.246 -19.497 43.631 1.00 27.52 658 THR A C 1
ATOM 5235 O O . THR A 1 658 ? -34.562 -18.620 42.795 1.00 27.52 658 THR A O 1
#

Radius of gyration: 31.71 Å; Cα contacts (8 Å, |Δi|>4): 1563; chains: 1; bounding box: 80×68×94 Å

Sequence (658 aa):
MARIQWARASQFNWVFDNMGGAPLQEAVAGNWSGATALVDADGRVTIDSPNPGGGQVCLVRGVWLTETAFPWEGFWADPLSGDLTNYYLGGSYANLGNSTIITLGTPLPANTPVQLFYLYLTGEKAAKYESLNNYPCIRRAYRARDDYTYDFAVDRILDLMVFLHLAGREQGRDYQPMLQFLWDAFYPREESCVSPLIYDSFERQRWDRGAYLLYRGVTTGNSAFQDFQIEPGVDSPTRELHIQVDLPTTQDAAWCGYGLDWSLAASPFDAVDRLQLKLRGPGGGWRVHNLTKVGSGSATMVVMGDYTPQEKRKFVVQIQTSGEVGQATCRWSKNAGQTWEATGVITGDRQHPVPLWGGIQVYWEGGPGTDLVAGDYWQFWGGDPEEHPRRLLVSLNDSTAADADPWGPQHTYIHALPDRFSETTAFELSFDQFWHRDNLIHDGDRVRAMWGAWYSAQAPDDSDVSICDLEETLVFGGETFYTPRQVTWDLSPQATGWGAWVGIDTQRCDSTGQTQFNFLIKPVVSGANYLNLRVSVKDARDSYFDKYVNLQVNSWQRVTVNLGEMVLDWGTLPLTHPLKLVEFAIPSSPPSNGVLYITDLKFGDHLTFAGAQRLRLMEFKMEHQGLPDHEWWLDEVGLNLEAEDPYPFAHRLAISLT